Protein AF-A0A526YPQ3-F1 (afdb_monomer)

pLDDT: mean 83.48, std 12.14, range [33.62, 97.56]

Secondary structure (DSSP, 8-state):
-HHHHHHHHHHHHHHHHHHHHHHHHTHHHHT--HHHHHHHHHHHHHHHHHHHHHHHHHHTHHHHHHHHH----PPPHHHHHHHHHHHHHHHHHHHHHHHHHHTHHHHHHHHHHHHHHHHHHHHHS-B-SSPPP--SEEEEEEE--TT--HHHHHHHHHHHHHHTTT-TTEEEEEEEETTTS-TTEEEEEEEEPPGGG-SS-HHHHHHHHHHHHGGG----EE-TTS-EE-GGGS---------S---EETTEE------PPPTTS-HHHHHHHHHHHHHHHS-TT------HHHHHHHHHHHHHHHHHHHHHHHHHHHHHHHTT-SHHHHHHHTHHHHHHHHHHHHIIIII--B-HHHHHHHHHHHHHHHHHHHHHHHHHHHHHHHTT--

Structure (mmCIF, N/CA/C/O backbone):
data_AF-A0A526YPQ3-F1
#
_entry.id   AF-A0A526YPQ3-F1
#
loop_
_atom_site.group_PDB
_atom_site.id
_atom_site.type_symbol
_atom_site.label_atom_id
_atom_site.label_alt_id
_atom_site.label_comp_id
_atom_site.label_asym_id
_atom_site.label_entity_id
_atom_site.label_seq_id
_atom_site.pdbx_PDB_ins_code
_atom_site.Cartn_x
_atom_site.Cartn_y
_atom_site.Cartn_z
_atom_site.occupancy
_atom_site.B_iso_or_equiv
_atom_site.auth_seq_id
_atom_site.auth_comp_id
_atom_site.auth_asym_id
_atom_site.auth_atom_id
_atom_site.pdbx_PDB_model_num
ATOM 1 N N . MET A 1 1 ? -17.866 21.919 31.833 1.00 80.25 1 MET A N 1
ATOM 2 C CA . MET A 1 1 ? -16.715 21.286 32.524 1.00 80.25 1 MET A CA 1
ATOM 3 C C . MET A 1 1 ? -17.001 19.854 32.971 1.00 80.25 1 MET A C 1
ATOM 5 O O . MET A 1 1 ? -16.333 18.974 32.451 1.00 80.25 1 MET A O 1
ATOM 9 N N . GLN A 1 2 ? -17.991 19.584 33.837 1.00 87.06 2 GLN A N 1
ATOM 10 C CA . GLN A 1 2 ? -18.263 18.217 34.334 1.00 87.06 2 GLN A CA 1
ATOM 11 C C . GLN A 1 2 ? -18.475 17.176 33.218 1.00 87.06 2 GLN A C 1
ATOM 13 O O . GLN A 1 2 ? -17.890 16.101 33.260 1.00 87.06 2 GLN A O 1
ATOM 18 N N . ALA A 1 3 ? -19.239 17.524 32.176 1.00 87.62 3 ALA A N 1
ATOM 19 C CA . ALA A 1 3 ? -19.481 16.640 31.032 1.00 87.62 3 ALA A CA 1
ATOM 20 C C . ALA A 1 3 ? -18.196 16.255 30.273 1.00 87.62 3 ALA A C 1
ATOM 22 O O . ALA A 1 3 ? -18.057 15.115 29.850 1.00 87.62 3 ALA A O 1
ATOM 23 N N . ALA A 1 4 ? -17.233 17.177 30.149 1.00 88.19 4 ALA A N 1
ATOM 24 C CA . ALA A 1 4 ? -15.954 16.895 29.496 1.00 88.19 4 ALA A CA 1
ATOM 25 C C . ALA A 1 4 ? -15.077 15.958 30.345 1.00 88.19 4 ALA A C 1
ATOM 27 O O . ALA A 1 4 ? -14.431 15.071 29.800 1.00 88.19 4 ALA A O 1
ATOM 28 N N . PHE A 1 5 ? -15.091 16.112 31.675 1.00 86.62 5 PHE A N 1
ATOM 29 C CA . PHE A 1 5 ? -14.400 15.190 32.583 1.00 86.62 5 PHE A CA 1
ATOM 30 C C . PHE A 1 5 ? -15.004 13.785 32.554 1.00 86.62 5 PHE A C 1
ATOM 32 O O . PHE A 1 5 ? -14.259 12.811 32.491 1.00 86.62 5 PHE A O 1
ATOM 39 N N . ASN A 1 6 ? -16.334 13.681 32.582 1.00 88.62 6 ASN A N 1
ATOM 40 C CA . ASN A 1 6 ? -17.016 12.391 32.510 1.00 88.62 6 ASN A CA 1
ATOM 41 C C . ASN A 1 6 ? -16.744 11.703 31.167 1.00 88.62 6 ASN A C 1
ATOM 43 O O . ASN A 1 6 ? -16.317 10.555 31.164 1.00 88.62 6 ASN A O 1
ATOM 47 N N . GLY A 1 7 ? -16.867 12.432 30.052 1.00 88.44 7 GLY A N 1
ATOM 48 C CA . GLY A 1 7 ? -16.549 11.894 28.729 1.00 88.44 7 GLY A CA 1
ATOM 49 C C . GLY A 1 7 ? -15.104 11.400 28.629 1.00 88.44 7 GLY A C 1
ATOM 50 O O . GLY A 1 7 ? -14.868 10.307 28.131 1.00 88.44 7 GLY A O 1
ATOM 51 N N . MET A 1 8 ? -14.136 12.146 29.176 1.00 91.94 8 MET A N 1
ATOM 52 C CA . MET A 1 8 ? -12.736 11.707 29.197 1.00 91.94 8 MET A CA 1
ATOM 53 C C . MET A 1 8 ? -12.507 10.445 30.025 1.00 91.94 8 MET A C 1
ATOM 55 O O . MET A 1 8 ? -11.711 9.613 29.609 1.00 91.94 8 MET A O 1
ATOM 59 N N . ARG A 1 9 ? -13.194 10.280 31.162 1.00 87.94 9 ARG A N 1
ATOM 60 C CA . ARG A 1 9 ? -13.083 9.061 31.982 1.00 87.94 9 ARG A CA 1
ATOM 61 C C . ARG A 1 9 ? -13.581 7.812 31.260 1.00 87.94 9 ARG A C 1
ATOM 63 O O . ARG A 1 9 ? -13.084 6.734 31.550 1.00 87.94 9 ARG A O 1
ATOM 70 N N . GLU A 1 10 ? -14.545 7.958 30.357 1.00 87.56 10 GLU A N 1
ATOM 71 C CA . GLU A 1 10 ? -15.107 6.833 29.603 1.00 87.56 10 GLU A CA 1
ATOM 72 C C . GLU A 1 10 ? -14.249 6.440 28.396 1.00 87.56 10 GLU A C 1
ATOM 74 O O . GLU A 1 10 ? -14.196 5.265 28.056 1.00 87.56 10 GLU A O 1
ATOM 79 N N . ILE A 1 11 ? -13.566 7.394 27.752 1.00 90.25 11 ILE A N 1
ATOM 80 C CA . ILE A 1 11 ? -12.883 7.142 26.469 1.00 90.25 11 ILE A CA 1
ATOM 81 C C . ILE A 1 11 ? -11.352 7.185 26.542 1.00 90.25 11 ILE A C 1
ATOM 83 O O . ILE A 1 11 ? -10.693 6.870 25.551 1.00 90.25 11 ILE A O 1
ATOM 87 N N . SER A 1 12 ? -10.752 7.615 27.660 1.00 91.50 12 SER A N 1
ATOM 88 C CA . SER A 1 12 ? -9.299 7.837 27.728 1.00 91.50 12 SER A CA 1
ATOM 89 C C . SER A 1 12 ? -8.486 6.572 27.472 1.00 91.50 12 SER A C 1
ATOM 91 O O . SER A 1 12 ? -7.489 6.632 26.755 1.00 91.50 12 SER A O 1
ATOM 93 N N . SER A 1 13 ? -8.912 5.438 28.030 1.00 89.94 13 SER A N 1
ATOM 94 C CA . SER A 1 13 ? -8.253 4.142 27.845 1.00 89.94 13 SER A CA 1
ATOM 95 C C . SER A 1 13 ? -8.284 3.719 26.376 1.00 89.94 13 SER A C 1
ATOM 97 O O . SER A 1 13 ? -7.227 3.435 25.811 1.00 89.94 13 SER A O 1
ATOM 99 N N . ALA A 1 14 ? -9.438 3.850 25.719 1.00 91.44 14 ALA A N 1
ATOM 100 C CA . ALA A 1 14 ? -9.585 3.578 24.296 1.00 91.44 14 ALA A CA 1
ATOM 101 C C . ALA A 1 14 ? -8.713 4.478 23.429 1.00 91.44 14 ALA A C 1
ATOM 103 O O . ALA A 1 14 ? -8.062 4.018 22.493 1.00 91.44 14 ALA A O 1
ATOM 104 N N . VAL A 1 15 ? -8.658 5.778 23.722 1.00 93.50 15 VAL A N 1
ATOM 105 C CA . VAL A 1 15 ? -7.821 6.712 22.954 1.00 93.50 15 VAL A CA 1
ATOM 106 C C . VAL A 1 15 ? -6.343 6.353 23.077 1.00 93.50 15 VAL A C 1
ATOM 108 O O . VAL A 1 15 ? -5.636 6.341 22.066 1.00 93.50 15 VAL A O 1
ATOM 111 N N . ILE A 1 16 ? -5.884 5.999 24.278 1.00 93.94 16 ILE A N 1
ATOM 112 C CA . ILE A 1 16 ? -4.515 5.521 24.501 1.00 93.94 16 ILE A CA 1
ATOM 113 C C . ILE A 1 16 ? -4.281 4.222 23.721 1.00 93.94 16 ILE A C 1
ATOM 115 O O . ILE A 1 16 ? -3.282 4.118 23.010 1.00 93.94 16 ILE A O 1
ATOM 119 N N . ALA A 1 17 ? -5.229 3.282 23.768 1.00 92.25 17 ALA A N 1
ATOM 120 C CA . ALA A 1 17 ? -5.157 2.013 23.049 1.00 92.25 17 ALA A CA 1
ATOM 121 C C . ALA A 1 17 ? -4.982 2.173 21.550 1.00 92.25 17 ALA A C 1
ATOM 123 O O . ALA A 1 17 ? -4.045 1.649 20.944 1.00 92.25 17 ALA A O 1
ATOM 124 N N . MET A 1 18 ? -5.868 2.965 20.963 1.00 94.00 18 MET A N 1
ATOM 125 C CA . MET A 1 18 ? -5.858 3.270 19.546 1.00 94.00 18 MET A CA 1
ATOM 126 C C . MET A 1 18 ? -4.555 3.966 19.139 1.00 94.00 18 MET A C 1
ATOM 128 O O . MET A 1 18 ? -3.997 3.644 18.094 1.00 94.00 18 MET A O 1
ATOM 132 N N . THR A 1 19 ? -4.046 4.883 19.969 1.00 94.56 19 THR A N 1
ATOM 133 C CA . THR A 1 19 ? -2.807 5.626 19.693 1.00 94.56 19 THR A CA 1
ATOM 134 C C . THR A 1 19 ? -1.585 4.709 19.720 1.00 94.56 19 THR A C 1
ATOM 136 O O . THR A 1 19 ? -0.797 4.718 18.776 1.00 94.56 19 THR A O 1
ATOM 139 N N . ILE A 1 20 ? -1.435 3.894 20.770 1.00 93.88 20 ILE A N 1
ATOM 140 C CA . ILE A 1 20 ? -0.301 2.971 20.913 1.00 93.88 20 ILE A CA 1
ATOM 141 C C . ILE A 1 20 ? -0.338 1.919 19.805 1.00 93.88 20 ILE A C 1
ATOM 143 O O . ILE A 1 20 ? 0.676 1.682 19.159 1.00 93.88 20 ILE A O 1
ATOM 147 N N . THR A 1 21 ? -1.505 1.333 19.537 1.00 92.12 21 THR A N 1
ATOM 148 C CA . THR A 1 21 ? -1.654 0.294 18.509 1.00 92.12 21 THR A CA 1
ATOM 149 C C . THR A 1 21 ? -1.329 0.828 17.117 1.00 92.12 21 THR A C 1
ATOM 151 O O . THR A 1 21 ? -0.606 0.187 16.354 1.00 92.12 21 THR A O 1
ATOM 154 N N . LEU A 1 22 ? -1.815 2.029 16.787 1.00 90.75 22 LEU A N 1
ATOM 155 C CA . LEU A 1 22 ? -1.545 2.651 15.495 1.00 90.75 22 LEU A CA 1
ATOM 156 C C . LEU A 1 22 ? -0.083 3.104 15.368 1.00 90.75 22 LEU A C 1
ATOM 158 O O . LEU A 1 22 ? 0.468 3.027 14.281 1.00 90.75 22 LEU A O 1
ATOM 162 N N . ALA A 1 23 ? 0.582 3.518 16.447 1.00 93.19 23 ALA A N 1
ATOM 163 C CA . ALA A 1 23 ? 2.027 3.753 16.413 1.00 93.19 23 ALA A CA 1
ATOM 164 C C . ALA A 1 23 ? 2.814 2.437 16.246 1.00 93.19 23 ALA A C 1
ATOM 166 O O . ALA A 1 23 ? 3.774 2.373 15.478 1.00 93.19 23 ALA A O 1
ATOM 167 N N . ALA A 1 24 ? 2.382 1.372 16.924 1.00 91.94 24 ALA A N 1
ATOM 168 C CA . ALA A 1 24 ? 3.039 0.072 16.909 1.00 91.94 24 ALA A CA 1
ATOM 169 C C . ALA A 1 24 ? 2.963 -0.634 15.548 1.00 91.94 24 ALA A C 1
ATOM 171 O O . ALA A 1 24 ? 3.920 -1.311 15.176 1.00 91.94 24 ALA A O 1
ATOM 172 N N . VAL A 1 25 ? 1.889 -0.439 14.766 1.00 90.69 25 VAL A N 1
ATOM 173 C CA . VAL A 1 25 ? 1.780 -1.043 13.420 1.00 90.69 25 VAL A CA 1
ATOM 174 C C . VAL A 1 25 ? 2.910 -0.602 12.488 1.00 90.69 25 VAL A C 1
ATOM 176 O O . VAL A 1 25 ? 3.336 -1.363 11.623 1.00 90.69 25 VAL A O 1
ATOM 179 N N . PHE A 1 26 ? 3.427 0.613 12.683 1.00 90.00 26 PHE A N 1
ATOM 180 C CA . PHE A 1 26 ? 4.502 1.176 11.870 1.00 90.00 26 PHE A CA 1
ATOM 181 C C . PHE A 1 26 ? 5.898 0.781 12.358 1.00 90.00 26 PHE A C 1
ATOM 183 O O . PHE A 1 26 ? 6.869 0.974 11.626 1.00 90.00 26 PHE A O 1
ATOM 190 N N . ALA A 1 27 ? 6.025 0.207 13.560 1.00 89.06 27 ALA A N 1
ATOM 191 C CA . ALA A 1 27 ? 7.326 -0.119 14.133 1.00 89.06 27 ALA A CA 1
ATOM 192 C C . ALA A 1 27 ? 8.110 -1.133 13.277 1.00 89.06 27 ALA A C 1
ATOM 194 O O . ALA A 1 27 ? 9.244 -0.813 12.925 1.00 89.06 27 ALA A O 1
ATOM 195 N N . PRO A 1 28 ? 7.552 -2.285 12.843 1.00 88.12 28 PRO A N 1
ATOM 196 C CA . PRO A 1 28 ? 8.287 -3.217 11.984 1.00 88.12 28 PRO A CA 1
ATOM 197 C C . PRO A 1 28 ? 8.745 -2.581 10.676 1.00 88.12 28 PRO A C 1
ATOM 199 O O . PRO A 1 28 ? 9.862 -2.828 10.231 1.00 88.12 28 PRO A O 1
ATOM 202 N N . LEU A 1 29 ? 7.909 -1.714 10.099 1.00 84.69 29 LEU A N 1
ATOM 203 C CA . LEU A 1 29 ? 8.196 -1.034 8.843 1.00 84.69 29 LEU A CA 1
ATOM 204 C C . LEU A 1 29 ? 9.405 -0.094 8.973 1.00 84.69 29 LEU A C 1
ATOM 206 O O . LEU A 1 29 ? 10.258 -0.069 8.089 1.00 84.69 29 LEU A O 1
ATOM 210 N N . ALA A 1 30 ? 9.545 0.596 10.108 1.00 86.31 30 ALA A N 1
ATOM 211 C CA . ALA A 1 30 ? 10.688 1.467 10.387 1.00 86.31 30 ALA A CA 1
ATOM 212 C C . ALA A 1 30 ? 12.035 0.723 10.495 1.00 86.31 30 ALA A C 1
ATOM 214 O O . ALA A 1 30 ? 13.086 1.345 10.321 1.00 86.31 30 ALA A O 1
ATOM 215 N N . PHE A 1 31 ? 12.011 -0.588 10.768 1.00 85.44 31 PHE A N 1
ATOM 216 C CA . PHE A 1 31 ? 13.199 -1.446 10.863 1.00 85.44 31 PHE A CA 1
ATOM 217 C C . PHE A 1 31 ? 13.436 -2.309 9.616 1.00 85.44 31 PHE A C 1
ATOM 219 O O . PHE A 1 31 ? 14.369 -3.113 9.601 1.00 85.44 31 PHE A O 1
ATOM 226 N N . THR A 1 32 ? 12.628 -2.156 8.563 1.00 84.00 32 THR A N 1
ATOM 227 C CA . THR A 1 32 ? 12.885 -2.849 7.294 1.00 84.00 32 THR A CA 1
ATOM 228 C C . THR A 1 32 ? 14.130 -2.279 6.606 1.00 84.00 32 THR A C 1
ATOM 230 O O . THR A 1 32 ? 14.355 -1.069 6.590 1.00 84.00 32 THR A O 1
ATOM 233 N N . GLY A 1 33 ? 14.978 -3.164 6.073 1.00 79.62 33 GLY A N 1
ATOM 234 C CA . GLY A 1 33 ? 16.177 -2.797 5.314 1.00 79.62 33 GLY A CA 1
ATOM 235 C C . GLY A 1 33 ? 15.913 -2.637 3.812 1.00 79.62 33 GLY A C 1
ATOM 236 O O . GLY A 1 33 ? 14.798 -2.837 3.332 1.00 79.62 33 GLY A O 1
ATOM 237 N N . GLY A 1 34 ? 16.962 -2.310 3.055 1.00 79.25 34 GLY A N 1
ATOM 238 C CA . GLY A 1 34 ? 16.896 -2.161 1.596 1.00 79.25 34 GLY A CA 1
ATOM 239 C C . GLY A 1 34 ? 16.263 -0.845 1.126 1.00 79.25 34 GLY A C 1
ATOM 240 O O . GLY A 1 34 ? 15.927 0.027 1.926 1.00 79.25 34 GLY A O 1
ATOM 241 N N . LEU A 1 35 ? 16.112 -0.696 -0.196 1.00 74.56 35 LEU A N 1
ATOM 242 C CA . LEU A 1 35 ? 15.553 0.510 -0.826 1.00 74.56 35 LEU A CA 1
ATOM 243 C C . LEU A 1 35 ? 14.109 0.776 -0.368 1.00 74.56 35 LEU A C 1
ATOM 245 O O . LEU A 1 35 ? 13.765 1.896 -0.004 1.00 74.56 35 LEU A O 1
ATOM 249 N N . THR A 1 36 ? 13.291 -0.275 -0.314 1.00 72.12 36 THR A N 1
ATOM 250 C CA . THR A 1 36 ? 11.913 -0.234 0.190 1.00 72.12 36 THR A CA 1
ATOM 251 C C . THR A 1 36 ? 11.848 0.249 1.635 1.00 72.12 36 THR A C 1
ATOM 253 O O . THR A 1 36 ? 11.047 1.118 1.968 1.00 72.12 36 THR A O 1
ATOM 256 N N . GLY A 1 37 ? 12.724 -0.278 2.496 1.00 76.94 37 GLY A N 1
ATOM 257 C CA . GLY A 1 37 ? 12.760 0.104 3.901 1.00 76.94 37 GLY A CA 1
ATOM 258 C C . GLY A 1 37 ? 13.209 1.543 4.122 1.00 76.94 37 GLY A C 1
ATOM 259 O O . GLY A 1 37 ? 12.659 2.226 4.983 1.00 76.94 37 GLY A O 1
ATOM 260 N N . ALA A 1 38 ? 14.132 2.050 3.299 1.00 80.12 38 ALA A N 1
ATOM 261 C CA . ALA A 1 38 ? 14.530 3.456 3.340 1.00 80.12 38 ALA A CA 1
ATOM 262 C C . ALA A 1 38 ? 13.349 4.394 3.034 1.00 80.12 38 ALA A C 1
ATOM 264 O O . ALA A 1 38 ? 13.091 5.312 3.811 1.00 80.12 38 ALA A O 1
ATOM 265 N N . LEU A 1 39 ? 12.587 4.110 1.970 1.00 78.75 39 LEU A N 1
ATOM 266 C CA . LEU A 1 39 ? 11.399 4.890 1.598 1.00 78.75 39 LEU A CA 1
ATOM 267 C C . LEU A 1 39 ? 10.317 4.842 2.686 1.00 78.75 39 LEU A C 1
ATOM 269 O O . LEU A 1 39 ? 9.674 5.844 2.997 1.00 78.75 39 LEU A O 1
ATOM 273 N N . PHE A 1 40 ? 10.117 3.678 3.300 1.00 80.81 40 PHE A N 1
ATOM 274 C CA . PHE A 1 40 ? 9.036 3.494 4.264 1.00 80.81 40 PHE A CA 1
ATOM 275 C C . PHE A 1 40 ? 9.369 3.893 5.684 1.00 80.81 40 PHE A C 1
ATOM 277 O O . PHE A 1 40 ? 8.458 4.215 6.448 1.00 80.81 40 PHE A O 1
ATOM 284 N N . ARG A 1 41 ? 10.647 3.935 6.048 1.00 87.44 41 ARG A N 1
ATOM 285 C CA . ARG A 1 41 ? 11.068 4.434 7.351 1.00 87.44 41 ARG A CA 1
ATOM 286 C C . ARG A 1 41 ? 10.635 5.884 7.560 1.00 87.44 41 ARG A C 1
ATOM 288 O O . ARG A 1 41 ? 10.149 6.209 8.641 1.00 87.44 41 ARG A O 1
ATOM 295 N N . GLU A 1 42 ? 10.751 6.735 6.542 1.00 89.00 42 GLU A N 1
ATOM 296 C CA . GLU A 1 42 ? 10.318 8.137 6.624 1.00 89.00 42 GLU A CA 1
ATOM 297 C C . GLU A 1 42 ? 8.805 8.259 6.841 1.00 89.00 42 GLU A C 1
ATOM 299 O O . GLU A 1 42 ? 8.350 9.014 7.706 1.00 89.00 42 GLU A O 1
ATOM 304 N N . PHE A 1 43 ? 8.025 7.453 6.118 1.00 87.25 43 PHE A N 1
ATOM 305 C CA . PHE A 1 43 ? 6.573 7.389 6.267 1.00 87.25 43 PHE A CA 1
ATOM 306 C C . PHE A 1 43 ? 6.157 6.861 7.646 1.00 87.25 43 PHE A C 1
ATOM 308 O O . PHE A 1 43 ? 5.348 7.483 8.336 1.00 87.25 43 PHE A O 1
ATOM 315 N N . ALA A 1 44 ? 6.749 5.745 8.078 1.00 89.06 44 ALA A N 1
ATOM 316 C CA . ALA A 1 44 ? 6.473 5.093 9.353 1.00 89.06 44 ALA A CA 1
ATOM 317 C C . ALA A 1 44 ? 6.748 6.023 10.541 1.00 89.06 44 ALA A C 1
ATOM 319 O O . ALA A 1 44 ? 5.901 6.171 11.421 1.00 89.06 44 ALA A O 1
ATOM 320 N N . VAL A 1 45 ? 7.908 6.689 10.551 1.00 90.94 45 VAL A N 1
ATOM 321 C CA . VAL A 1 45 ? 8.293 7.614 11.627 1.00 90.94 45 VAL A CA 1
ATOM 322 C C . VAL A 1 45 ? 7.385 8.841 11.637 1.00 90.94 45 VAL A C 1
ATOM 324 O O . VAL A 1 45 ? 6.911 9.238 12.703 1.00 90.94 45 VAL A O 1
ATOM 327 N N . THR A 1 46 ? 7.091 9.410 10.464 1.00 92.50 46 THR A N 1
ATOM 328 C CA . THR A 1 46 ? 6.197 10.570 10.343 1.00 92.50 46 THR A CA 1
ATOM 329 C C . THR A 1 46 ? 4.792 10.247 10.845 1.00 92.50 46 THR A C 1
ATOM 331 O O . THR A 1 46 ? 4.246 10.999 11.655 1.00 92.50 46 THR A O 1
ATOM 334 N N . LEU A 1 47 ? 4.205 9.120 10.429 1.00 91.25 47 LEU A N 1
ATOM 335 C CA . LEU A 1 47 ? 2.866 8.732 10.870 1.00 91.25 47 LEU A CA 1
ATOM 336 C C . LEU A 1 47 ? 2.823 8.359 12.347 1.00 91.25 47 LEU A C 1
ATOM 338 O O . LEU A 1 47 ? 1.945 8.846 13.056 1.00 91.25 47 LEU A O 1
ATOM 342 N N . ALA A 1 48 ? 3.769 7.555 12.834 1.00 91.88 48 ALA A N 1
ATOM 343 C CA . ALA A 1 48 ? 3.824 7.183 14.244 1.00 91.88 48 ALA A CA 1
ATOM 344 C C . ALA A 1 48 ? 3.974 8.426 15.136 1.00 91.88 48 ALA A C 1
ATOM 346 O O . ALA A 1 48 ? 3.211 8.598 16.087 1.00 91.88 48 ALA A O 1
ATOM 347 N N . GLY A 1 49 ? 4.884 9.342 14.784 1.00 95.00 49 GLY A N 1
ATOM 348 C CA . GLY A 1 49 ? 5.049 10.615 15.487 1.00 95.00 49 GLY A CA 1
ATOM 349 C C . GLY A 1 49 ? 3.784 11.478 15.452 1.00 95.00 49 GLY A C 1
ATOM 350 O O . GLY A 1 49 ? 3.341 11.963 16.494 1.00 95.00 49 GLY A O 1
ATOM 351 N N . SER A 1 50 ? 3.151 11.613 14.2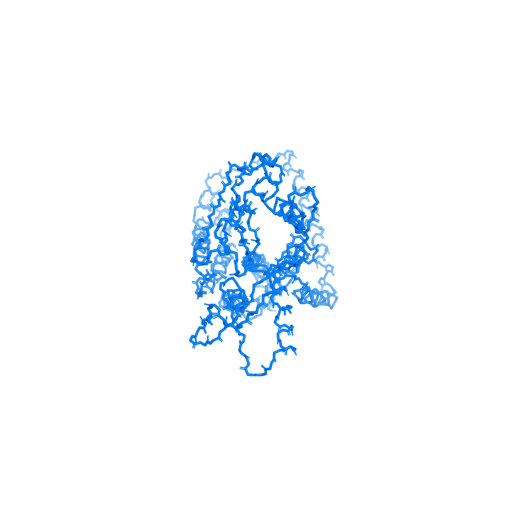83 1.00 95.12 50 SER A N 1
ATOM 352 C CA . SER A 1 50 ? 1.903 12.379 14.128 1.00 95.12 50 SER A CA 1
ATOM 353 C C . SER A 1 50 ? 0.757 11.798 14.958 1.00 95.12 50 SER A C 1
ATOM 355 O O . SER A 1 50 ? 0.005 12.541 15.587 1.00 95.12 50 SER A O 1
ATOM 357 N N . VAL A 1 51 ? 0.630 10.471 14.999 1.00 94.12 51 VAL A N 1
ATOM 358 C CA . VAL A 1 51 ? -0.407 9.764 15.760 1.00 94.12 51 VAL A CA 1
ATOM 359 C C . VAL A 1 51 ? -0.196 9.937 17.259 1.00 94.12 51 VAL A C 1
ATOM 361 O O . VAL A 1 51 ? -1.149 10.252 17.967 1.00 94.12 51 VAL A O 1
ATOM 364 N N . VAL A 1 52 ? 1.039 9.800 17.749 1.00 95.56 52 VAL A N 1
ATOM 365 C CA . VAL A 1 52 ? 1.357 10.011 19.170 1.00 95.56 52 VAL A CA 1
ATOM 366 C C . VAL A 1 52 ? 1.052 11.450 19.584 1.00 95.56 52 VAL A C 1
ATOM 368 O O . VAL A 1 52 ? 0.373 11.669 20.588 1.00 95.56 52 VAL A O 1
ATOM 371 N N . LEU A 1 53 ? 1.475 12.434 18.783 1.00 97.56 53 LEU A N 1
ATOM 372 C CA . LEU A 1 53 ? 1.143 13.843 19.013 1.00 97.56 53 LEU A CA 1
ATOM 373 C C . LEU A 1 53 ? -0.375 14.077 18.996 1.00 97.56 53 LEU A C 1
ATOM 375 O O . LEU A 1 53 ? -0.901 14.762 19.874 1.00 97.56 53 LEU A O 1
ATOM 379 N N . SER A 1 54 ? -1.093 13.467 18.050 1.00 97.06 54 SER A N 1
ATOM 380 C CA . SER A 1 54 ? -2.557 13.520 17.987 1.00 97.06 54 SER A CA 1
ATOM 381 C C . SER A 1 54 ? -3.204 12.934 19.245 1.00 97.06 54 SER A C 1
ATOM 383 O O . SER A 1 54 ? -4.119 13.548 19.790 1.00 97.06 54 SER A O 1
ATOM 385 N N . GLY A 1 55 ? -2.690 11.816 19.765 1.00 95.44 55 GLY A N 1
ATOM 386 C CA . GLY A 1 55 ? -3.134 11.223 21.027 1.00 95.44 55 GLY A CA 1
ATOM 387 C C . GLY A 1 55 ? -2.940 12.165 22.218 1.00 95.44 55 GLY A C 1
ATOM 388 O O . GLY A 1 55 ? -3.869 12.369 22.999 1.00 95.44 55 GLY A O 1
ATOM 389 N N . VAL A 1 56 ? -1.783 12.829 22.323 1.00 96.75 56 VAL A N 1
ATOM 390 C CA . VAL A 1 56 ? -1.532 13.839 23.370 1.00 96.75 56 VAL A CA 1
ATOM 391 C C . VAL A 1 56 ? -2.533 14.992 23.270 1.00 96.75 56 VAL A C 1
ATOM 393 O O . VAL A 1 56 ? -3.135 15.379 24.273 1.00 96.75 56 VAL A O 1
ATOM 396 N N . VAL A 1 57 ? -2.769 15.518 22.066 1.00 97.00 57 VAL A N 1
ATOM 397 C CA . VAL A 1 57 ? -3.743 16.597 21.819 1.00 97.00 57 VAL A CA 1
ATOM 398 C C . VAL A 1 57 ? -5.177 16.148 22.127 1.00 97.00 57 VAL A C 1
ATOM 400 O O . VAL A 1 57 ? -5.961 16.919 22.693 1.00 97.00 57 VAL A O 1
ATOM 403 N N . ALA A 1 58 ? -5.530 14.904 21.801 1.00 95.06 58 ALA A N 1
ATOM 404 C CA . ALA A 1 58 ? -6.838 14.319 22.082 1.00 95.06 58 ALA A CA 1
ATOM 405 C C . ALA A 1 58 ? -7.095 14.187 23.589 1.00 95.06 58 ALA A C 1
ATOM 407 O O . ALA A 1 58 ? -8.202 14.465 24.041 1.00 95.06 58 ALA A O 1
ATOM 408 N N . LEU A 1 59 ? -6.075 13.835 24.376 1.00 94.81 59 LEU A N 1
ATOM 409 C CA . LEU A 1 59 ? -6.205 13.653 25.824 1.00 94.81 59 LEU A CA 1
ATOM 410 C C . LEU A 1 59 ? -6.108 14.960 26.627 1.00 94.81 59 LEU A C 1
ATOM 412 O O . LEU A 1 59 ? -6.581 15.013 27.761 1.00 94.81 59 LEU A O 1
ATOM 416 N N . THR A 1 60 ? -5.512 16.017 26.066 1.00 94.44 60 THR A N 1
ATOM 417 C CA . THR A 1 60 ? -5.222 17.264 26.800 1.00 94.44 60 THR A CA 1
ATOM 418 C C . THR A 1 60 ? -6.010 18.461 26.269 1.00 94.44 60 THR A C 1
ATOM 420 O O . THR A 1 60 ? -6.900 18.991 26.938 1.00 94.44 60 THR A O 1
ATOM 423 N N . VAL A 1 61 ? -5.705 18.895 25.047 1.00 95.25 61 VAL A N 1
ATOM 424 C CA . VAL A 1 61 ? -6.235 20.127 24.457 1.00 95.25 61 VAL A CA 1
ATOM 425 C C . VAL A 1 61 ? -7.711 19.968 24.103 1.00 95.25 61 VAL A C 1
ATOM 427 O O . VAL A 1 61 ? -8.514 20.849 24.403 1.00 95.25 61 VAL A O 1
ATOM 430 N N . THR A 1 62 ? -8.089 18.836 23.511 1.00 94.50 62 THR A N 1
ATOM 431 C CA . THR A 1 62 ? -9.458 18.584 23.033 1.00 94.50 62 THR A CA 1
ATOM 432 C C . THR A 1 62 ? -10.512 18.659 24.146 1.00 94.50 62 THR A C 1
ATOM 434 O O . THR A 1 62 ? -11.480 19.413 23.982 1.00 94.50 62 THR A O 1
ATOM 437 N N . PRO A 1 63 ? -10.363 17.976 25.301 1.00 93.69 63 PRO A N 1
ATOM 438 C CA . PRO A 1 63 ? -11.329 18.097 26.392 1.00 93.69 63 PRO A CA 1
ATOM 439 C C . PRO A 1 63 ? -11.317 19.483 27.040 1.00 93.69 63 PRO A C 1
ATOM 441 O O . PRO A 1 63 ? -12.381 19.989 27.401 1.00 93.69 63 PRO A O 1
ATOM 444 N N . MET A 1 64 ? -10.153 20.136 27.137 1.00 93.94 64 MET A N 1
ATOM 445 C CA . MET A 1 64 ? -10.045 21.497 27.676 1.00 93.94 64 MET A CA 1
ATOM 446 C C . MET A 1 64 ? -10.806 22.505 26.807 1.00 93.94 64 MET A C 1
ATOM 448 O O . MET A 1 64 ? -11.626 23.274 27.317 1.00 93.94 64 MET A O 1
ATOM 452 N N . MET A 1 65 ? -10.595 22.454 25.490 1.00 93.62 65 MET A N 1
ATOM 453 C CA . MET A 1 65 ? -11.315 23.285 24.529 1.00 93.62 65 MET A CA 1
ATOM 454 C C . MET A 1 65 ? -12.810 22.970 24.535 1.00 93.62 65 MET A C 1
ATOM 456 O O . MET A 1 65 ? -13.623 23.887 24.636 1.00 93.62 65 MET A O 1
ATOM 460 N N . SER A 1 66 ? -13.190 21.691 24.524 1.00 91.69 66 SER A N 1
ATOM 461 C CA . SER A 1 66 ? -14.597 21.269 24.577 1.00 91.69 66 SER A CA 1
ATOM 462 C C . SER A 1 66 ? -15.303 21.788 25.831 1.00 91.69 66 SER A C 1
ATOM 464 O O . SER A 1 66 ? -16.440 22.246 25.763 1.00 91.69 66 SER A O 1
ATOM 466 N N . ALA A 1 67 ? -14.616 21.801 26.975 1.00 90.75 67 ALA A N 1
ATOM 467 C CA . ALA A 1 67 ? -15.168 22.289 28.233 1.00 90.75 67 ALA A CA 1
ATOM 468 C C . ALA A 1 67 ? -15.404 23.809 28.279 1.00 90.75 67 ALA A C 1
ATOM 470 O O . ALA A 1 67 ? -16.185 24.250 29.128 1.00 90.75 67 ALA A O 1
ATOM 471 N N . ARG A 1 68 ? -14.723 24.588 27.422 1.00 89.62 68 ARG A N 1
ATOM 472 C CA . ARG A 1 68 ? -14.778 26.061 27.389 1.00 89.62 68 ARG A CA 1
ATOM 473 C C . ARG A 1 68 ? -15.535 26.631 26.189 1.00 89.62 68 ARG A C 1
ATOM 475 O O . ARG A 1 68 ? -16.151 27.684 26.317 1.00 89.62 68 ARG A O 1
ATOM 482 N N . ILE A 1 69 ? -15.465 25.969 25.036 1.00 92.38 69 ILE A N 1
ATOM 483 C CA . ILE A 1 69 ? -15.988 26.477 23.761 1.00 92.38 69 ILE A CA 1
ATOM 484 C C . ILE A 1 69 ? -17.420 25.994 23.512 1.00 92.38 69 ILE A C 1
ATOM 486 O O . ILE A 1 69 ? -18.240 26.767 23.013 1.00 92.38 69 ILE A O 1
ATOM 490 N N . LEU A 1 70 ? -17.744 24.741 23.854 1.00 87.06 70 LEU A N 1
ATOM 491 C CA . LEU A 1 70 ? -19.066 24.182 23.569 1.00 87.06 70 LEU A CA 1
ATOM 492 C C . LEU A 1 70 ? -20.136 24.847 24.440 1.00 87.06 70 LEU A C 1
ATOM 494 O O . LEU A 1 70 ? -20.079 24.815 25.670 1.00 87.0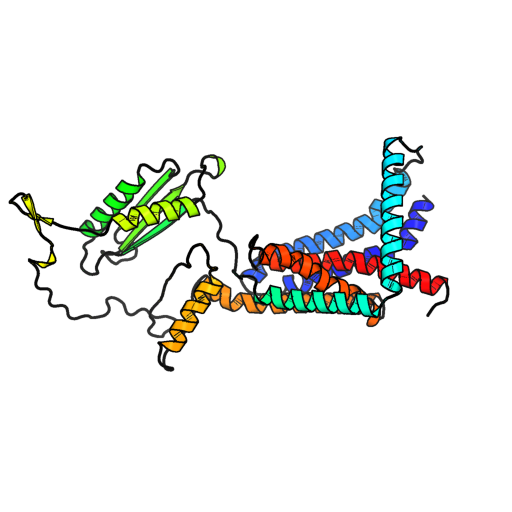6 70 LEU A O 1
ATOM 498 N N . ARG A 1 71 ? -21.139 25.432 23.780 1.00 83.56 71 ARG A N 1
ATOM 499 C CA . ARG A 1 71 ? -22.320 26.030 24.411 1.00 83.56 71 ARG A CA 1
ATOM 500 C C . ARG A 1 71 ? -23.517 25.106 24.222 1.00 83.56 71 ARG A C 1
ATOM 502 O O . ARG A 1 71 ? -23.683 24.525 23.153 1.00 83.56 71 ARG A O 1
ATOM 509 N N . ALA A 1 72 ? -24.375 25.011 25.233 1.00 78.94 72 ALA A N 1
ATOM 510 C CA . ALA A 1 72 ? -25.671 24.362 25.079 1.00 78.94 72 ALA A CA 1
ATOM 511 C C . ALA A 1 72 ? -26.539 25.210 24.130 1.00 78.94 72 ALA A C 1
ATOM 513 O O . ALA A 1 72 ? -26.822 26.370 24.424 1.00 78.94 72 ALA A O 1
ATOM 514 N N . GLY A 1 73 ? -26.906 24.657 22.974 1.00 76.12 73 GLY A N 1
ATOM 515 C CA . GLY A 1 73 ? -27.707 25.326 21.947 1.00 76.12 73 GLY A CA 1
ATOM 516 C C . GLY A 1 73 ? -28.913 24.484 21.534 1.00 76.12 73 GLY A C 1
ATOM 517 O O . GLY A 1 73 ? -28.921 23.269 21.720 1.00 76.12 73 GLY A O 1
ATOM 518 N N . SER A 1 74 ? -29.947 25.129 20.992 1.00 71.00 74 SER A N 1
ATOM 519 C CA . SER A 1 74 ? -31.161 24.459 20.519 1.00 71.00 74 SER A CA 1
ATOM 520 C C . SER A 1 74 ? -30.985 23.880 19.109 1.00 71.00 74 SER A C 1
ATOM 522 O O . SER A 1 74 ? -30.293 24.442 18.261 1.00 71.00 74 SER A O 1
ATOM 524 N N . HIS A 1 75 ? -31.623 22.734 18.854 1.00 77.31 75 HIS A N 1
ATOM 525 C CA . HIS A 1 75 ? -31.440 21.970 17.619 1.00 77.31 75 HIS A CA 1
ATOM 526 C C . HIS A 1 75 ? -31.946 22.722 16.374 1.00 77.31 75 HIS A C 1
ATOM 528 O O . HIS A 1 75 ? -33.144 23.010 16.236 1.00 77.31 75 HIS A O 1
ATOM 534 N N . SER A 1 76 ? -31.049 22.951 15.411 1.00 87.56 76 SER A N 1
ATOM 535 C CA . SER A 1 76 ? -31.398 23.459 14.075 1.00 87.56 76 SER A CA 1
ATOM 536 C C . SER A 1 76 ? -32.310 22.477 13.315 1.00 87.56 76 SER A C 1
ATOM 538 O O . SER A 1 76 ? -32.324 21.273 13.585 1.00 87.56 76 SER A O 1
ATOM 540 N N . ARG A 1 77 ? -33.082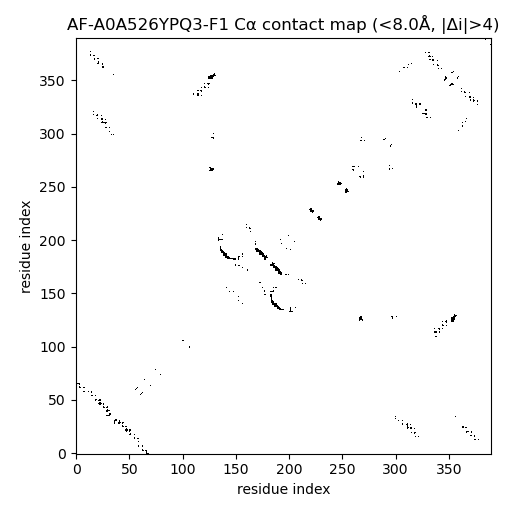 22.965 12.329 1.00 89.94 77 ARG A N 1
ATOM 541 C CA . ARG A 1 77 ? -33.912 22.105 11.454 1.00 89.94 77 ARG A CA 1
ATOM 542 C C . ARG A 1 77 ? -33.057 21.071 10.715 1.00 89.94 77 ARG A C 1
ATOM 544 O O . ARG A 1 77 ? -33.463 19.919 10.612 1.00 89.94 77 ARG A O 1
ATOM 551 N N . PHE A 1 78 ? -31.865 21.472 10.271 1.00 92.31 78 PHE A N 1
ATOM 552 C CA . PHE A 1 78 ? -30.899 20.570 9.646 1.00 92.31 78 PHE A CA 1
ATOM 553 C C . PHE A 1 78 ? -30.415 19.494 10.625 1.00 92.31 78 PHE A C 1
ATOM 555 O O . PHE A 1 78 ? -30.451 18.312 10.302 1.00 92.31 78 PHE A O 1
ATOM 562 N N . GLN A 1 79 ? -30.067 19.883 11.856 1.00 89.88 79 GLN A N 1
ATOM 563 C CA . GLN A 1 79 ? -29.629 18.946 12.893 1.00 89.88 79 GLN A CA 1
ATOM 564 C C . GLN A 1 79 ? -30.687 17.874 13.176 1.00 89.88 79 GLN A C 1
ATOM 566 O O . GLN A 1 79 ? -30.355 16.701 13.250 1.00 89.88 79 GLN A O 1
ATOM 571 N N . ARG A 1 80 ? -31.975 18.237 13.226 1.00 90.56 80 ARG A N 1
ATOM 572 C CA . ARG A 1 80 ? -33.058 17.251 13.385 1.00 90.56 80 ARG A CA 1
ATOM 573 C C . ARG A 1 80 ? -33.154 16.255 12.226 1.00 90.56 80 ARG A C 1
ATOM 575 O O . ARG A 1 80 ? -33.447 15.086 12.464 1.00 90.56 80 ARG A O 1
ATOM 582 N N . ILE A 1 81 ? -32.930 16.694 10.985 1.00 95.00 81 ILE A N 1
ATOM 583 C CA . ILE A 1 81 ? -32.900 15.796 9.817 1.00 95.00 81 ILE A CA 1
ATOM 584 C C . ILE A 1 81 ? -31.736 14.810 9.951 1.00 95.00 81 ILE A C 1
ATOM 586 O O . ILE A 1 81 ? -31.924 13.608 9.748 1.00 95.00 81 ILE A O 1
ATOM 590 N N . VAL A 1 82 ? -30.561 15.310 10.340 1.00 94.25 82 VAL A N 1
ATOM 591 C CA . VAL A 1 82 ? -29.366 14.494 10.577 1.00 94.25 82 VAL A CA 1
ATOM 592 C C . VAL A 1 82 ? -29.615 13.494 11.708 1.00 94.25 82 VAL A C 1
ATOM 594 O O . VAL A 1 82 ? -29.494 12.296 11.472 1.00 94.25 82 VAL A O 1
ATOM 597 N N . ASP A 1 83 ? -30.079 13.940 12.877 1.00 93.00 83 ASP A N 1
ATOM 598 C CA . ASP A 1 83 ? -30.352 13.085 14.043 1.00 93.00 83 ASP A CA 1
ATOM 599 C C . ASP A 1 83 ? -31.364 11.976 13.726 1.00 93.00 83 ASP A C 1
ATOM 601 O O . ASP A 1 83 ? -31.217 10.838 14.169 1.00 93.00 83 ASP A O 1
ATOM 605 N N . ASN A 1 84 ? -32.406 12.289 12.951 1.00 95.38 84 ASN A N 1
ATOM 606 C CA . ASN A 1 84 ? -33.401 11.299 12.543 1.00 95.38 84 ASN A CA 1
ATOM 607 C C . ASN A 1 84 ? -32.829 10.296 11.534 1.00 95.38 84 ASN A C 1
ATOM 609 O O . ASN A 1 84 ? -33.189 9.120 11.565 1.00 95.38 84 ASN A O 1
ATOM 613 N N . THR A 1 85 ? -31.944 10.743 10.642 1.00 96.12 85 THR A N 1
ATOM 614 C CA . THR A 1 85 ? -31.277 9.867 9.672 1.00 96.12 85 THR A CA 1
ATOM 615 C C . THR A 1 85 ? -30.292 8.937 10.376 1.00 96.12 85 THR A C 1
ATOM 617 O O . THR A 1 85 ? -30.355 7.729 10.163 1.00 96.12 85 THR A O 1
ATOM 620 N N . PHE A 1 86 ? -29.465 9.463 11.285 1.00 96.25 86 PHE A N 1
ATOM 621 C CA . PHE A 1 86 ? -28.553 8.666 12.109 1.00 96.25 86 PHE A CA 1
ATOM 622 C C . PHE A 1 86 ? -29.305 7.645 12.958 1.00 96.25 86 PHE A C 1
ATOM 624 O O . PHE A 1 86 ? -28.953 6.472 12.923 1.00 96.25 86 PHE A O 1
ATOM 631 N N . ARG A 1 87 ? -30.412 8.037 13.603 1.00 96.81 87 ARG A N 1
ATOM 632 C CA . ARG A 1 87 ? -31.268 7.088 14.332 1.00 96.81 87 ARG A CA 1
ATOM 633 C C . ARG A 1 87 ? -31.817 5.981 13.436 1.00 96.81 87 ARG A C 1
ATOM 635 O O . ARG A 1 87 ? -31.925 4.841 13.874 1.00 96.81 87 ARG A O 1
ATOM 642 N N . ARG A 1 88 ? -32.180 6.259 12.177 1.00 96.81 88 ARG A N 1
ATOM 643 C CA . ARG A 1 88 ? -32.599 5.191 11.245 1.00 96.81 88 ARG A CA 1
ATOM 644 C C . ARG A 1 88 ? -31.454 4.228 10.950 1.00 96.81 88 ARG A C 1
ATOM 646 O O . ARG A 1 88 ? -31.684 3.024 10.973 1.00 96.81 88 ARG A O 1
ATOM 653 N N . VAL A 1 89 ? -30.256 4.747 10.687 1.00 97.12 89 VAL A N 1
ATOM 654 C CA . VAL A 1 89 ? -29.063 3.932 10.412 1.00 97.12 89 VAL A CA 1
ATOM 655 C C . VAL A 1 89 ? -28.695 3.080 11.625 1.00 97.12 89 VAL A C 1
ATOM 657 O O . VAL A 1 89 ? -28.502 1.880 11.473 1.00 97.12 89 VAL A O 1
ATOM 660 N N . GLU A 1 90 ? -28.694 3.663 12.822 1.00 96.12 90 GLU A N 1
ATOM 661 C CA . GLU A 1 90 ? -28.457 2.973 14.095 1.00 96.12 90 GLU A CA 1
ATOM 662 C C . GLU A 1 90 ? -29.447 1.822 14.300 1.00 96.12 90 GLU A C 1
ATOM 664 O O . GLU A 1 90 ? -29.037 0.678 14.463 1.00 96.12 90 GLU A O 1
ATOM 669 N N . ASN A 1 91 ? -30.751 2.087 14.162 1.00 96.50 91 ASN A N 1
ATOM 670 C CA . ASN A 1 91 ? -31.786 1.060 14.305 1.00 96.50 91 ASN A CA 1
ATOM 671 C C . ASN A 1 91 ? -31.683 -0.056 13.251 1.00 96.50 91 ASN A C 1
ATOM 673 O O . ASN A 1 91 ? -32.156 -1.172 13.476 1.00 96.50 91 ASN A O 1
ATOM 677 N N . VAL A 1 92 ? -31.167 0.237 12.052 1.00 96.75 92 VAL A N 1
ATOM 678 C CA . VAL A 1 92 ? -30.916 -0.782 11.020 1.00 96.75 92 VAL A CA 1
ATOM 679 C C . VAL A 1 92 ? -29.681 -1.597 11.388 1.00 96.75 92 VAL A C 1
ATOM 681 O O . VAL A 1 92 ? -29.743 -2.824 11.364 1.00 96.75 92 VAL A O 1
ATOM 684 N N . TYR A 1 93 ? -28.593 -0.935 11.779 1.00 95.62 93 TYR A N 1
ATOM 685 C CA . TYR A 1 93 ? -27.361 -1.579 12.218 1.00 95.62 93 TYR A CA 1
ATOM 686 C C . TYR A 1 93 ? -27.604 -2.504 13.417 1.00 95.62 93 TYR A C 1
ATOM 688 O O . TYR A 1 93 ? -27.234 -3.674 13.364 1.00 95.62 93 TYR A O 1
ATOM 696 N N . GLU A 1 94 ? -28.320 -2.039 14.442 1.00 94.94 94 GLU A N 1
ATOM 697 C CA . GLU A 1 94 ? -28.687 -2.835 15.617 1.00 94.94 94 GLU A CA 1
ATOM 698 C C . GLU A 1 94 ? -29.489 -4.083 15.230 1.00 94.94 94 GLU A C 1
ATOM 700 O O . GLU A 1 94 ? -29.191 -5.186 15.695 1.00 94.94 94 GLU A O 1
ATOM 705 N N . ARG A 1 95 ? -30.477 -3.942 14.334 1.00 94.19 95 ARG A N 1
ATOM 706 C CA . ARG A 1 95 ? -31.271 -5.076 13.836 1.00 94.19 95 ARG A CA 1
ATOM 707 C C . ARG A 1 95 ? -30.416 -6.087 13.075 1.00 94.19 95 ARG A C 1
ATOM 709 O O . ARG A 1 95 ? -30.588 -7.289 13.279 1.00 94.19 95 ARG A O 1
ATOM 716 N N . LEU A 1 96 ? -29.494 -5.621 12.233 1.00 93.12 96 LEU A N 1
ATOM 717 C CA . LEU A 1 96 ? -28.585 -6.482 11.473 1.00 93.12 96 LEU A CA 1
ATOM 718 C C . LEU A 1 96 ? -27.596 -7.213 12.388 1.00 93.12 96 LEU A C 1
ATOM 720 O O . LEU A 1 96 ? -27.439 -8.427 12.266 1.00 93.12 96 LEU A O 1
ATOM 724 N N . VAL A 1 97 ? -26.982 -6.512 13.345 1.00 91.94 97 VAL A N 1
ATOM 725 C CA . VAL A 1 97 ? -26.051 -7.105 14.318 1.00 91.94 97 VAL A CA 1
ATOM 726 C C . VAL A 1 97 ? -26.776 -8.097 15.223 1.00 91.94 97 VAL A C 1
ATOM 728 O O . VAL A 1 97 ? -26.320 -9.226 15.389 1.00 91.94 97 VAL A O 1
ATOM 731 N N . SER A 1 98 ? -27.950 -7.737 15.743 1.00 92.38 98 SER A N 1
ATOM 732 C CA . SER A 1 98 ? -28.762 -8.630 16.578 1.00 92.38 98 SER A CA 1
ATOM 733 C C . SER A 1 98 ? -29.217 -9.877 15.818 1.00 92.38 98 SER A C 1
ATOM 735 O O . SER A 1 98 ? -29.245 -10.970 16.382 1.00 92.38 98 SER A O 1
ATOM 737 N N . GLY A 1 99 ? -29.561 -9.741 14.533 1.00 90.69 99 GLY A N 1
ATOM 738 C CA . GLY A 1 99 ? -29.869 -10.875 13.659 1.00 90.69 99 GLY A CA 1
ATOM 739 C C . GLY A 1 99 ? -28.654 -11.777 13.422 1.00 90.69 99 GLY A C 1
ATOM 740 O O . GLY A 1 99 ? -28.750 -12.994 13.569 1.00 90.69 99 GLY A O 1
ATOM 741 N N . SER A 1 100 ? -27.502 -11.171 13.134 1.00 91.31 100 SER A N 1
ATOM 742 C CA . SER A 1 100 ? -26.213 -11.843 12.935 1.00 91.31 100 SER A CA 1
ATOM 743 C C . SER A 1 100 ? -25.788 -12.649 14.175 1.00 91.31 100 SER A C 1
ATOM 745 O O . SER A 1 100 ? -25.446 -13.828 14.079 1.00 91.31 100 SER A O 1
ATOM 747 N N . LEU A 1 101 ? -25.926 -12.073 15.374 1.00 89.12 101 LEU A N 1
ATOM 748 C CA . LEU A 1 101 ? -25.560 -12.724 16.638 1.00 89.12 101 LEU A CA 1
ATOM 749 C C . LEU A 1 101 ? -26.442 -13.927 17.008 1.00 89.12 101 LEU A C 1
ATOM 751 O O . LEU A 1 101 ? -25.977 -14.801 17.744 1.00 89.12 101 LEU A O 1
ATOM 755 N N . LYS A 1 102 ? -27.684 -14.000 16.506 1.00 91.44 102 LYS A N 1
ATOM 756 C CA . LYS A 1 102 ? -28.579 -15.153 16.722 1.00 91.44 102 LYS A CA 1
ATOM 757 C C . LYS A 1 102 ? -28.115 -16.397 15.960 1.00 91.44 102 LYS A C 1
ATOM 759 O O . LYS A 1 102 ? -28.262 -17.502 16.470 1.00 91.44 102 LYS A O 1
ATOM 764 N N . TYR A 1 103 ? -27.514 -16.226 14.781 1.00 90.25 103 TYR A N 1
ATOM 765 C CA . TYR A 1 103 ? -27.077 -17.319 13.904 1.00 90.25 103 TYR A CA 1
ATOM 766 C C . TYR A 1 103 ? -25.548 -17.359 13.751 1.00 90.25 103 TYR A C 1
ATOM 768 O O . TYR A 1 103 ? -25.011 -17.291 12.646 1.00 90.25 103 TYR A O 1
ATOM 776 N N . ARG A 1 104 ? -24.835 -17.522 14.875 1.00 90.19 104 ARG A N 1
ATOM 777 C CA . ARG A 1 104 ? -23.355 -17.540 14.930 1.00 90.19 104 ARG A CA 1
ATOM 778 C C . ARG A 1 104 ? -22.666 -18.509 13.948 1.00 90.19 104 ARG A C 1
ATOM 780 O O . ARG A 1 104 ? -21.627 -18.139 13.412 1.00 90.19 104 ARG A O 1
ATOM 787 N N . PRO A 1 105 ? -23.186 -19.723 13.672 1.00 92.44 105 PRO A N 1
ATOM 788 C CA . PRO A 1 105 ? -22.540 -20.609 12.701 1.00 92.44 105 PRO A CA 1
ATOM 789 C C . PRO A 1 105 ? -22.529 -20.032 11.279 1.00 92.44 105 PRO A C 1
ATOM 791 O O . PRO A 1 105 ? -21.545 -20.184 10.562 1.00 92.44 105 PRO A O 1
ATOM 794 N N . VAL A 1 106 ? -23.595 -19.328 10.881 1.00 92.06 106 VAL A N 1
ATOM 795 C CA . VAL A 1 106 ? -23.710 -18.722 9.544 1.00 92.06 106 VAL A CA 1
ATOM 796 C C . VAL A 1 106 ? -22.722 -17.572 9.394 1.00 92.06 106 VAL A C 1
ATOM 798 O O . VAL A 1 106 ? -22.048 -17.460 8.375 1.00 92.06 106 VAL A O 1
ATOM 801 N N . THR A 1 107 ? -22.595 -16.731 10.419 1.00 89.56 107 THR A N 1
ATOM 802 C CA . THR A 1 107 ? -21.662 -15.600 10.389 1.00 89.56 107 THR A CA 1
ATOM 803 C C . THR A 1 107 ? -20.216 -16.075 10.337 1.00 89.56 107 THR A C 1
ATOM 805 O O . THR A 1 107 ? -19.429 -15.555 9.550 1.00 89.56 107 THR A O 1
ATOM 808 N N . LEU A 1 108 ? -19.881 -17.120 11.094 1.00 90.12 108 LEU A N 1
ATOM 809 C CA . LEU A 1 108 ? -18.557 -17.734 11.070 1.00 90.12 108 LEU A CA 1
ATOM 810 C C . LEU A 1 108 ? -18.254 -18.380 9.708 1.00 90.12 108 LEU A C 1
ATOM 812 O O . LEU A 1 108 ? -17.154 -18.214 9.189 1.00 90.12 108 LEU A O 1
ATOM 816 N N . MET A 1 109 ? -19.237 -19.033 9.081 1.00 93.44 109 MET A N 1
ATOM 817 C CA . MET A 1 109 ? -19.105 -19.561 7.718 1.00 93.44 109 MET A CA 1
ATOM 818 C C . MET A 1 109 ? -18.825 -18.449 6.696 1.00 93.44 109 MET A C 1
ATOM 820 O O . MET A 1 109 ? -17.936 -18.605 5.863 1.00 93.44 109 MET A O 1
ATOM 824 N N . ILE A 1 110 ? -19.535 -17.316 6.772 1.00 91.50 110 ILE A N 1
ATOM 825 C CA . ILE A 1 110 ? -19.297 -16.157 5.892 1.00 91.50 110 ILE A CA 1
ATOM 826 C C . ILE A 1 110 ? -17.880 -15.614 6.091 1.00 91.50 110 ILE A C 1
ATOM 828 O O . ILE A 1 110 ? -17.187 -15.341 5.116 1.00 91.50 110 ILE A O 1
ATOM 832 N N . VAL A 1 111 ? -17.426 -15.492 7.340 1.00 91.38 111 VAL A N 1
ATOM 833 C CA . VAL A 1 111 ? -16.061 -15.048 7.649 1.00 91.38 111 VAL A CA 1
ATOM 834 C C . VAL A 1 111 ? -15.026 -15.996 7.044 1.00 91.38 111 VAL A C 1
ATOM 836 O O . VAL A 1 111 ? -14.112 -15.530 6.370 1.00 91.38 111 VAL A O 1
ATOM 839 N N . ILE A 1 112 ? -15.185 -17.313 7.209 1.00 93.88 112 ILE A N 1
ATOM 840 C CA . ILE A 1 112 ? -14.285 -18.303 6.598 1.00 93.88 112 ILE A CA 1
ATOM 841 C C . ILE A 1 112 ? -14.295 -18.179 5.071 1.00 93.88 112 ILE A C 1
ATOM 843 O O . ILE A 1 112 ? -13.231 -18.172 4.456 1.00 93.88 112 ILE A O 1
ATOM 847 N N . ALA A 1 113 ? -15.472 -18.038 4.456 1.00 94.75 113 ALA A N 1
ATOM 848 C CA . ALA A 1 113 ? -15.596 -17.875 3.012 1.00 94.75 113 ALA A CA 1
ATOM 849 C C . ALA A 1 113 ? -14.891 -16.602 2.515 1.00 94.75 113 ALA A C 1
ATOM 851 O O . ALA A 1 113 ? -14.178 -16.651 1.513 1.00 94.75 113 ALA A O 1
ATOM 852 N N . LEU A 1 114 ? -15.023 -15.481 3.230 1.00 93.75 114 LEU A N 1
ATOM 853 C CA . LEU A 1 114 ? -14.330 -14.232 2.904 1.00 93.75 114 LEU A CA 1
ATOM 854 C C . LEU A 1 114 ? -12.815 -14.368 3.055 1.00 93.75 114 LEU A C 1
ATOM 856 O O . LEU A 1 114 ? -12.083 -13.949 2.163 1.00 93.75 114 LEU A O 1
ATOM 860 N N . VAL A 1 115 ? -12.331 -14.995 4.129 1.00 93.00 115 VAL A N 1
ATOM 861 C CA . VAL A 1 115 ? -10.895 -15.250 4.333 1.00 93.00 115 VAL A CA 1
ATOM 862 C C . VAL A 1 115 ? -10.338 -16.139 3.218 1.00 93.00 115 VAL A C 1
ATOM 864 O O . VAL A 1 115 ? -9.309 -15.811 2.631 1.00 93.00 115 VAL A O 1
ATOM 867 N N . ALA A 1 116 ? -11.041 -17.221 2.871 1.00 94.06 116 ALA A N 1
ATOM 868 C CA . ALA A 1 116 ? -10.647 -18.119 1.788 1.00 94.06 116 ALA A CA 1
ATOM 869 C C . ALA A 1 116 ? -10.626 -17.399 0.430 1.00 94.06 116 ALA A C 1
ATOM 871 O O . ALA A 1 116 ? -9.662 -17.525 -0.324 1.00 94.06 116 ALA A O 1
ATOM 872 N N . THR A 1 117 ? -11.651 -16.589 0.148 1.00 93.62 117 THR A N 1
ATOM 873 C CA . THR A 1 117 ? -11.727 -15.791 -1.084 1.00 93.62 117 THR A CA 1
ATOM 874 C C . THR A 1 117 ? -10.603 -14.763 -1.138 1.00 93.62 117 THR A C 1
ATOM 876 O O . THR A 1 117 ? -9.960 -14.617 -2.169 1.00 93.62 117 THR A O 1
ATOM 879 N N . THR A 1 118 ? -10.296 -14.106 -0.020 1.00 91.69 118 THR A N 1
ATOM 880 C CA . THR A 1 118 ? -9.176 -13.158 0.088 1.00 91.69 118 THR A CA 1
ATOM 881 C C . THR A 1 118 ? -7.849 -13.838 -0.229 1.00 91.69 118 THR A C 1
ATOM 883 O O . THR A 1 118 ? -7.076 -13.321 -1.032 1.00 91.69 118 THR A O 1
ATOM 886 N N . GLY A 1 119 ? -7.603 -15.020 0.350 1.00 89.25 119 GLY A N 1
ATOM 887 C CA . GLY A 1 119 ? -6.408 -15.815 0.066 1.00 89.25 119 GLY A CA 1
ATOM 888 C C . GLY A 1 119 ? -6.304 -16.193 -1.411 1.00 89.25 119 GLY A C 1
ATOM 889 O O . GLY A 1 119 ? -5.255 -16.009 -2.021 1.00 89.25 119 GLY A O 1
ATOM 890 N N . PHE A 1 120 ? -7.410 -16.637 -2.016 1.00 91.44 120 PHE A N 1
ATOM 891 C CA . PHE A 1 120 ? -7.466 -16.927 -3.449 1.00 91.44 120 PHE A CA 1
ATOM 892 C C . PHE A 1 120 ? -7.177 -15.684 -4.305 1.00 91.44 120 PHE A C 1
ATOM 894 O O . PHE A 1 120 ? -6.330 -15.737 -5.196 1.00 91.44 120 PHE A O 1
ATOM 901 N N . MET A 1 121 ? -7.815 -14.547 -4.013 1.00 90.81 121 MET A N 1
ATOM 902 C CA . MET A 1 121 ? -7.610 -13.302 -4.758 1.00 90.81 121 MET A CA 1
ATOM 903 C C . MET A 1 121 ? -6.170 -12.804 -4.642 1.00 90.81 121 MET A C 1
ATOM 905 O O . MET A 1 121 ? -5.603 -12.387 -5.644 1.00 90.81 121 MET A O 1
ATOM 909 N N . PHE A 1 122 ? -5.536 -12.925 -3.472 1.00 85.19 122 PHE A N 1
ATOM 910 C CA . PHE A 1 122 ? -4.135 -12.537 -3.290 1.00 85.19 122 PHE A CA 1
ATOM 911 C C . PHE A 1 122 ? -3.189 -13.309 -4.223 1.00 85.19 122 PHE A C 1
ATOM 913 O O . PHE A 1 122 ? -2.239 -12.735 -4.740 1.00 85.19 122 PHE A O 1
ATOM 920 N N . THR A 1 123 ? -3.476 -14.586 -4.506 1.00 84.56 123 THR A N 1
ATOM 921 C CA . THR A 1 123 ? -2.687 -15.384 -5.469 1.00 84.56 123 THR A CA 1
ATOM 922 C C . THR A 1 123 ? -2.960 -15.048 -6.936 1.00 84.56 123 THR A C 1
ATOM 924 O O . THR A 1 123 ? -2.181 -15.434 -7.804 1.00 84.56 123 THR A O 1
ATOM 927 N N . LYS A 1 124 ? -4.075 -14.371 -7.229 1.00 86.50 124 LYS A N 1
ATOM 928 C CA . LYS A 1 124 ? -4.514 -14.040 -8.593 1.00 86.50 124 LYS A CA 1
ATOM 929 C C . LYS A 1 124 ? -4.301 -12.582 -8.971 1.00 86.50 124 LYS A C 1
ATOM 931 O O . LYS A 1 124 ? -4.361 -12.262 -10.152 1.00 86.50 124 LYS A O 1
ATOM 936 N N . THR A 1 125 ? -4.084 -11.707 -8.001 1.00 86.94 125 THR A N 1
ATOM 937 C CA . THR A 1 125 ? -3.814 -10.298 -8.263 1.00 86.94 125 THR A CA 1
ATOM 938 C C . THR A 1 125 ? -2.382 -10.127 -8.757 1.00 86.94 125 THR A C 1
ATOM 940 O O . THR A 1 125 ? -1.440 -10.633 -8.146 1.00 86.94 125 THR A O 1
ATOM 943 N N . ALA A 1 126 ? -2.229 -9.403 -9.864 1.00 82.12 126 ALA A N 1
ATOM 944 C CA . ALA A 1 126 ? -0.932 -9.132 -10.462 1.00 82.12 126 ALA A CA 1
ATOM 945 C C . ALA A 1 126 ? -0.044 -8.338 -9.494 1.00 82.12 126 ALA A C 1
ATOM 947 O O . ALA A 1 126 ? -0.529 -7.452 -8.785 1.00 82.12 126 ALA A O 1
ATOM 948 N N . SER A 1 127 ? 1.247 -8.662 -9.459 1.00 80.06 127 SER A N 1
ATOM 949 C CA . SER A 1 127 ? 2.223 -7.991 -8.601 1.00 80.06 127 SER A CA 1
ATOM 950 C C . SER A 1 127 ? 3.282 -7.303 -9.448 1.00 80.06 127 SER A C 1
ATOM 952 O O . SER A 1 127 ? 3.721 -7.841 -10.464 1.00 80.06 127 SER A O 1
ATOM 954 N N . GLU A 1 128 ? 3.660 -6.109 -9.016 1.00 80.75 128 GLU A N 1
ATOM 955 C CA . GLU A 1 128 ? 4.743 -5.310 -9.581 1.00 80.75 128 GLU A CA 1
ATOM 956 C C . GLU A 1 128 ? 5.415 -4.545 -8.444 1.00 80.75 128 GLU A C 1
ATOM 958 O O . GLU A 1 128 ? 4.820 -4.361 -7.381 1.00 80.75 128 GLU A O 1
ATOM 963 N N . LEU A 1 129 ? 6.648 -4.086 -8.636 1.00 77.62 129 LEU A N 1
ATOM 964 C CA . LEU A 1 129 ? 7.341 -3.372 -7.568 1.00 77.62 129 LEU A CA 1
ATOM 965 C C . LEU A 1 129 ? 6.690 -2.010 -7.277 1.00 77.62 129 LEU A C 1
ATOM 967 O O . LEU A 1 129 ? 6.265 -1.729 -6.156 1.00 77.62 129 LEU A O 1
ATOM 971 N N . ALA A 1 130 ? 6.587 -1.181 -8.304 1.00 79.19 130 ALA A N 1
ATOM 972 C CA . ALA A 1 130 ? 5.922 0.109 -8.294 1.00 79.19 130 ALA A CA 1
ATOM 973 C C . ALA A 1 130 ? 5.326 0.336 -9.691 1.00 79.19 130 ALA A C 1
ATOM 975 O O . ALA A 1 130 ? 5.898 -0.165 -10.662 1.00 79.19 130 ALA A O 1
ATOM 976 N N . PRO A 1 131 ? 4.202 1.060 -9.804 1.00 78.50 131 PRO A N 1
ATOM 977 C CA . PRO A 1 131 ? 3.653 1.420 -11.102 1.00 78.50 131 PRO A CA 1
ATOM 978 C C . PRO A 1 131 ? 4.658 2.269 -11.883 1.00 78.50 131 PRO A C 1
ATOM 980 O O . PRO A 1 131 ? 5.370 3.093 -11.306 1.00 78.50 131 PRO A O 1
ATOM 983 N N . GLU A 1 132 ? 4.703 2.081 -13.199 1.00 74.81 132 GLU A N 1
ATOM 984 C CA . GLU A 1 132 ? 5.526 2.921 -14.065 1.00 74.81 132 GLU A CA 1
ATOM 985 C C . GLU A 1 132 ? 5.003 4.360 -14.050 1.00 74.81 132 GLU A C 1
ATOM 987 O O . GLU A 1 132 ? 3.843 4.632 -14.371 1.00 74.81 132 GLU A O 1
ATOM 992 N N . GLU A 1 133 ? 5.872 5.291 -13.663 1.00 78.75 133 GLU A N 1
ATOM 993 C CA . GLU A 1 133 ? 5.550 6.710 -13.654 1.00 78.75 133 GLU A CA 1
ATOM 994 C C . GLU A 1 133 ? 5.867 7.344 -15.003 1.00 78.75 133 GLU A C 1
ATOM 996 O O . GLU A 1 133 ? 6.903 7.107 -15.627 1.00 78.75 133 GLU A O 1
ATOM 1001 N N . ASP A 1 134 ? 4.977 8.227 -15.432 1.00 82.25 134 ASP A N 1
ATOM 1002 C CA . ASP A 1 134 ? 5.214 9.052 -16.596 1.00 82.25 134 ASP A CA 1
ATOM 1003 C C . ASP A 1 134 ? 6.202 10.169 -16.235 1.00 82.25 134 ASP A C 1
ATOM 1005 O O . ASP A 1 134 ? 5.789 11.211 -15.739 1.00 82.25 134 ASP A O 1
ATOM 1009 N N . GLN A 1 135 ? 7.494 9.961 -16.503 1.00 79.31 135 GLN A N 1
ATOM 1010 C CA . GLN A 1 135 ? 8.564 10.923 -16.195 1.00 79.31 135 GLN A CA 1
ATOM 1011 C C . GLN A 1 135 ? 8.708 12.054 -17.233 1.00 79.31 135 GLN A C 1
ATOM 1013 O O . GLN A 1 135 ? 9.614 12.882 -17.131 1.00 79.31 135 GLN A O 1
ATOM 1018 N N . GLY A 1 136 ? 7.855 12.096 -18.262 1.00 77.94 136 GLY A N 1
ATOM 1019 C CA . GLY A 1 136 ? 7.939 13.102 -19.325 1.00 77.94 136 GLY A CA 1
ATOM 1020 C C . GLY A 1 136 ? 9.194 12.992 -20.201 1.00 77.94 136 GLY A C 1
ATOM 1021 O O . GLY A 1 136 ? 9.538 13.943 -20.909 1.00 77.94 136 GLY A O 1
ATOM 1022 N N . PHE A 1 137 ? 9.887 11.853 -20.178 1.00 81.12 137 PHE A N 1
ATOM 1023 C CA . PHE A 1 137 ? 10.950 11.536 -21.124 1.00 81.12 137 PHE A CA 1
ATOM 1024 C C . PHE A 1 137 ? 10.938 10.051 -21.491 1.00 81.12 137 PHE A C 1
ATOM 1026 O O . PHE A 1 137 ? 10.537 9.202 -20.702 1.00 81.12 137 PHE A O 1
ATOM 1033 N N . LEU A 1 138 ? 11.404 9.751 -22.697 1.00 80.12 138 LEU A N 1
ATOM 1034 C CA . LEU A 1 138 ? 11.597 8.407 -23.218 1.00 80.12 138 LEU A CA 1
ATOM 1035 C C . LEU A 1 138 ? 13.026 8.292 -23.736 1.00 80.12 138 LEU A C 1
ATOM 1037 O O . LEU A 1 138 ? 13.471 9.132 -24.518 1.00 80.12 138 LEU A O 1
ATOM 1041 N N . LEU A 1 139 ? 13.732 7.240 -23.331 1.00 78.19 139 LEU A N 1
ATOM 1042 C CA . LEU A 1 139 ? 15.064 6.925 -23.832 1.00 78.19 139 LEU A CA 1
ATOM 1043 C C . LEU A 1 139 ? 15.014 5.609 -24.608 1.00 78.19 139 LEU A C 1
ATOM 1045 O O . LEU A 1 139 ? 14.539 4.598 -24.101 1.00 78.19 139 LEU A O 1
ATOM 1049 N N . SER A 1 140 ? 15.515 5.629 -25.837 1.00 74.50 140 SER A N 1
ATOM 1050 C CA . SER A 1 140 ? 15.587 4.474 -26.723 1.00 74.50 140 SER A CA 1
ATOM 1051 C C . SER A 1 140 ? 17.042 4.166 -27.063 1.00 74.50 140 SER A C 1
ATOM 1053 O O . SER A 1 140 ? 17.816 5.065 -27.406 1.00 74.50 140 SER A O 1
ATOM 1055 N N . LEU A 1 141 ? 17.409 2.887 -26.964 1.00 74.12 141 LEU A N 1
ATOM 1056 C CA . LEU A 1 141 ? 18.688 2.382 -27.448 1.00 74.12 141 LEU A CA 1
ATOM 1057 C C . LEU A 1 141 ? 18.509 1.834 -28.862 1.00 74.12 141 LEU A C 1
ATOM 1059 O O . LEU A 1 141 ? 17.697 0.940 -29.100 1.00 74.12 141 LEU A O 1
ATOM 1063 N N . VAL A 1 142 ? 19.309 2.351 -29.787 1.00 73.56 142 VAL A N 1
ATOM 1064 C CA . VAL A 1 142 ? 19.355 1.918 -31.181 1.00 73.56 142 VAL A CA 1
ATOM 1065 C C . VAL A 1 142 ? 20.622 1.100 -31.383 1.00 73.56 142 VAL A C 1
ATOM 1067 O O . VAL A 1 142 ? 21.731 1.604 -31.209 1.00 73.56 142 VAL A O 1
ATOM 1070 N N . ASN A 1 143 ? 20.453 -0.160 -31.778 1.00 72.00 143 ASN A N 1
ATOM 1071 C CA . ASN A 1 143 ? 21.554 -1.072 -32.068 1.00 72.00 143 ASN A CA 1
ATOM 1072 C C . ASN A 1 143 ? 21.578 -1.394 -33.564 1.00 72.00 143 ASN A C 1
ATOM 1074 O O . ASN A 1 143 ? 20.676 -2.048 -34.085 1.00 72.00 143 ASN A O 1
ATOM 1078 N N . ALA A 1 144 ? 22.625 -0.946 -34.248 1.00 72.38 144 ALA A N 1
ATOM 1079 C CA . ALA A 1 144 ? 22.919 -1.295 -35.628 1.00 72.38 144 ALA A CA 1
ATOM 1080 C C . ALA A 1 144 ? 23.745 -2.600 -35.701 1.00 72.38 144 ALA A C 1
ATOM 1082 O O . ALA A 1 144 ? 24.332 -3.036 -34.698 1.00 72.38 144 ALA A O 1
ATOM 1083 N N . PRO A 1 145 ? 23.832 -3.243 -36.884 1.00 71.25 145 PRO A N 1
ATOM 1084 C CA . PRO A 1 145 ? 24.687 -4.410 -37.085 1.00 71.25 145 PRO A CA 1
ATOM 1085 C C . PRO A 1 145 ? 26.129 -4.149 -36.638 1.00 71.25 145 PRO A C 1
ATOM 1087 O O . PRO A 1 145 ? 26.634 -3.040 -36.770 1.00 71.25 145 PRO A O 1
ATOM 1090 N N . ARG A 1 146 ? 26.828 -5.180 -36.150 1.00 67.19 146 ARG A N 1
ATOM 1091 C CA . ARG A 1 146 ? 28.168 -5.039 -35.536 1.00 67.19 146 ARG A CA 1
ATOM 1092 C C . ARG A 1 146 ? 29.239 -4.411 -36.441 1.00 67.19 146 ARG A C 1
ATOM 1094 O O . ARG A 1 146 ? 30.249 -3.942 -35.939 1.00 67.19 146 ARG A O 1
ATOM 1101 N N . TYR A 1 147 ? 29.037 -4.431 -37.756 1.00 70.44 147 TYR A N 1
ATOM 1102 C CA . TYR A 1 147 ? 29.936 -3.847 -38.757 1.00 70.44 147 TYR A CA 1
ATOM 1103 C C . TYR A 1 147 ? 29.549 -2.414 -39.169 1.00 70.44 147 TYR A C 1
ATOM 1105 O O . TYR A 1 147 ? 30.170 -1.851 -40.067 1.00 70.44 147 TYR A O 1
ATOM 1113 N N . ALA A 1 148 ? 28.508 -1.833 -38.566 1.00 72.12 148 ALA A N 1
ATOM 1114 C CA . ALA A 1 148 ? 28.067 -0.478 -38.866 1.00 72.12 148 ALA A CA 1
ATOM 1115 C C . ALA A 1 148 ? 29.062 0.569 -38.337 1.00 72.12 148 ALA A C 1
ATOM 1117 O O . ALA A 1 148 ? 29.509 0.519 -37.186 1.00 72.12 148 ALA A O 1
ATOM 1118 N N . THR A 1 149 ? 29.391 1.538 -39.189 1.00 81.94 149 THR A N 1
ATOM 1119 C CA . THR A 1 149 ? 30.167 2.724 -38.814 1.00 81.94 149 THR A CA 1
ATOM 1120 C C . THR A 1 149 ? 29.290 3.732 -38.065 1.00 81.94 149 THR A C 1
ATOM 1122 O O . THR A 1 149 ? 28.062 3.662 -38.128 1.00 81.94 149 THR A O 1
ATOM 1125 N N . SER A 1 150 ? 29.915 4.699 -37.384 1.00 82.75 150 SER A N 1
ATOM 1126 C CA . SER A 1 150 ? 29.189 5.799 -36.728 1.00 82.75 150 SER A CA 1
ATOM 1127 C C . SER A 1 150 ? 28.292 6.543 -37.723 1.00 82.75 150 SER A C 1
ATOM 1129 O O . SER A 1 150 ? 27.111 6.721 -37.454 1.00 82.75 150 SER A O 1
ATOM 1131 N N . ASP A 1 151 ? 28.812 6.870 -38.910 1.00 80.88 151 ASP A N 1
ATOM 1132 C CA . ASP A 1 151 ? 28.068 7.579 -39.965 1.00 80.88 151 ASP A CA 1
ATOM 1133 C C . ASP A 1 151 ? 26.838 6.797 -40.448 1.00 80.88 151 ASP A C 1
ATOM 1135 O O . ASP A 1 151 ? 25.775 7.369 -40.715 1.00 80.88 151 ASP A O 1
ATOM 1139 N N . TYR A 1 152 ? 26.964 5.466 -40.540 1.00 78.38 152 TYR A N 1
ATOM 1140 C CA . TYR A 1 152 ? 25.833 4.596 -40.844 1.00 78.38 152 TYR A CA 1
ATOM 1141 C C . TYR A 1 152 ? 24.781 4.743 -39.748 1.00 78.38 152 TYR A C 1
ATOM 1143 O O . TYR A 1 152 ? 23.656 5.129 -40.038 1.00 78.38 152 TYR A O 1
ATOM 1151 N N . THR A 1 153 ? 25.151 4.514 -38.488 1.00 78.25 153 THR A N 1
ATOM 1152 C CA . THR A 1 153 ? 24.227 4.595 -37.349 1.00 78.25 153 THR A CA 1
ATOM 1153 C C . THR A 1 153 ? 23.564 5.976 -37.243 1.00 78.25 153 THR A C 1
ATOM 1155 O O . THR A 1 153 ? 22.354 6.061 -37.038 1.00 78.25 153 THR A O 1
ATOM 1158 N N . GLU A 1 154 ? 24.315 7.057 -37.462 1.00 84.25 154 GLU A N 1
ATOM 1159 C CA . GLU A 1 154 ? 23.813 8.434 -37.452 1.00 84.25 154 GLU A CA 1
ATOM 1160 C C . GLU A 1 154 ? 22.757 8.689 -38.531 1.00 84.25 154 GLU A C 1
ATOM 1162 O O . GLU A 1 154 ? 21.730 9.316 -38.264 1.00 84.25 154 GLU A O 1
ATOM 1167 N N . THR A 1 155 ? 22.952 8.148 -39.734 1.00 81.56 155 THR A N 1
ATOM 1168 C CA . THR A 1 155 ? 21.976 8.277 -40.825 1.00 81.56 155 THR A CA 1
ATOM 1169 C C . THR A 1 155 ? 20.616 7.692 -40.432 1.00 81.56 155 THR A C 1
ATOM 1171 O O . THR A 1 155 ? 19.582 8.322 -40.660 1.00 81.56 155 THR A O 1
ATOM 1174 N N . TYR A 1 156 ? 20.602 6.522 -39.787 1.00 78.31 156 TYR A N 1
ATOM 1175 C CA . TYR A 1 156 ? 19.364 5.885 -39.321 1.00 78.31 156 TYR A CA 1
ATOM 1176 C C . TYR A 1 156 ? 18.745 6.632 -38.144 1.00 78.31 156 TYR A C 1
ATOM 1178 O O . TYR A 1 156 ? 17.533 6.825 -38.106 1.00 78.31 156 TYR A O 1
ATOM 1186 N N . VAL A 1 157 ? 19.562 7.107 -37.206 1.00 81.62 157 VAL A N 1
ATOM 1187 C CA . VAL A 1 157 ? 19.090 7.932 -36.088 1.00 81.62 157 VAL A CA 1
ATOM 1188 C C . VAL A 1 157 ? 18.406 9.205 -36.594 1.00 81.62 157 VAL A C 1
ATOM 1190 O O . VAL A 1 157 ? 17.328 9.553 -36.116 1.00 81.62 157 VAL A O 1
ATOM 1193 N N . ASN A 1 158 ? 18.960 9.858 -37.615 1.00 84.62 158 ASN A N 1
ATOM 1194 C CA . ASN A 1 158 ? 18.344 11.034 -38.228 1.00 84.62 158 ASN A CA 1
ATOM 1195 C C . ASN A 1 158 ? 17.014 10.708 -38.925 1.00 84.62 158 ASN A C 1
ATOM 1197 O O . ASN A 1 158 ? 16.075 11.500 -38.853 1.00 84.62 158 ASN A O 1
ATOM 1201 N N . GLN A 1 159 ? 16.885 9.532 -39.547 1.00 78.31 159 GLN A N 1
ATOM 1202 C CA . GLN A 1 159 ? 15.605 9.071 -40.099 1.00 78.31 159 GLN A CA 1
ATOM 1203 C C . GLN A 1 159 ? 14.570 8.793 -39.005 1.00 78.31 159 GLN A C 1
ATOM 1205 O O . GLN A 1 159 ? 13.414 9.193 -39.139 1.00 78.31 159 GLN A O 1
ATOM 1210 N N . ILE A 1 160 ? 14.992 8.171 -37.901 1.00 78.00 160 ILE A N 1
ATOM 1211 C CA . ILE A 1 160 ? 14.164 7.931 -36.713 1.00 78.00 160 ILE A CA 1
ATOM 1212 C C . ILE A 1 160 ? 13.641 9.259 -36.155 1.00 78.00 160 ILE A C 1
ATOM 1214 O O . ILE A 1 160 ? 12.434 9.425 -35.984 1.00 78.00 160 ILE A O 1
ATOM 1218 N N . LEU A 1 161 ? 14.521 10.240 -35.941 1.00 82.00 161 LEU A N 1
ATOM 1219 C CA . LEU A 1 161 ? 14.128 11.587 -35.516 1.00 82.00 161 LEU A CA 1
ATOM 1220 C C . LEU A 1 161 ? 13.209 12.270 -36.542 1.00 82.00 161 LEU A C 1
ATOM 1222 O O . LEU A 1 161 ? 12.303 13.014 -36.159 1.00 82.00 161 LEU A O 1
ATOM 1226 N N . GLY A 1 162 ? 13.416 11.970 -37.827 1.00 81.94 162 GLY A N 1
ATOM 1227 C CA . GLY A 1 162 ? 12.584 12.359 -38.960 1.00 81.94 162 GLY A CA 1
ATOM 1228 C C . GLY A 1 162 ? 11.113 11.963 -38.816 1.00 81.94 162 GLY A C 1
ATOM 1229 O O . GLY A 1 162 ? 10.231 12.798 -39.004 1.00 81.94 162 GLY A O 1
ATOM 1230 N N . LEU A 1 163 ? 10.861 10.707 -38.445 1.00 77.38 163 LEU A N 1
ATOM 1231 C CA . LEU A 1 163 ? 9.527 10.090 -38.349 1.00 77.38 163 LEU A CA 1
ATOM 1232 C C . LEU A 1 163 ? 8.720 10.499 -37.114 1.00 77.38 163 LEU A C 1
ATOM 1234 O O . LEU A 1 163 ? 7.527 10.206 -37.023 1.00 77.38 163 LEU A O 1
ATOM 1238 N N . VAL A 1 164 ? 9.395 11.132 -36.158 1.00 80.81 164 VAL A N 1
ATOM 1239 C CA . VAL A 1 164 ? 8.830 11.586 -34.883 1.00 80.81 164 VAL A CA 1
ATOM 1240 C C . VAL A 1 164 ? 8.785 13.128 -34.830 1.00 80.81 164 VAL A C 1
ATOM 1242 O O . VAL A 1 164 ? 8.383 13.715 -33.829 1.00 80.81 164 VAL A O 1
ATOM 1245 N N . ASN A 1 165 ? 9.184 13.820 -35.911 1.00 83.56 165 ASN A N 1
ATOM 1246 C CA . ASN A 1 165 ? 9.158 15.289 -36.018 1.00 83.56 165 ASN A CA 1
ATOM 1247 C C . ASN A 1 165 ? 7.763 15.894 -35.844 1.00 83.56 165 ASN A C 1
ATOM 1249 O O . ASN A 1 165 ? 7.639 17.022 -35.378 1.00 83.56 165 ASN A O 1
ATOM 1253 N N . ASP A 1 166 ? 6.737 15.175 -36.278 1.00 86.81 166 ASP A N 1
ATOM 1254 C CA . ASP A 1 166 ? 5.352 15.624 -36.331 1.00 86.81 166 ASP A CA 1
ATOM 1255 C C . ASP A 1 166 ? 4.619 15.485 -34.994 1.00 86.81 166 ASP A C 1
ATOM 1257 O O . ASP A 1 166 ? 3.480 15.928 -34.908 1.00 86.81 166 ASP A O 1
ATOM 1261 N N . ILE A 1 167 ? 5.238 14.904 -33.957 1.00 86.44 167 ILE A N 1
ATOM 1262 C CA . ILE A 1 167 ? 4.621 14.740 -32.634 1.00 86.44 167 ILE A CA 1
ATOM 1263 C C . ILE A 1 167 ? 4.673 16.075 -31.863 1.00 86.44 167 ILE A C 1
ATOM 1265 O O . ILE A 1 167 ? 5.737 16.427 -31.335 1.00 86.44 167 ILE A O 1
ATOM 1269 N N . PRO A 1 168 ? 3.550 16.817 -31.734 1.00 85.38 168 PRO A N 1
ATOM 1270 C CA . PRO A 1 168 ? 3.539 18.139 -31.106 1.00 85.38 168 PRO A CA 1
ATOM 1271 C C . PRO A 1 168 ? 3.799 18.099 -29.595 1.00 85.38 168 PRO A C 1
ATOM 1273 O O . PRO A 1 168 ? 4.128 19.131 -29.009 1.00 85.38 168 PRO A O 1
ATOM 1276 N N . GLU A 1 169 ? 3.653 16.943 -28.950 1.00 87.94 169 GLU A N 1
ATOM 1277 C CA . GLU A 1 169 ? 3.904 16.731 -27.522 1.00 87.94 169 GLU A CA 1
ATOM 1278 C C . GLU A 1 169 ? 5.397 16.590 -27.190 1.00 87.94 169 GLU A C 1
ATOM 1280 O O . GLU A 1 169 ? 5.761 16.563 -26.014 1.00 87.94 169 GLU A O 1
ATOM 1285 N N . THR A 1 170 ? 6.281 16.548 -28.193 1.00 86.38 170 THR A N 1
ATOM 1286 C CA . THR A 1 170 ? 7.730 16.479 -27.967 1.00 86.38 170 THR A CA 1
ATOM 1287 C C . THR A 1 170 ? 8.313 17.881 -27.805 1.00 86.38 170 THR A C 1
ATOM 1289 O O . THR A 1 170 ? 8.204 18.725 -28.692 1.00 86.38 170 THR A O 1
ATOM 1292 N N . ARG A 1 171 ? 8.960 18.139 -26.667 1.00 88.12 171 ARG A N 1
ATOM 1293 C CA . ARG A 1 171 ? 9.616 19.414 -26.342 1.00 88.12 171 ARG A CA 1
ATOM 1294 C C . ARG A 1 171 ? 11.053 19.461 -26.848 1.00 88.12 171 ARG A C 1
ATOM 1296 O O . ARG A 1 171 ? 11.474 20.475 -27.393 1.00 88.12 171 ARG A O 1
ATOM 1303 N N . ALA A 1 172 ? 11.810 18.387 -26.648 1.00 86.50 172 ALA A N 1
ATOM 1304 C CA . ALA A 1 172 ? 13.188 18.287 -27.112 1.00 86.50 172 ALA A CA 1
ATOM 1305 C C . ALA A 1 172 ? 13.504 16.861 -27.551 1.00 86.50 172 ALA A C 1
ATOM 1307 O O . ALA A 1 172 ? 12.940 15.896 -27.040 1.00 86.50 172 ALA A O 1
ATOM 1308 N N . ARG A 1 173 ? 14.415 16.738 -28.511 1.00 86.31 173 ARG A N 1
ATOM 1309 C CA . ARG A 1 173 ? 14.898 15.460 -29.025 1.00 86.31 173 ARG A CA 1
ATOM 1310 C C . ARG A 1 173 ? 16.401 15.531 -29.079 1.00 86.31 173 ARG A C 1
ATOM 1312 O O . ARG A 1 173 ? 16.948 16.528 -29.545 1.00 86.31 173 ARG A O 1
ATOM 1319 N N . PHE A 1 174 ? 17.048 14.502 -28.575 1.00 86.62 174 PHE A N 1
ATOM 1320 C CA . PHE A 1 174 ? 18.493 14.421 -28.558 1.00 86.62 174 PHE A CA 1
ATOM 1321 C C . PHE A 1 174 ? 18.914 13.031 -28.988 1.00 86.62 174 PHE A C 1
ATOM 1323 O O . PHE A 1 174 ? 18.214 12.049 -28.753 1.00 86.62 174 PHE A O 1
ATOM 1330 N N . SER A 1 175 ? 20.070 12.950 -29.623 1.00 84.88 175 SER A N 1
ATOM 1331 C CA . SER A 1 175 ? 20.66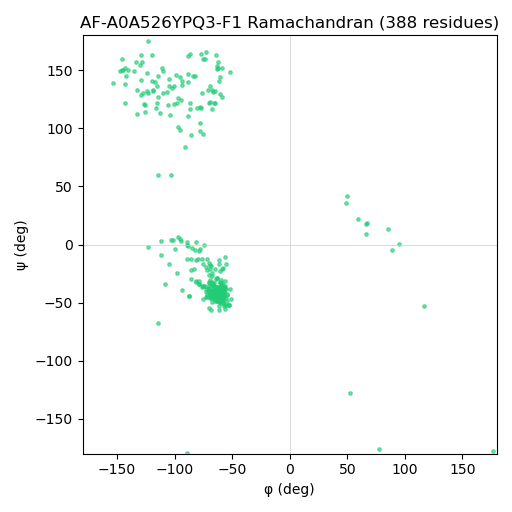2 11.678 -29.983 1.00 84.88 175 SER A CA 1
ATOM 1332 C C . SER A 1 175 ? 22.166 11.728 -29.816 1.00 84.88 175 SER A C 1
ATOM 1334 O O . SER A 1 175 ? 22.787 12.756 -30.078 1.00 84.88 175 SER A O 1
ATOM 1336 N N . ALA A 1 176 ? 22.744 10.611 -29.397 1.00 85.00 176 ALA A N 1
ATOM 1337 C CA . ALA A 1 176 ? 24.179 10.442 -29.257 1.00 85.00 176 ALA A CA 1
ATOM 1338 C C . ALA A 1 176 ? 24.585 9.122 -29.912 1.00 85.00 176 ALA A C 1
ATOM 1340 O O . ALA A 1 176 ? 24.213 8.044 -29.446 1.00 85.00 176 ALA A O 1
ATOM 1341 N N . VAL A 1 177 ? 25.327 9.213 -31.011 1.00 84.31 177 VAL A N 1
ATOM 1342 C CA . VAL A 1 177 ? 25.868 8.056 -31.733 1.00 84.31 177 VAL A CA 1
ATOM 1343 C C . VAL A 1 177 ? 27.228 7.692 -31.144 1.00 84.31 177 VAL A C 1
ATOM 1345 O O . VAL A 1 177 ? 27.948 8.565 -30.664 1.00 84.31 177 VAL A O 1
ATOM 1348 N N . ALA A 1 178 ? 27.559 6.401 -31.137 1.00 81.75 178 ALA A N 1
ATOM 1349 C CA . ALA A 1 178 ? 28.768 5.853 -30.522 1.00 81.75 178 ALA A CA 1
ATOM 1350 C C . ALA A 1 178 ? 28.892 6.126 -29.008 1.00 81.75 178 ALA A C 1
ATOM 1352 O O . ALA A 1 178 ? 29.978 6.069 -28.423 1.00 81.75 178 ALA A O 1
ATOM 1353 N N . PHE A 1 179 ? 27.766 6.404 -28.345 1.00 69.75 179 PHE A N 1
ATOM 1354 C CA . PHE A 1 179 ? 27.725 6.608 -26.903 1.00 69.75 179 PHE A CA 1
ATOM 1355 C C . PHE A 1 179 ? 27.965 5.275 -26.180 1.00 69.75 179 PHE A C 1
ATOM 1357 O O . PHE A 1 179 ? 27.235 4.309 -26.394 1.00 69.75 179 PHE A O 1
ATOM 1364 N N . GLY A 1 180 ? 28.998 5.225 -25.335 1.00 65.56 180 GLY A N 1
ATOM 1365 C CA . GLY A 1 180 ? 29.411 4.012 -24.617 1.00 65.56 180 GLY A CA 1
ATOM 1366 C C . GLY A 1 180 ? 30.522 3.197 -25.292 1.00 65.56 180 GLY A C 1
ATOM 1367 O O . GLY A 1 180 ? 30.939 2.193 -24.724 1.00 65.56 180 GLY A O 1
ATOM 1368 N N . GLY A 1 181 ? 31.035 3.628 -26.454 1.00 72.38 181 GLY A N 1
ATOM 1369 C CA . GLY A 1 181 ? 32.219 3.045 -27.106 1.00 72.38 181 GLY A CA 1
ATOM 1370 C C . GLY A 1 181 ? 31.955 2.398 -28.474 1.00 72.38 181 GLY A C 1
ATOM 1371 O O . GLY A 1 181 ? 32.640 2.762 -29.432 1.00 72.38 181 GLY A O 1
ATOM 1372 N N . PRO A 1 182 ? 30.993 1.465 -28.617 1.00 74.44 182 PRO A N 1
ATOM 1373 C CA . PRO A 1 182 ? 30.713 0.821 -29.899 1.00 74.44 182 PRO A CA 1
ATOM 1374 C C . PRO A 1 182 ? 30.146 1.797 -30.939 1.00 74.44 182 PRO A C 1
ATOM 1376 O O . PRO A 1 182 ? 29.173 2.500 -30.686 1.00 74.44 182 PRO A O 1
ATOM 1379 N N . THR A 1 183 ? 30.703 1.807 -32.153 1.00 77.31 183 THR A N 1
ATOM 1380 C CA . THR A 1 183 ? 30.249 2.691 -33.250 1.00 77.31 183 THR A CA 1
ATOM 1381 C C . THR A 1 183 ? 28.896 2.297 -33.843 1.00 77.31 183 THR A C 1
ATOM 1383 O O . THR A 1 183 ? 28.298 3.059 -34.603 1.00 77.31 183 THR A O 1
ATOM 1386 N N . ASN A 1 184 ? 28.413 1.101 -33.511 1.00 72.75 184 ASN A N 1
ATOM 1387 C CA . ASN A 1 184 ? 27.145 0.554 -33.973 1.00 72.75 184 ASN A CA 1
ATOM 1388 C C . ASN A 1 184 ? 25.989 0.783 -32.982 1.00 72.75 184 ASN A C 1
ATOM 1390 O O . ASN A 1 184 ? 24.901 0.262 -33.211 1.00 72.75 184 ASN A O 1
ATOM 1394 N N . SER A 1 185 ? 26.201 1.510 -31.883 1.00 74.56 185 SER A N 1
ATOM 1395 C CA . SER A 1 185 ? 25.144 1.850 -30.926 1.00 74.56 185 SER A CA 1
ATOM 1396 C C . SER A 1 185 ? 24.870 3.348 -30.904 1.00 74.56 185 SER A C 1
ATOM 1398 O O . SER A 1 185 ? 25.780 4.170 -31.034 1.00 74.56 185 SER A O 1
ATOM 1400 N N . ALA A 1 186 ? 23.608 3.714 -30.705 1.00 75.56 186 ALA A N 1
ATOM 1401 C CA . ALA A 1 186 ? 23.199 5.091 -30.483 1.00 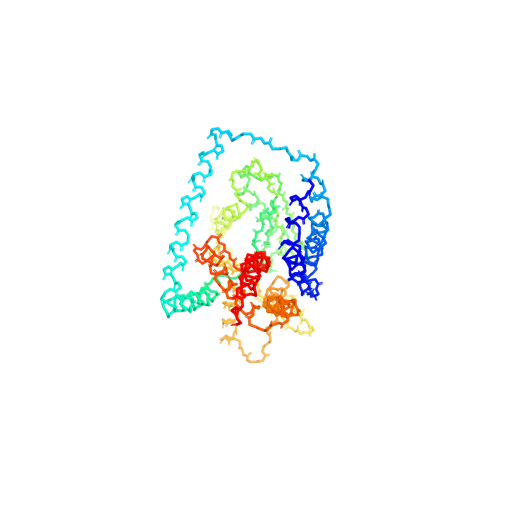75.56 186 ALA A CA 1
ATOM 1402 C C . ALA A 1 186 ? 22.106 5.185 -29.419 1.00 75.56 186 ALA A C 1
ATOM 1404 O O . ALA A 1 186 ? 21.275 4.292 -29.268 1.00 75.56 186 ALA A O 1
ATOM 1405 N N . PHE A 1 187 ? 22.095 6.303 -28.706 1.00 79.44 187 PHE A N 1
ATOM 1406 C CA . PHE A 1 187 ? 21.011 6.695 -27.819 1.00 79.44 187 PHE A CA 1
ATOM 1407 C C . PHE A 1 187 ? 20.140 7.729 -28.513 1.00 79.44 187 PHE A C 1
ATOM 1409 O O . PHE A 1 187 ? 20.659 8.675 -29.105 1.00 79.44 187 PHE A O 1
ATOM 1416 N N . VAL A 1 188 ? 18.825 7.572 -28.403 1.00 80.12 188 VAL A N 1
ATOM 1417 C CA . VAL A 1 188 ? 17.840 8.556 -28.851 1.00 80.12 188 VAL A CA 1
ATOM 1418 C C . VAL A 1 188 ? 16.908 8.853 -27.689 1.00 80.12 188 VAL A C 1
ATOM 1420 O O . VAL A 1 188 ? 16.269 7.955 -27.151 1.00 80.12 188 VAL A O 1
ATOM 1423 N N . GLY A 1 189 ? 16.850 10.113 -27.279 1.00 82.88 189 GLY A N 1
ATOM 1424 C CA . GLY A 1 189 ? 15.999 10.580 -26.200 1.00 82.88 189 GLY A CA 1
ATOM 1425 C C . GLY A 1 189 ? 14.942 11.557 -26.690 1.00 82.88 189 GLY A C 1
ATOM 1426 O O . GLY A 1 189 ? 15.222 12.480 -27.459 1.00 82.88 189 GLY A O 1
ATOM 1427 N N . PHE A 1 190 ? 13.725 11.369 -26.199 1.00 83.69 190 PHE A N 1
ATOM 1428 C CA . PHE A 1 190 ? 12.578 12.231 -26.430 1.00 83.69 190 PHE A CA 1
ATOM 1429 C C . PHE A 1 190 ? 12.171 12.827 -25.089 1.00 83.69 190 PHE A C 1
ATOM 1431 O O . PHE A 1 190 ? 11.813 12.104 -24.167 1.00 83.69 190 PHE A O 1
ATOM 1438 N N . ALA A 1 191 ? 12.242 14.145 -24.957 1.00 87.19 191 ALA A N 1
ATOM 1439 C CA . ALA A 1 191 ? 11.729 14.856 -23.799 1.00 87.19 191 ALA A CA 1
ATOM 1440 C C . ALA A 1 191 ? 10.372 15.460 -24.172 1.00 87.19 191 ALA A C 1
ATOM 1442 O O . ALA A 1 191 ? 10.280 16.248 -25.117 1.00 87.19 191 ALA A O 1
ATOM 1443 N N . PHE A 1 192 ? 9.323 15.095 -23.445 1.00 88.25 192 PHE A N 1
ATOM 1444 C CA . PHE A 1 192 ? 7.949 15.511 -23.711 1.00 88.25 192 PHE A CA 1
ATOM 1445 C C . PHE A 1 192 ? 7.605 16.833 -23.017 1.00 88.25 192 PHE A C 1
ATOM 1447 O O . PHE A 1 192 ? 8.307 17.300 -22.115 1.00 88.25 192 PHE A O 1
ATOM 1454 N N . LYS A 1 193 ? 6.536 17.482 -23.470 1.00 90.88 193 LYS A N 1
ATOM 1455 C CA . LYS A 1 193 ? 5.956 18.648 -22.795 1.00 90.88 193 LYS A CA 1
ATOM 1456 C C . LYS A 1 193 ? 5.419 18.277 -21.411 1.00 90.88 193 LYS A C 1
ATOM 1458 O O . LYS A 1 193 ? 5.237 17.100 -21.092 1.00 90.88 193 LYS A O 1
ATOM 1463 N N . ASP A 1 194 ? 5.192 19.300 -20.596 1.00 90.25 194 ASP A N 1
ATOM 1464 C CA . ASP A 1 194 ? 4.635 19.141 -19.255 1.00 90.25 194 ASP A CA 1
ATOM 1465 C C . ASP A 1 194 ? 3.251 18.460 -19.311 1.00 90.25 194 ASP A C 1
ATOM 1467 O O . ASP A 1 194 ? 2.544 18.581 -20.316 1.00 90.25 194 ASP A O 1
ATOM 1471 N N . TRP A 1 195 ? 2.853 17.736 -18.257 1.00 89.81 195 TRP A N 1
ATOM 1472 C CA . TRP A 1 195 ? 1.604 16.951 -18.228 1.00 89.81 195 TRP A CA 1
ATOM 1473 C C . TRP A 1 195 ? 0.366 17.805 -18.530 1.00 89.81 195 TRP A C 1
ATOM 1475 O O . TRP A 1 195 ? -0.581 17.317 -19.137 1.00 89.81 195 TRP A O 1
ATOM 1485 N N . ALA A 1 196 ? 0.383 19.088 -18.156 1.00 91.00 196 ALA A N 1
ATOM 1486 C CA . ALA A 1 196 ? -0.718 20.019 -18.405 1.00 91.00 196 ALA A CA 1
ATOM 1487 C C . ALA A 1 196 ? -0.872 20.429 -19.883 1.00 91.00 196 ALA A C 1
ATOM 1489 O O . ALA A 1 196 ? -1.945 20.872 -20.289 1.00 91.00 196 ALA A O 1
ATOM 1490 N N . GLU A 1 197 ? 0.182 20.299 -20.691 1.00 89.75 197 GLU A N 1
ATOM 1491 C CA . GLU A 1 197 ? 0.222 20.771 -22.083 1.00 89.75 197 GLU A CA 1
ATOM 1492 C C . GLU A 1 197 ? 0.068 19.644 -23.113 1.00 89.75 197 GLU A C 1
ATOM 1494 O O . GLU A 1 197 ? 0.160 19.882 -24.321 1.00 89.75 197 GLU A O 1
ATOM 1499 N N . ARG A 1 198 ? -0.152 18.408 -22.657 1.00 87.69 198 ARG A N 1
ATOM 1500 C CA . ARG A 1 198 ? -0.271 17.231 -23.521 1.00 87.69 198 ARG A CA 1
ATOM 1501 C C . ARG A 1 198 ? -1.527 16.434 -23.214 1.00 87.69 198 ARG A C 1
ATOM 1503 O O . ARG A 1 198 ? -1.912 16.269 -22.064 1.00 87.69 198 ARG A O 1
ATOM 1510 N N . ALA A 1 199 ? -2.148 15.919 -24.271 1.00 87.12 199 ALA A N 1
ATOM 1511 C CA . ALA A 1 199 ? -3.328 15.066 -24.158 1.00 87.12 199 ALA A CA 1
ATOM 1512 C C . ALA A 1 199 ? -2.967 13.590 -23.936 1.00 87.12 199 ALA A C 1
ATOM 1514 O O . ALA A 1 199 ? -3.735 12.862 -23.319 1.00 87.12 199 ALA A O 1
ATOM 1515 N N . ARG A 1 200 ? -1.808 13.161 -24.453 1.00 86.62 200 ARG A N 1
ATOM 1516 C CA . ARG A 1 200 ? -1.352 11.769 -24.426 1.00 86.62 200 ARG A CA 1
ATOM 1517 C C . ARG A 1 200 ? -0.368 11.510 -23.292 1.00 86.62 200 ARG A C 1
ATOM 1519 O O . ARG A 1 200 ? 0.455 12.375 -22.965 1.00 86.62 200 ARG A O 1
ATOM 1526 N N . SER A 1 201 ? -0.426 10.309 -22.724 1.00 85.06 201 SER A N 1
ATOM 1527 C CA . SER A 1 201 ? 0.563 9.838 -21.742 1.00 85.06 201 SER A CA 1
ATOM 1528 C C . SER A 1 201 ? 1.899 9.485 -22.414 1.00 85.06 201 SER A C 1
ATOM 1530 O O . SER A 1 201 ? 1.947 9.220 -23.616 1.00 85.06 201 SER A O 1
ATOM 1532 N N . SER A 1 202 ? 2.999 9.436 -21.658 1.00 81.81 202 SER A N 1
ATOM 1533 C CA . SER A 1 202 ? 4.292 8.988 -22.199 1.00 81.81 202 SER A CA 1
ATOM 1534 C C . SER A 1 202 ? 4.244 7.534 -22.654 1.00 81.81 202 SER A C 1
ATOM 1536 O O . SER A 1 202 ? 4.931 7.192 -23.610 1.00 81.81 202 SER A O 1
ATOM 1538 N N . LYS A 1 203 ? 3.393 6.701 -22.038 1.00 79.75 203 LYS A N 1
ATOM 1539 C CA . LYS A 1 203 ? 3.150 5.320 -22.472 1.00 79.75 203 LYS A CA 1
ATOM 1540 C C . LYS A 1 203 ? 2.516 5.276 -23.864 1.00 79.75 203 LYS A C 1
ATOM 1542 O O . LYS A 1 203 ? 3.018 4.590 -24.744 1.00 79.75 203 LYS A O 1
ATOM 1547 N N . GLU A 1 204 ? 1.477 6.074 -24.102 1.00 84.56 204 GLU A N 1
ATOM 1548 C CA . GLU A 1 204 ? 0.840 6.176 -25.426 1.00 84.56 204 GLU A CA 1
ATOM 1549 C C . GLU A 1 204 ? 1.799 6.740 -26.483 1.00 84.56 204 GLU A C 1
ATOM 1551 O O . GLU A 1 204 ? 1.813 6.284 -27.625 1.00 84.56 204 GLU A O 1
ATOM 1556 N N . LEU A 1 205 ? 2.628 7.721 -26.109 1.00 83.25 205 LEU A N 1
ATOM 1557 C CA . LEU A 1 205 ? 3.659 8.265 -26.993 1.00 83.25 205 LEU A CA 1
ATOM 1558 C C . LEU A 1 205 ? 4.753 7.234 -27.287 1.00 83.25 205 LEU A C 1
ATOM 1560 O O . LEU A 1 205 ? 5.208 7.143 -28.422 1.00 83.25 205 LEU A O 1
ATOM 1564 N N . GLN A 1 206 ? 5.154 6.432 -26.301 1.00 80.44 206 GLN A N 1
ATOM 1565 C CA . GLN A 1 206 ? 6.093 5.330 -26.489 1.00 80.44 206 GLN A CA 1
ATOM 1566 C C . GLN A 1 206 ? 5.522 4.262 -27.425 1.00 80.44 206 GLN A C 1
ATOM 1568 O O . GLN A 1 206 ? 6.247 3.787 -28.298 1.00 80.44 206 GLN A O 1
ATOM 1573 N N . GLU A 1 207 ? 4.246 3.903 -27.286 1.00 81.44 207 GLU A N 1
ATOM 1574 C CA . GLU A 1 207 ? 3.563 2.964 -28.181 1.00 81.44 207 GLU A CA 1
ATOM 1575 C C . GLU A 1 207 ? 3.475 3.513 -29.616 1.00 81.44 207 GLU A C 1
ATOM 1577 O O . GLU A 1 207 ? 3.829 2.803 -30.558 1.00 81.44 207 GLU A O 1
ATOM 1582 N N . ASP A 1 208 ? 3.104 4.789 -29.794 1.00 83.06 208 ASP A N 1
ATOM 1583 C CA . ASP A 1 208 ? 3.067 5.470 -31.102 1.00 83.06 208 ASP A CA 1
ATOM 1584 C C . ASP A 1 208 ? 4.463 5.526 -31.746 1.00 83.06 208 ASP A C 1
ATOM 1586 O O . ASP A 1 208 ? 4.648 5.120 -32.896 1.00 83.06 208 ASP A O 1
ATOM 1590 N N . ILE A 1 209 ? 5.482 5.946 -30.987 1.00 78.81 209 ILE A N 1
ATOM 1591 C CA . ILE A 1 209 ? 6.876 5.975 -31.447 1.00 78.81 209 ILE A CA 1
ATOM 1592 C C . ILE A 1 209 ? 7.324 4.561 -31.831 1.00 78.81 209 ILE A C 1
ATOM 1594 O O . ILE A 1 209 ? 7.818 4.364 -32.937 1.00 78.81 209 ILE A O 1
ATOM 1598 N N . THR A 1 210 ? 7.094 3.555 -30.987 1.00 73.25 210 THR A N 1
ATOM 1599 C CA . THR A 1 210 ? 7.487 2.165 -31.273 1.00 73.25 210 THR A CA 1
ATOM 1600 C C . THR A 1 210 ? 6.796 1.632 -32.532 1.00 73.25 210 THR A C 1
ATOM 1602 O O . THR A 1 210 ? 7.450 1.030 -33.385 1.00 73.25 210 THR A O 1
ATOM 1605 N N . ALA A 1 211 ? 5.502 1.911 -32.714 1.00 75.69 211 ALA A N 1
ATOM 1606 C CA . ALA A 1 211 ? 4.745 1.506 -33.898 1.00 75.69 211 ALA A CA 1
ATOM 1607 C C . ALA A 1 211 ? 5.228 2.199 -35.187 1.00 75.69 211 ALA A C 1
ATOM 1609 O O . ALA A 1 211 ? 5.246 1.584 -36.257 1.00 75.69 211 ALA A O 1
ATOM 1610 N N . ARG A 1 212 ? 5.649 3.467 -35.106 1.00 73.94 212 ARG A N 1
ATOM 1611 C CA . ARG A 1 212 ? 6.263 4.201 -36.227 1.00 73.94 212 ARG A CA 1
ATOM 1612 C C . ARG A 1 212 ? 7.643 3.648 -36.571 1.00 73.94 212 ARG A C 1
ATOM 1614 O O . ARG A 1 212 ? 7.951 3.481 -37.749 1.00 73.94 212 ARG A O 1
ATOM 1621 N N . LEU A 1 213 ? 8.444 3.320 -35.559 1.00 67.81 213 LEU A N 1
ATOM 1622 C CA . LEU A 1 213 ? 9.790 2.767 -35.722 1.00 67.81 213 LEU A CA 1
ATOM 1623 C C . LEU A 1 213 ? 9.784 1.343 -36.281 1.00 67.81 213 LEU A C 1
ATOM 1625 O O . LEU A 1 213 ? 10.674 0.993 -37.052 1.00 67.81 213 LEU A O 1
ATOM 1629 N N . ALA A 1 214 ? 8.750 0.550 -35.988 1.00 64.88 214 ALA A N 1
ATOM 1630 C CA . ALA A 1 214 ? 8.572 -0.777 -36.578 1.00 64.88 214 ALA A CA 1
ATOM 1631 C C . ALA A 1 214 ? 8.493 -0.750 -38.121 1.00 64.88 214 ALA A C 1
ATOM 1633 O O . ALA A 1 214 ? 8.772 -1.757 -38.766 1.00 64.88 214 ALA A O 1
ATOM 1634 N N . LYS A 1 215 ? 8.165 0.401 -38.728 1.00 58.81 215 LYS A N 1
ATOM 1635 C CA . LYS A 1 215 ? 8.104 0.587 -40.190 1.00 58.81 215 LYS A CA 1
ATOM 1636 C C . LYS A 1 215 ? 9.457 0.920 -40.838 1.00 58.81 215 LYS A C 1
ATOM 1638 O O . LYS A 1 215 ? 9.516 1.054 -42.054 1.00 58.81 215 LYS A O 1
ATOM 1643 N N . VAL A 1 216 ? 10.533 1.066 -40.058 1.00 56.72 216 VAL A N 1
ATOM 1644 C CA . VAL A 1 216 ? 11.858 1.531 -40.532 1.00 56.72 216 VAL A CA 1
ATOM 1645 C C . VAL A 1 216 ? 12.765 0.385 -41.005 1.00 56.72 216 VAL A C 1
ATOM 1647 O O . VAL A 1 216 ? 13.893 0.606 -41.433 1.00 56.72 216 VAL A O 1
ATOM 1650 N N . ALA A 1 217 ? 12.284 -0.856 -40.997 1.00 51.72 217 ALA A N 1
ATOM 1651 C CA . ALA A 1 217 ? 13.096 -2.022 -41.326 1.00 51.72 217 ALA A CA 1
ATOM 1652 C C . ALA A 1 217 ? 12.831 -2.584 -42.733 1.00 51.72 217 ALA A C 1
ATOM 1654 O O . ALA A 1 217 ? 12.501 -3.755 -42.859 1.00 51.72 217 ALA A O 1
ATOM 1655 N N . GLU A 1 218 ? 13.040 -1.796 -43.792 1.00 50.09 218 GLU A N 1
ATOM 1656 C CA . GLU A 1 218 ? 13.320 -2.336 -45.135 1.00 50.09 218 GLU A CA 1
ATOM 1657 C C . GLU A 1 218 ? 14.340 -1.442 -45.857 1.00 50.09 218 GLU A C 1
ATOM 1659 O O . GLU A 1 218 ? 14.107 -0.247 -46.029 1.00 50.09 218 GLU A O 1
ATOM 1664 N N . TYR A 1 219 ? 15.484 -2.002 -46.276 1.00 52.19 219 TYR A N 1
ATOM 1665 C CA . TYR A 1 219 ? 16.509 -1.257 -47.017 1.00 52.19 219 TYR A CA 1
ATOM 1666 C C . TYR A 1 219 ? 16.843 -1.891 -48.366 1.00 52.19 219 TYR A C 1
ATOM 1668 O O . TYR A 1 219 ? 17.213 -3.061 -48.466 1.00 52.19 219 TYR A O 1
ATOM 1676 N N . PHE A 1 220 ? 16.821 -1.035 -49.384 1.00 54.03 220 PHE A N 1
ATOM 1677 C CA . PHE A 1 220 ? 17.415 -1.239 -50.697 1.00 54.03 220 PHE A CA 1
ATOM 1678 C C . PHE A 1 220 ? 18.386 -0.087 -50.973 1.00 54.03 220 PHE A C 1
ATOM 1680 O O . PHE A 1 220 ? 18.145 1.043 -50.544 1.00 54.03 220 PHE A O 1
ATOM 1687 N N . VAL A 1 221 ? 19.468 -0.346 -51.709 1.00 51.91 221 VAL A N 1
ATOM 1688 C CA . VAL A 1 221 ? 20.422 0.695 -52.114 1.00 51.91 221 VAL A CA 1
ATOM 1689 C C . VAL A 1 221 ? 20.249 0.991 -53.595 1.00 51.91 221 VAL A C 1
ATOM 1691 O O . VAL A 1 221 ? 20.173 0.084 -54.422 1.00 51.91 221 VAL A O 1
ATOM 1694 N N . ARG A 1 222 ? 20.150 2.277 -53.936 1.00 50.38 222 ARG A N 1
ATOM 1695 C CA . ARG A 1 222 ? 19.918 2.734 -55.307 1.00 50.38 222 ARG A CA 1
ATOM 1696 C C . ARG A 1 222 ? 21.220 2.644 -56.106 1.00 50.38 222 ARG A C 1
ATOM 1698 O O . ARG A 1 222 ? 22.207 3.294 -55.769 1.00 50.38 222 ARG A O 1
ATOM 1705 N N . SER A 1 223 ? 21.220 1.823 -57.148 1.00 56.28 223 SER A N 1
ATOM 1706 C CA . SER A 1 223 ? 22.332 1.696 -58.090 1.00 56.28 223 SER A CA 1
ATOM 1707 C C . SER A 1 223 ? 22.428 2.919 -59.014 1.00 56.28 223 SER A C 1
ATOM 1709 O O . SER A 1 223 ? 21.485 3.706 -59.135 1.00 56.28 223 SER A O 1
ATOM 1711 N N . ALA A 1 224 ? 23.558 3.070 -59.708 1.00 56.62 224 ALA A N 1
ATOM 1712 C CA . ALA A 1 224 ? 23.791 4.165 -60.654 1.00 56.62 224 ALA A CA 1
ATOM 1713 C C . ALA A 1 224 ? 22.813 4.185 -61.852 1.00 56.62 224 ALA A C 1
ATOM 1715 O O . ALA A 1 224 ? 22.684 5.216 -62.507 1.00 56.62 224 AL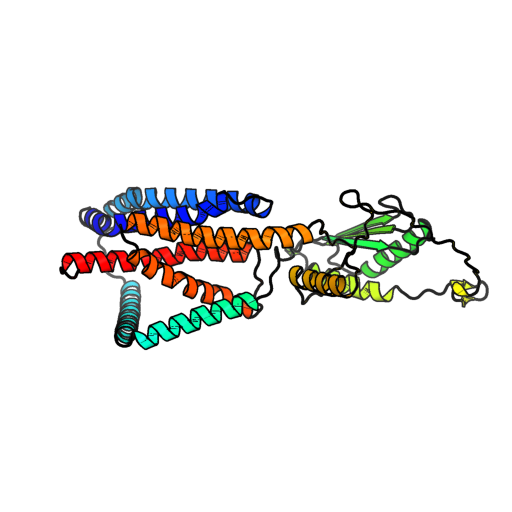A A O 1
ATOM 1716 N N . SER A 1 225 ? 22.098 3.084 -62.123 1.00 60.09 225 SER A N 1
ATOM 1717 C CA . SER A 1 225 ? 21.030 2.997 -63.134 1.00 60.09 225 SER A CA 1
ATOM 1718 C C . SER A 1 225 ? 19.641 3.380 -62.600 1.00 60.09 225 SER A C 1
ATOM 1720 O O . SER A 1 225 ? 18.675 3.392 -63.357 1.00 60.09 225 SER A O 1
ATOM 1722 N N . GLY A 1 226 ? 19.519 3.713 -61.309 1.00 60.72 226 GLY A N 1
ATOM 1723 C CA . GLY A 1 226 ? 18.259 4.098 -60.670 1.00 60.72 226 GLY A CA 1
ATOM 1724 C C . GLY A 1 226 ? 17.445 2.939 -60.085 1.00 60.72 226 GLY A C 1
ATOM 1725 O O . GLY A 1 226 ? 16.450 3.204 -59.410 1.00 60.72 226 GLY A O 1
ATOM 1726 N N . GLU A 1 227 ? 17.873 1.687 -60.275 1.00 58.66 227 GLU A N 1
ATOM 1727 C CA . GLU A 1 227 ? 17.229 0.503 -59.693 1.00 58.66 227 GLU A CA 1
ATOM 1728 C C . GLU A 1 227 ? 17.702 0.223 -58.262 1.00 58.66 227 GLU A C 1
ATOM 1730 O O . GLU A 1 227 ? 18.865 0.445 -57.912 1.00 58.66 227 GLU A O 1
ATOM 1735 N N . MET A 1 228 ? 16.782 -0.278 -57.439 1.00 54.97 228 MET A N 1
ATOM 1736 C CA . MET A 1 228 ? 16.968 -0.580 -56.020 1.00 54.97 228 MET A CA 1
ATOM 1737 C C . MET A 1 228 ? 17.501 -2.010 -55.856 1.00 54.97 228 MET A C 1
ATOM 1739 O O . MET A 1 228 ? 16.779 -2.970 -56.112 1.00 54.97 228 MET A O 1
ATOM 1743 N N . VAL A 1 229 ? 18.760 -2.162 -55.436 1.00 56.59 229 VAL A N 1
ATOM 1744 C CA . VAL A 1 229 ? 19.438 -3.462 -55.299 1.00 56.59 229 VAL A CA 1
ATOM 1745 C C . VAL A 1 229 ? 19.659 -3.786 -53.814 1.00 56.59 229 VAL A C 1
ATOM 1747 O O . VAL A 1 229 ? 20.167 -2.935 -53.073 1.00 56.59 229 VAL A O 1
ATOM 1750 N N . PRO A 1 230 ? 19.290 -4.993 -53.341 1.00 55.59 230 PRO A N 1
ATOM 1751 C CA . PRO A 1 230 ? 19.566 -5.410 -51.971 1.00 55.59 230 PRO A CA 1
ATOM 1752 C C . PRO A 1 230 ? 21.076 -5.594 -51.761 1.00 55.59 230 PRO A C 1
ATOM 1754 O O . PRO A 1 230 ? 21.765 -6.241 -52.553 1.00 55.59 230 PRO A O 1
ATOM 1757 N N . LEU A 1 231 ? 21.595 -5.039 -50.661 1.00 49.22 231 LEU A N 1
ATOM 1758 C CA . LEU A 1 231 ? 23.032 -4.983 -50.343 1.00 49.22 231 LEU A CA 1
ATOM 1759 C C . LEU A 1 231 ? 23.694 -6.376 -50.200 1.00 49.22 231 LEU A C 1
ATOM 1761 O O . LEU A 1 231 ? 24.916 -6.498 -50.223 1.00 49.22 231 LEU A O 1
ATOM 1765 N N . SER A 1 232 ? 22.892 -7.437 -50.095 1.00 46.62 232 SER A N 1
ATOM 1766 C CA . SER A 1 232 ? 23.331 -8.835 -50.060 1.00 46.62 232 SER A CA 1
ATOM 1767 C C . SER A 1 232 ? 23.892 -9.357 -51.391 1.00 46.62 232 SER A C 1
ATOM 1769 O O . SER A 1 232 ? 24.574 -10.378 -51.392 1.00 46.62 232 SER A O 1
ATOM 1771 N N . ALA A 1 233 ? 23.655 -8.674 -52.518 1.00 51.97 233 ALA A N 1
ATOM 1772 C CA . ALA A 1 233 ? 24.082 -9.131 -53.845 1.00 51.97 233 ALA A CA 1
ATOM 1773 C C . ALA A 1 233 ? 25.560 -8.831 -54.185 1.00 51.97 233 ALA A C 1
ATOM 1775 O O . ALA A 1 233 ? 26.077 -9.370 -55.161 1.00 51.97 233 ALA A O 1
ATOM 1776 N N . VAL A 1 234 ? 26.246 -7.978 -53.407 1.00 47.91 234 VAL A N 1
ATOM 1777 C CA . VAL A 1 234 ? 27.575 -7.427 -53.770 1.00 47.91 234 VAL A CA 1
ATOM 1778 C C . VAL A 1 234 ? 28.661 -7.712 -52.717 1.00 47.91 234 VAL A C 1
ATOM 1780 O O . VAL A 1 234 ? 29.829 -7.401 -52.931 1.00 47.91 234 VAL A O 1
ATOM 1783 N N . VAL A 1 235 ? 28.327 -8.355 -51.592 1.00 39.06 235 VAL A N 1
ATOM 1784 C CA . VAL A 1 235 ? 29.283 -8.589 -50.495 1.00 39.06 235 VAL A CA 1
ATOM 1785 C C . VAL A 1 235 ? 29.352 -10.072 -50.133 1.00 39.06 235 VAL A C 1
ATOM 1787 O O . VAL A 1 235 ? 28.371 -10.663 -49.692 1.00 39.06 235 VAL A O 1
ATOM 1790 N N . LYS A 1 236 ? 30.540 -10.676 -50.262 1.00 33.62 236 LYS A N 1
ATOM 1791 C CA . LYS A 1 236 ? 30.856 -11.984 -49.668 1.00 33.62 236 LYS A CA 1
ATOM 1792 C C . LYS A 1 236 ? 31.555 -11.744 -48.329 1.00 33.62 236 LYS A C 1
ATOM 1794 O O . LYS A 1 236 ? 32.743 -11.439 -48.290 1.00 33.62 236 LYS A O 1
ATOM 1799 N N . ILE A 1 237 ? 30.796 -11.834 -47.240 1.00 40.88 237 ILE A N 1
ATOM 1800 C CA . ILE A 1 237 ? 31.302 -11.666 -45.873 1.00 40.88 237 ILE A CA 1
ATOM 1801 C C . ILE A 1 237 ? 31.826 -13.021 -45.388 1.00 40.88 237 ILE A C 1
ATOM 1803 O O . ILE A 1 237 ? 31.056 -13.968 -45.254 1.00 40.88 237 ILE A O 1
ATOM 1807 N N . SER A 1 238 ? 33.126 -13.121 -45.112 1.00 36.50 238 SER A N 1
ATOM 1808 C CA . SER A 1 238 ? 33.690 -14.202 -44.297 1.00 36.50 238 SER A CA 1
ATOM 1809 C C . SER A 1 238 ? 34.020 -13.644 -42.914 1.00 36.50 238 SER A C 1
ATOM 1811 O O . SER A 1 238 ? 34.924 -12.820 -42.782 1.00 36.50 238 SER A O 1
ATOM 1813 N N . THR A 1 239 ? 33.288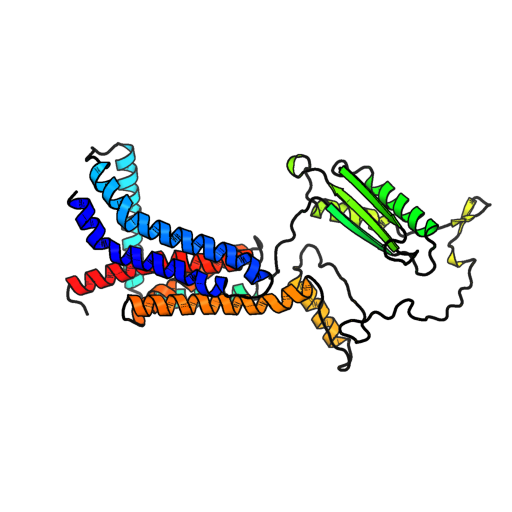 -14.070 -41.890 1.00 39.47 239 THR A N 1
ATOM 1814 C CA . THR A 1 239 ? 33.451 -13.621 -40.502 1.00 39.47 239 THR A CA 1
ATOM 1815 C C . THR A 1 239 ? 33.903 -14.780 -39.620 1.00 39.47 239 THR A C 1
ATOM 1817 O O . THR A 1 239 ? 33.200 -15.777 -39.492 1.00 39.47 239 THR A O 1
ATOM 1820 N N . ASN A 1 240 ? 35.052 -14.627 -38.955 1.00 40.53 240 ASN A N 1
ATOM 1821 C CA . ASN A 1 240 ? 35.322 -15.353 -37.715 1.00 40.53 240 ASN A CA 1
ATOM 1822 C C . ASN A 1 240 ? 34.598 -14.608 -36.587 1.00 40.53 240 ASN A C 1
ATOM 1824 O O . ASN A 1 240 ? 34.860 -13.429 -36.347 1.00 40.53 240 ASN A O 1
ATOM 1828 N N . ALA A 1 241 ? 33.645 -15.274 -35.939 1.00 39.12 241 ALA A N 1
ATOM 1829 C CA . ALA A 1 241 ? 32.849 -14.700 -34.864 1.00 39.12 241 ALA A CA 1
ATOM 1830 C C . ALA A 1 241 ? 33.588 -14.845 -33.526 1.00 39.12 241 ALA A C 1
ATOM 1832 O O . ALA A 1 241 ? 33.477 -15.867 -32.856 1.00 39.12 241 ALA A O 1
ATOM 1833 N N . SER A 1 242 ? 34.328 -13.811 -33.132 1.00 42.72 242 SER A N 1
ATOM 1834 C CA . SER A 1 242 ? 34.763 -13.640 -31.741 1.00 42.72 242 SER A CA 1
ATOM 1835 C C . SER A 1 242 ? 33.783 -12.709 -31.012 1.00 42.72 242 SER A C 1
ATOM 1837 O O . SER A 1 242 ? 33.263 -11.773 -31.633 1.00 42.72 242 SER A O 1
ATOM 1839 N N . PRO A 1 243 ? 33.493 -12.923 -29.715 1.00 50.66 243 PRO A N 1
ATOM 1840 C CA . PRO A 1 243 ? 32.722 -11.964 -28.927 1.00 50.66 243 PRO A CA 1
ATOM 1841 C C . PRO A 1 243 ? 33.445 -10.611 -28.919 1.00 50.66 243 PRO A C 1
ATOM 1843 O O . PRO A 1 243 ? 34.628 -10.553 -28.597 1.00 50.66 243 PRO A O 1
ATOM 1846 N N . ALA A 1 244 ? 32.754 -9.529 -29.293 1.00 56.81 244 ALA A N 1
ATOM 1847 C CA . ALA A 1 244 ? 33.326 -8.177 -29.263 1.00 56.81 244 ALA A CA 1
ATOM 1848 C C . ALA A 1 244 ? 33.585 -7.696 -27.822 1.00 56.81 244 ALA A C 1
ATOM 1850 O O . ALA A 1 244 ? 34.490 -6.903 -27.588 1.00 56.81 244 ALA A O 1
ATOM 1851 N N . VAL A 1 245 ? 32.806 -8.218 -26.871 1.00 58.38 245 VAL A N 1
ATOM 1852 C CA . VAL A 1 245 ? 32.954 -8.051 -25.425 1.00 58.38 245 VAL A CA 1
ATOM 1853 C C . VAL A 1 245 ? 32.561 -9.380 -24.777 1.00 58.38 245 VAL A C 1
ATOM 1855 O O . VAL A 1 245 ? 31.606 -10.024 -25.220 1.00 58.38 245 VAL A O 1
ATOM 1858 N N . ILE A 1 246 ? 33.315 -9.814 -23.766 1.00 72.62 246 ILE A N 1
ATOM 1859 C CA . ILE A 1 246 ? 32.887 -10.873 -22.848 1.00 72.62 246 ILE A CA 1
ATOM 1860 C C . ILE A 1 246 ? 32.328 -10.152 -21.630 1.00 72.62 246 ILE A C 1
ATOM 1862 O O . ILE A 1 246 ? 33.089 -9.637 -20.813 1.00 72.62 246 ILE A O 1
ATOM 1866 N N . GLU A 1 247 ? 31.004 -10.065 -21.554 1.00 75.75 247 GLU A N 1
ATOM 1867 C CA . GLU A 1 247 ? 30.332 -9.456 -20.411 1.00 75.75 247 GLU A CA 1
ATOM 1868 C C . GLU A 1 247 ? 30.595 -10.304 -19.167 1.00 75.75 247 GLU A C 1
ATOM 1870 O O . GLU A 1 247 ? 30.450 -11.531 -19.190 1.00 75.75 247 GLU A O 1
ATOM 1875 N N . GLN A 1 248 ? 30.979 -9.661 -18.071 1.00 82.44 248 GLN A N 1
ATOM 1876 C CA . GLN A 1 248 ? 31.196 -10.332 -16.796 1.00 82.44 248 GLN A CA 1
ATOM 1877 C C . GLN A 1 248 ? 30.240 -9.783 -15.746 1.00 82.44 248 GLN A C 1
ATOM 1879 O O . GLN A 1 248 ? 30.135 -8.573 -15.555 1.00 82.44 248 GLN A O 1
ATOM 1884 N N . PHE A 1 249 ? 29.587 -10.686 -15.021 1.00 85.38 249 PHE A N 1
ATOM 1885 C CA . PHE A 1 249 ? 28.718 -10.357 -13.901 1.00 85.38 249 PHE A CA 1
ATOM 1886 C C . PHE A 1 249 ? 29.114 -11.209 -12.703 1.00 85.38 249 PHE A C 1
ATOM 1888 O O . PHE A 1 249 ? 29.276 -12.421 -12.830 1.00 85.38 249 PHE A O 1
ATOM 1895 N N . ASN A 1 250 ? 29.331 -10.576 -11.546 1.00 84.88 250 ASN A N 1
ATOM 1896 C CA . ASN A 1 250 ? 29.822 -11.252 -10.340 1.00 84.88 250 ASN A CA 1
ATOM 1897 C C . ASN A 1 250 ? 31.068 -12.132 -10.597 1.00 84.88 250 ASN A C 1
ATOM 1899 O O . ASN A 1 250 ? 31.181 -13.233 -10.070 1.00 84.88 250 ASN A O 1
ATOM 1903 N N . GLN A 1 251 ? 32.016 -11.622 -11.400 1.00 87.50 251 GLN A N 1
ATOM 1904 C CA . GLN A 1 251 ? 33.275 -12.292 -11.784 1.00 87.50 251 GLN A CA 1
ATOM 1905 C C . GLN A 1 251 ? 33.112 -13.545 -12.666 1.00 87.50 251 GLN A C 1
ATOM 1907 O O . GLN A 1 251 ? 34.090 -14.244 -12.925 1.00 87.50 251 GLN A O 1
ATOM 1912 N N . LEU A 1 252 ? 31.906 -13.822 -13.165 1.00 87.12 252 LEU A N 1
ATOM 1913 C CA . LEU A 1 252 ? 31.628 -14.914 -14.094 1.00 87.12 252 LEU A CA 1
ATOM 1914 C C . LEU A 1 252 ? 31.300 -14.363 -15.479 1.00 87.12 252 LEU A C 1
ATOM 1916 O O . LEU A 1 252 ? 30.721 -13.285 -15.606 1.00 87.12 252 LEU A O 1
ATOM 1920 N N . ASN A 1 253 ? 31.638 -15.121 -16.524 1.00 88.00 253 ASN A N 1
ATOM 1921 C CA . ASN A 1 253 ? 31.173 -14.812 -17.873 1.00 88.00 253 ASN A CA 1
ATOM 1922 C C . ASN A 1 253 ? 29.645 -14.867 -17.888 1.00 88.00 253 ASN A C 1
ATOM 1924 O O . ASN A 1 253 ? 29.042 -15.838 -17.434 1.00 88.00 253 ASN A O 1
ATOM 1928 N N . SER A 1 254 ? 29.034 -13.819 -18.416 1.00 87.12 254 SER A N 1
ATOM 1929 C CA . SER A 1 254 ? 27.598 -13.604 -18.362 1.00 87.12 254 SER A CA 1
ATOM 1930 C C . SER A 1 254 ? 27.071 -13.192 -19.727 1.00 87.12 254 SER A C 1
ATOM 1932 O O . SER A 1 254 ? 27.802 -12.678 -20.573 1.00 87.12 254 SER A O 1
ATOM 1934 N N . ALA A 1 255 ? 25.785 -13.428 -19.940 1.00 85.50 255 ALA A N 1
ATOM 1935 C CA . ALA A 1 255 ? 25.046 -12.852 -21.044 1.00 85.50 255 ALA A CA 1
ATOM 1936 C C . ALA A 1 255 ? 23.836 -12.140 -20.446 1.00 85.50 255 ALA A C 1
ATOM 1938 O O . ALA A 1 255 ? 22.965 -12.778 -19.856 1.00 85.50 255 ALA A O 1
ATOM 1939 N N . THR A 1 256 ? 23.800 -10.815 -20.563 1.00 83.62 256 THR A N 1
ATOM 1940 C CA . THR A 1 256 ? 22.679 -10.022 -20.056 1.00 83.62 256 THR A CA 1
ATOM 1941 C C . THR A 1 256 ? 21.508 -10.130 -21.021 1.00 83.62 256 THR A C 1
ATOM 1943 O O . THR A 1 256 ? 21.608 -9.725 -22.179 1.00 83.62 256 THR A O 1
ATOM 1946 N N . ILE A 1 257 ? 20.388 -10.662 -20.537 1.00 84.38 257 ILE A N 1
ATOM 1947 C CA . ILE A 1 257 ? 19.124 -10.696 -21.272 1.00 84.38 257 ILE A CA 1
ATOM 1948 C C . ILE A 1 257 ? 18.282 -9.515 -20.796 1.00 84.38 257 ILE A C 1
ATOM 1950 O O . ILE A 1 257 ? 18.064 -9.337 -19.599 1.00 84.38 257 ILE A O 1
ATOM 1954 N N . SER A 1 258 ? 17.819 -8.693 -21.734 1.00 81.19 258 SER A N 1
ATOM 1955 C CA . SER A 1 258 ? 16.952 -7.549 -21.453 1.00 81.19 258 SER A CA 1
ATOM 1956 C C . SER A 1 258 ? 15.680 -7.661 -22.277 1.00 81.19 258 SER A C 1
ATOM 1958 O O . SER A 1 258 ? 15.733 -7.914 -23.479 1.00 81.19 258 SER A O 1
ATOM 1960 N N . ALA A 1 259 ? 14.541 -7.468 -21.624 1.00 80.38 259 ALA A N 1
ATOM 1961 C CA . ALA A 1 259 ? 13.230 -7.472 -22.249 1.00 80.38 259 ALA A CA 1
ATOM 1962 C C . ALA A 1 259 ? 12.327 -6.467 -21.533 1.00 80.38 259 ALA A C 1
ATOM 1964 O O . ALA A 1 259 ? 12.488 -6.225 -20.337 1.00 80.38 259 ALA A O 1
ATOM 1965 N N . LEU A 1 260 ? 11.379 -5.901 -22.275 1.00 74.81 260 LEU A N 1
ATOM 1966 C CA . LEU A 1 260 ? 10.291 -5.105 -21.720 1.00 74.81 260 LEU A CA 1
ATOM 1967 C C . LEU A 1 260 ? 9.029 -5.977 -21.704 1.00 74.81 260 LEU A C 1
ATOM 1969 O O . LEU A 1 260 ? 8.772 -6.659 -22.704 1.00 74.81 260 LEU A O 1
ATOM 1973 N N . PRO A 1 261 ? 8.257 -6.000 -20.604 1.00 80.50 261 PRO A N 1
ATOM 1974 C CA . PRO A 1 261 ? 6.985 -6.707 -20.586 1.00 80.50 261 PRO A CA 1
ATOM 1975 C C . PRO A 1 261 ? 6.016 -6.077 -21.594 1.00 80.50 261 PRO A C 1
ATOM 1977 O O . PRO A 1 261 ? 6.104 -4.894 -21.928 1.00 80.50 261 PRO A O 1
ATOM 1980 N N . LEU A 1 262 ? 5.072 -6.878 -22.091 1.00 80.25 262 LEU A N 1
ATOM 1981 C CA . LEU A 1 262 ? 3.973 -6.347 -22.895 1.00 80.25 262 LEU A CA 1
ATOM 1982 C C . LEU A 1 262 ? 3.127 -5.383 -22.044 1.00 80.25 262 LEU A C 1
ATOM 1984 O O . LEU A 1 262 ? 2.991 -5.623 -20.845 1.00 80.25 262 LEU A O 1
ATOM 1988 N N . PRO A 1 263 ? 2.475 -4.361 -22.637 1.00 68.69 263 PRO A N 1
ATOM 1989 C CA . PRO A 1 263 ? 1.720 -3.344 -21.892 1.00 68.69 263 PRO A CA 1
ATOM 1990 C C . PRO A 1 263 ? 0.617 -3.865 -20.955 1.00 68.69 263 PRO A C 1
ATOM 1992 O O . PRO A 1 263 ? 0.130 -3.096 -20.123 1.00 68.69 263 PRO A O 1
ATOM 1995 N N . THR A 1 264 ? 0.196 -5.124 -21.126 1.00 74.56 264 THR A N 1
ATOM 1996 C CA . THR A 1 264 ? -0.849 -5.822 -20.363 1.00 74.56 264 THR A CA 1
ATOM 1997 C C . THR A 1 264 ? -0.311 -6.744 -19.263 1.00 74.56 264 THR A C 1
ATOM 1999 O O . THR A 1 264 ? -1.109 -7.351 -18.552 1.00 74.56 264 THR A O 1
ATOM 2002 N N . ILE A 1 265 ? 1.010 -6.893 -19.140 1.00 82.44 265 ILE A N 1
ATOM 2003 C CA . ILE A 1 265 ? 1.671 -7.828 -18.222 1.00 82.44 265 ILE A CA 1
ATOM 2004 C C . ILE A 1 265 ? 2.546 -7.024 -17.257 1.00 82.44 265 ILE A C 1
ATOM 2006 O O . ILE A 1 265 ? 3.191 -6.060 -17.663 1.00 82.44 265 ILE A O 1
ATOM 2010 N N . THR A 1 266 ? 2.584 -7.412 -15.982 1.00 84.19 266 THR A N 1
ATOM 2011 C CA . THR A 1 266 ? 3.451 -6.747 -15.001 1.00 84.19 266 THR A CA 1
ATOM 2012 C C . THR A 1 266 ? 4.915 -7.139 -15.178 1.00 84.19 266 THR A C 1
ATOM 2014 O O . THR A 1 266 ? 5.241 -8.191 -15.738 1.00 84.19 266 THR A O 1
ATOM 2017 N N . THR A 1 267 ? 5.823 -6.315 -14.652 1.00 84.31 267 THR A N 1
ATOM 2018 C CA . THR A 1 267 ? 7.266 -6.604 -14.647 1.00 84.31 267 THR A CA 1
ATOM 2019 C C . THR A 1 267 ? 7.578 -7.931 -13.953 1.00 84.31 267 THR A C 1
ATOM 2021 O O . THR A 1 267 ? 8.368 -8.721 -14.470 1.00 84.31 267 THR A O 1
ATOM 2024 N N . GLY A 1 268 ? 6.892 -8.233 -12.847 1.00 83.44 268 GLY A N 1
ATOM 2025 C CA . GLY A 1 268 ? 7.077 -9.465 -12.085 1.00 83.44 268 GLY A CA 1
ATOM 2026 C C . GLY A 1 268 ? 6.640 -10.721 -12.836 1.00 83.44 268 GLY A C 1
ATOM 2027 O O . GLY A 1 268 ? 7.345 -11.732 -12.799 1.00 83.44 268 GLY A O 1
ATOM 2028 N N . ASP A 1 269 ? 5.519 -10.665 -13.558 1.00 84.81 269 ASP A N 1
ATOM 2029 C CA . ASP A 1 269 ? 5.049 -11.790 -14.374 1.00 84.81 269 ASP A CA 1
ATOM 2030 C C . ASP A 1 269 ? 5.894 -11.963 -15.645 1.00 84.81 269 ASP A C 1
ATOM 2032 O O . ASP A 1 269 ? 6.214 -13.092 -16.032 1.00 84.81 269 ASP A O 1
ATOM 2036 N N . GLY A 1 270 ? 6.352 -10.859 -16.247 1.00 86.75 270 GLY A N 1
ATOM 2037 C CA . GLY A 1 270 ? 7.348 -10.893 -17.318 1.00 86.75 270 GLY A CA 1
ATOM 2038 C C . GLY A 1 270 ? 8.649 -11.561 -16.863 1.00 86.75 270 GLY A C 1
ATOM 2039 O O . GLY A 1 270 ? 9.164 -12.447 -17.544 1.00 86.75 270 GLY A O 1
ATOM 2040 N N . LEU A 1 271 ? 9.138 -11.213 -15.668 1.00 87.62 271 LEU A N 1
ATOM 2041 C CA . LEU A 1 271 ? 10.343 -11.804 -15.089 1.00 87.62 271 LEU A CA 1
ATOM 2042 C C . LEU A 1 271 ? 10.179 -13.302 -14.801 1.00 87.62 271 LEU A C 1
ATOM 2044 O O . LEU A 1 271 ? 11.092 -14.075 -15.084 1.00 87.62 271 LEU A O 1
ATOM 2048 N N . ARG A 1 272 ? 9.019 -13.721 -14.278 1.00 87.56 272 ARG A N 1
ATOM 2049 C CA . ARG A 1 272 ? 8.693 -15.146 -14.088 1.00 87.56 272 ARG A CA 1
ATOM 2050 C C . ARG A 1 272 ? 8.699 -15.908 -15.406 1.00 87.56 272 ARG A C 1
ATOM 2052 O O . ARG A 1 272 ? 9.300 -16.967 -15.478 1.00 87.56 272 ARG A O 1
ATOM 2059 N N . THR A 1 273 ? 8.111 -15.336 -16.452 1.00 88.94 273 THR A N 1
ATOM 2060 C CA . THR A 1 273 ? 8.073 -15.967 -17.779 1.00 88.94 273 THR A CA 1
ATOM 2061 C C . THR A 1 273 ? 9.485 -16.209 -18.321 1.00 88.94 273 THR A C 1
ATOM 2063 O O . THR A 1 273 ? 9.776 -17.282 -18.844 1.00 88.94 273 THR A O 1
ATOM 2066 N N . ILE A 1 274 ? 10.388 -15.235 -18.163 1.00 88.62 274 ILE A N 1
ATOM 2067 C CA . ILE A 1 274 ? 11.795 -15.389 -18.564 1.00 88.62 274 ILE A CA 1
ATOM 2068 C C . ILE A 1 274 ? 12.488 -16.464 -17.720 1.00 88.62 274 ILE A C 1
ATOM 2070 O O . ILE A 1 274 ? 13.244 -17.265 -18.262 1.00 88.62 274 ILE A O 1
ATOM 2074 N N . GLU A 1 275 ? 12.230 -16.499 -16.412 1.00 88.62 275 GLU A N 1
ATOM 2075 C CA . GLU A 1 275 ? 12.785 -17.511 -15.511 1.00 88.62 275 GLU A CA 1
ATOM 2076 C C . GLU A 1 275 ? 12.317 -18.927 -15.874 1.00 88.62 275 GLU A C 1
ATOM 2078 O O . GLU A 1 275 ? 13.134 -19.845 -15.905 1.00 88.62 275 GLU A O 1
ATOM 2083 N N . ASP A 1 276 ? 11.035 -19.098 -16.195 1.00 90.12 276 ASP A N 1
ATOM 2084 C CA . ASP A 1 276 ? 10.457 -20.386 -16.582 1.00 90.12 276 ASP A CA 1
ATOM 2085 C C . ASP A 1 276 ? 11.083 -20.900 -17.888 1.00 90.12 276 ASP A C 1
ATOM 2087 O O . ASP A 1 276 ? 11.541 -22.042 -17.952 1.00 90.12 276 ASP A O 1
ATOM 2091 N N . ILE A 1 277 ? 11.218 -20.029 -18.896 1.00 89.75 277 ILE A N 1
ATOM 2092 C CA . ILE A 1 277 ? 11.891 -20.358 -20.165 1.00 89.75 277 ILE A CA 1
ATOM 2093 C C . ILE A 1 277 ? 13.367 -20.696 -19.928 1.00 89.75 277 ILE A C 1
ATOM 2095 O O . ILE A 1 277 ? 13.895 -21.650 -20.507 1.00 89.75 277 ILE A O 1
ATOM 2099 N N . ALA A 1 278 ? 14.045 -19.914 -19.085 1.00 87.62 278 ALA A N 1
ATOM 2100 C CA . ALA A 1 278 ? 15.451 -20.114 -18.766 1.00 87.62 278 ALA A CA 1
ATOM 2101 C C . ALA A 1 278 ? 15.676 -21.461 -18.066 1.00 87.62 278 ALA A C 1
ATOM 2103 O O . ALA A 1 278 ? 16.612 -22.167 -18.422 1.00 87.62 278 ALA A O 1
ATOM 2104 N N . ARG A 1 279 ? 14.803 -21.858 -17.135 1.00 87.38 279 ARG A N 1
ATOM 2105 C CA . ARG A 1 279 ? 14.878 -23.164 -16.457 1.00 87.38 279 ARG A CA 1
ATOM 2106 C C . ARG A 1 279 ? 14.646 -24.345 -17.395 1.00 87.38 279 ARG A C 1
ATOM 2108 O O . ARG A 1 279 ? 15.224 -25.400 -17.173 1.00 87.38 279 ARG A O 1
ATOM 2115 N N . GLU A 1 280 ? 13.806 -24.187 -18.414 1.00 89.19 280 GLU A N 1
ATOM 2116 C CA . GLU A 1 280 ? 13.549 -25.247 -19.397 1.00 89.19 280 GLU A CA 1
ATOM 2117 C C . GLU A 1 280 ? 14.668 -25.355 -20.445 1.00 89.19 280 GLU A C 1
ATOM 2119 O O . GLU A 1 280 ? 14.995 -26.447 -20.907 1.00 89.19 280 GLU A O 1
ATOM 2124 N N . SER A 1 281 ? 15.269 -24.222 -20.816 1.00 88.06 281 SER A N 1
ATOM 2125 C CA . SER A 1 281 ? 16.208 -24.143 -21.942 1.00 88.06 281 SER A CA 1
ATOM 2126 C C . SER A 1 281 ? 17.684 -24.191 -21.539 1.00 88.06 281 SER A C 1
ATOM 2128 O O . SER A 1 281 ? 18.528 -24.526 -22.374 1.00 88.06 281 SER A O 1
ATOM 2130 N N . LEU A 1 282 ? 18.033 -23.813 -20.304 1.00 86.81 282 LEU A N 1
ATOM 2131 C CA . LEU A 1 282 ? 19.425 -23.740 -19.854 1.00 86.81 282 LEU A CA 1
ATOM 2132 C C . LEU A 1 282 ? 19.869 -25.040 -19.166 1.00 86.81 282 LEU A C 1
ATOM 2134 O O . LEU A 1 282 ? 19.143 -25.570 -18.330 1.00 86.81 282 LEU A O 1
ATOM 2138 N N . PRO A 1 283 ? 21.090 -25.532 -19.449 1.00 87.88 283 PRO A N 1
ATOM 2139 C CA . PRO A 1 283 ? 21.701 -26.611 -18.678 1.00 87.88 283 PRO A CA 1
ATOM 2140 C C . PRO A 1 283 ? 21.932 -26.213 -17.212 1.00 87.88 283 PRO A C 1
ATOM 2142 O O . PRO A 1 283 ? 22.264 -25.059 -16.937 1.00 87.88 283 PRO A O 1
ATOM 2145 N N . ASP A 1 284 ? 21.920 -27.193 -16.301 1.00 83.81 284 ASP A N 1
ATOM 2146 C CA . ASP A 1 284 ? 22.135 -27.016 -14.847 1.00 83.81 284 ASP A CA 1
ATOM 2147 C C . ASP A 1 284 ? 23.466 -26.331 -14.461 1.00 83.81 284 ASP A C 1
ATOM 2149 O O . ASP A 1 284 ? 23.683 -25.964 -13.309 1.00 83.81 284 ASP A O 1
ATOM 2153 N N . THR A 1 285 ? 24.392 -26.164 -15.410 1.00 86.56 285 THR A N 1
ATOM 2154 C CA . THR A 1 285 ? 25.673 -25.474 -15.211 1.00 86.56 285 THR A CA 1
ATOM 2155 C C . THR A 1 285 ? 25.569 -23.947 -15.245 1.00 86.56 285 THR A C 1
ATOM 2157 O O . THR A 1 285 ? 26.550 -23.275 -14.930 1.00 86.56 285 THR A O 1
ATOM 2160 N N . PHE A 1 286 ? 24.439 -23.385 -15.684 1.00 85.00 286 PHE A N 1
ATOM 2161 C CA . PHE A 1 286 ? 24.230 -21.938 -15.763 1.00 85.00 286 PHE A CA 1
ATOM 2162 C C . PHE A 1 286 ? 23.548 -21.403 -14.501 1.00 85.00 286 PHE A C 1
ATOM 2164 O O . PHE A 1 286 ? 22.622 -22.008 -13.969 1.00 85.00 286 PHE A O 1
ATOM 2171 N N . PHE A 1 287 ? 23.981 -20.223 -14.053 1.00 85.44 287 PHE A N 1
ATOM 2172 C CA . PHE A 1 287 ? 23.363 -19.504 -12.941 1.00 85.44 287 PHE A CA 1
ATOM 2173 C C . PHE A 1 287 ? 22.554 -18.327 -13.472 1.00 85.44 287 PHE A C 1
ATOM 2175 O O . PHE A 1 287 ? 23.019 -17.585 -14.338 1.00 85.44 287 PHE A O 1
ATOM 2182 N N . ILE A 1 288 ? 21.355 -18.146 -12.926 1.00 88.06 288 ILE A N 1
ATOM 2183 C CA . ILE A 1 288 ? 20.512 -16.985 -13.202 1.00 88.06 288 ILE A CA 1
ATOM 2184 C C . ILE A 1 288 ? 20.713 -15.998 -12.056 1.00 88.06 288 ILE A C 1
ATOM 2186 O O . ILE A 1 288 ? 20.470 -16.329 -10.896 1.00 88.06 288 ILE A O 1
ATOM 2190 N N . ASP A 1 289 ? 21.145 -14.787 -12.387 1.00 88.50 289 ASP A N 1
ATOM 2191 C CA . ASP A 1 289 ? 21.235 -13.667 -11.455 1.00 88.50 289 ASP A CA 1
ATOM 2192 C C . ASP A 1 289 ? 20.548 -12.450 -12.084 1.00 88.50 289 ASP A C 1
ATOM 2194 O O . ASP A 1 289 ? 20.416 -12.339 -13.305 1.00 88.50 289 ASP A O 1
ATOM 2198 N N . TYR A 1 290 ? 20.069 -11.551 -11.237 1.00 89.06 290 TYR A N 1
ATOM 2199 C CA . TYR A 1 290 ? 19.256 -10.407 -11.620 1.00 89.06 290 TYR A CA 1
ATOM 2200 C C . TYR A 1 290 ? 20.045 -9.118 -11.418 1.00 89.06 290 TYR A C 1
ATOM 2202 O O . TYR A 1 290 ? 20.876 -9.016 -10.520 1.00 89.06 290 TYR A O 1
ATOM 2210 N N . THR A 1 291 ? 19.743 -8.087 -12.200 1.00 85.44 291 THR A N 1
ATOM 2211 C CA . THR A 1 291 ? 20.330 -6.752 -12.031 1.00 85.44 291 THR A CA 1
ATOM 2212 C C . THR A 1 291 ? 19.243 -5.680 -11.986 1.00 85.44 291 THR A C 1
ATOM 2214 O O . THR A 1 291 ? 18.093 -5.933 -12.352 1.00 85.44 291 THR A O 1
ATOM 2217 N N . GLY A 1 292 ? 19.594 -4.489 -11.495 1.00 85.62 292 GLY A N 1
ATOM 2218 C CA . GLY A 1 292 ? 18.710 -3.322 -11.458 1.00 85.62 292 GLY A CA 1
ATOM 2219 C C . GLY A 1 292 ? 17.349 -3.593 -10.806 1.00 85.62 292 GLY A C 1
ATOM 2220 O O . GLY A 1 292 ? 17.271 -4.109 -9.689 1.00 85.62 292 GLY A O 1
ATOM 2221 N N . GLN A 1 293 ? 16.279 -3.236 -11.522 1.00 81.50 293 GLN A N 1
ATOM 2222 C CA . GLN A 1 293 ? 14.891 -3.345 -11.061 1.00 81.50 293 GLN A CA 1
ATOM 2223 C C . GLN A 1 293 ? 14.453 -4.799 -10.832 1.00 81.50 293 GLN A C 1
ATOM 2225 O O . GLN A 1 293 ? 13.777 -5.076 -9.846 1.00 81.50 293 GLN A O 1
ATOM 2230 N N . SER A 1 294 ? 14.895 -5.749 -11.661 1.00 85.81 294 SER A N 1
ATOM 2231 C CA . SER A 1 294 ? 14.528 -7.165 -11.509 1.00 85.81 294 SER A CA 1
ATOM 2232 C C . SER A 1 294 ? 15.068 -7.778 -10.213 1.00 85.81 294 SER A C 1
ATOM 2234 O O . SER A 1 294 ? 14.378 -8.570 -9.572 1.00 85.81 294 SER A O 1
ATOM 2236 N N . ARG A 1 295 ? 16.280 -7.386 -9.783 1.00 85.25 295 ARG A N 1
ATOM 2237 C CA . ARG A 1 295 ? 16.831 -7.812 -8.483 1.00 85.25 295 ARG A CA 1
ATOM 2238 C C . ARG A 1 295 ? 16.002 -7.252 -7.335 1.00 85.25 295 ARG A C 1
ATOM 2240 O O . ARG A 1 295 ? 15.646 -7.991 -6.422 1.00 85.25 295 ARG A O 1
ATOM 2247 N N . GLN A 1 296 ? 15.668 -5.966 -7.410 1.00 79.69 296 GLN A N 1
ATOM 2248 C CA . GLN A 1 296 ? 14.826 -5.316 -6.410 1.00 79.69 296 GLN A CA 1
ATOM 2249 C C . GLN A 1 296 ? 13.461 -6.001 -6.313 1.00 79.69 296 GLN A C 1
ATOM 2251 O O . GLN A 1 296 ? 13.020 -6.307 -5.214 1.00 79.69 296 GLN A O 1
ATOM 2256 N N . GLU A 1 297 ? 12.837 -6.337 -7.439 1.00 79.56 297 GLU A N 1
ATOM 2257 C CA . GLU A 1 297 ? 11.550 -7.033 -7.471 1.00 79.56 297 GLU A CA 1
ATOM 2258 C C . GLU A 1 297 ? 11.607 -8.424 -6.808 1.00 79.56 297 GLU A C 1
ATOM 2260 O O . GLU A 1 297 ? 10.716 -8.775 -6.030 1.00 79.56 297 GLU A O 1
ATOM 2265 N N . LYS A 1 298 ? 12.688 -9.193 -7.020 1.00 79.19 298 LYS A N 1
ATOM 2266 C CA . LYS A 1 298 ? 12.886 -10.510 -6.384 1.00 79.19 298 LYS A CA 1
ATOM 2267 C C . LYS A 1 298 ? 13.219 -10.430 -4.891 1.00 79.19 298 LYS A C 1
ATOM 2269 O O . LYS A 1 298 ? 12.651 -11.186 -4.105 1.00 79.19 298 LYS A O 1
ATOM 2274 N N . GLU A 1 299 ? 14.122 -9.538 -4.488 1.00 76.69 299 GLU A N 1
ATOM 2275 C CA . GLU A 1 299 ? 14.565 -9.416 -3.089 1.00 76.69 299 GLU A CA 1
ATOM 2276 C C . GLU A 1 299 ? 13.514 -8.728 -2.197 1.00 76.69 299 GLU A C 1
ATOM 2278 O O . GLU A 1 299 ? 13.329 -9.091 -1.029 1.00 76.69 299 GLU A O 1
ATOM 2283 N N . GLN A 1 300 ? 12.791 -7.739 -2.732 1.00 69.12 300 GLN A N 1
ATOM 2284 C CA . GLN A 1 300 ? 11.850 -6.932 -1.950 1.00 69.12 300 GLN A CA 1
ATOM 2285 C C . GLN A 1 300 ? 10.503 -7.629 -1.756 1.00 69.12 300 GLN A C 1
ATOM 2287 O O . GLN A 1 300 ? 9.905 -7.482 -0.687 1.00 69.12 300 GLN A O 1
ATOM 2292 N N . GLY A 1 301 ? 10.059 -8.456 -2.712 1.00 65.06 301 GLY A N 1
ATOM 2293 C CA . GLY A 1 301 ? 8.786 -9.178 -2.608 1.00 65.06 301 GLY A CA 1
ATOM 2294 C C . GLY A 1 301 ? 8.665 -10.023 -1.330 1.00 65.06 301 GLY A C 1
ATOM 2295 O O . GLY A 1 301 ? 7.614 -10.038 -0.690 1.00 65.06 301 GLY A O 1
ATOM 2296 N N . TYR A 1 302 ? 9.754 -10.669 -0.897 1.00 68.88 302 TYR A N 1
ATOM 2297 C CA . TYR A 1 302 ? 9.766 -11.477 0.329 1.00 68.88 302 TYR A CA 1
ATOM 2298 C C . TYR A 1 302 ? 9.823 -10.628 1.612 1.00 68.88 302 TYR A C 1
ATOM 2300 O O . TYR A 1 302 ? 9.170 -10.943 2.610 1.00 68.88 302 TYR A O 1
ATOM 2308 N N . THR A 1 303 ? 10.560 -9.514 1.579 1.00 74.25 303 THR A N 1
ATOM 2309 C CA . THR A 1 303 ? 10.749 -8.628 2.740 1.00 74.25 303 THR A CA 1
ATOM 2310 C C . THR A 1 303 ? 9.430 -8.004 3.203 1.00 74.25 303 THR A C 1
ATOM 2312 O O . THR A 1 303 ? 9.189 -7.874 4.405 1.00 74.25 303 THR A O 1
ATOM 2315 N N . ILE A 1 304 ? 8.535 -7.663 2.271 1.00 73.31 304 ILE A N 1
ATOM 2316 C CA . ILE A 1 304 ? 7.290 -6.964 2.614 1.00 73.31 304 ILE A CA 1
ATOM 2317 C C . ILE A 1 304 ? 6.264 -7.905 3.258 1.00 73.31 304 ILE A C 1
ATOM 2319 O O . ILE A 1 304 ? 5.587 -7.511 4.208 1.00 73.31 304 ILE A O 1
ATOM 2323 N N . ILE A 1 305 ? 6.195 -9.170 2.828 1.00 78.31 305 ILE A N 1
ATOM 2324 C CA . ILE A 1 305 ? 5.341 -10.181 3.476 1.00 78.31 305 ILE A CA 1
ATOM 2325 C C . ILE A 1 305 ? 5.772 -10.387 4.934 1.00 78.31 305 ILE A C 1
ATOM 2327 O O . ILE A 1 305 ? 4.923 -10.458 5.826 1.00 78.31 305 ILE A O 1
ATOM 2331 N N . ILE A 1 306 ? 7.084 -10.419 5.198 1.00 84.00 306 ILE A N 1
ATOM 2332 C CA . ILE A 1 306 ? 7.614 -10.500 6.565 1.00 84.00 306 ILE A CA 1
ATOM 2333 C C . ILE A 1 306 ? 7.229 -9.257 7.371 1.00 84.00 306 ILE A C 1
ATOM 2335 O O . ILE A 1 306 ? 6.756 -9.393 8.498 1.00 84.00 306 ILE A O 1
ATOM 2339 N N . ALA A 1 307 ? 7.392 -8.056 6.810 1.00 83.56 307 ALA A N 1
ATOM 2340 C CA . ALA A 1 307 ? 7.031 -6.811 7.487 1.00 83.56 307 ALA A CA 1
ATOM 2341 C C . ALA A 1 307 ? 5.534 -6.755 7.832 1.00 83.56 307 ALA A C 1
ATOM 2343 O O . ALA A 1 307 ? 5.160 -6.358 8.936 1.00 83.56 307 ALA A O 1
ATOM 2344 N N . PHE A 1 308 ? 4.681 -7.215 6.917 1.00 85.00 308 PHE A N 1
ATOM 2345 C CA . PHE A 1 308 ? 3.242 -7.326 7.120 1.00 85.00 308 PHE A CA 1
ATOM 2346 C C . PHE A 1 308 ? 2.892 -8.314 8.245 1.00 85.00 308 PHE A C 1
ATOM 2348 O O . PHE A 1 308 ? 2.140 -7.973 9.160 1.00 85.00 308 PHE A O 1
ATOM 2355 N N . ALA A 1 309 ? 3.472 -9.519 8.226 1.00 89.50 309 ALA A N 1
ATOM 2356 C CA . ALA A 1 309 ? 3.271 -10.516 9.279 1.00 89.50 309 ALA A CA 1
ATOM 2357 C C . ALA A 1 309 ? 3.777 -10.015 10.643 1.00 89.50 309 ALA A C 1
ATOM 2359 O O . ALA A 1 309 ? 3.112 -10.200 11.664 1.00 89.50 309 ALA A O 1
ATOM 2360 N N . ALA A 1 310 ? 4.916 -9.320 10.657 1.00 91.44 310 ALA A N 1
ATOM 2361 C CA . ALA A 1 310 ? 5.454 -8.681 11.848 1.00 91.44 310 ALA A CA 1
ATOM 2362 C C . ALA A 1 310 ? 4.526 -7.574 12.373 1.00 91.44 310 ALA A C 1
ATOM 2364 O O . ALA A 1 310 ? 4.333 -7.490 13.580 1.00 91.44 310 ALA A O 1
ATOM 2365 N N . ALA A 1 311 ? 3.903 -6.766 11.507 1.00 90.25 311 ALA A N 1
ATOM 2366 C CA . ALA A 1 311 ? 2.944 -5.732 11.912 1.00 90.25 311 ALA A CA 1
ATOM 2367 C C . ALA A 1 311 ? 1.693 -6.328 12.575 1.00 90.25 311 ALA A C 1
ATOM 2369 O O . ALA A 1 311 ? 1.285 -5.875 13.645 1.00 90.25 311 ALA A O 1
ATOM 2370 N N . VAL A 1 312 ? 1.132 -7.388 11.987 1.00 92.38 312 VAL A N 1
ATOM 2371 C CA . VAL A 1 312 ? 0.012 -8.156 12.563 1.00 92.38 312 VAL A CA 1
ATOM 2372 C C . VAL A 1 312 ? 0.387 -8.719 13.936 1.00 92.38 312 VAL A C 1
ATOM 2374 O O . VAL A 1 312 ? -0.378 -8.583 14.892 1.00 92.38 312 VAL A O 1
ATOM 2377 N N . LEU A 1 313 ? 1.576 -9.316 14.051 1.00 94.50 313 LEU A N 1
ATOM 2378 C CA . LEU A 1 313 ? 2.072 -9.889 15.301 1.00 94.50 313 LEU A CA 1
ATOM 2379 C C . LEU A 1 313 ? 2.317 -8.814 16.368 1.00 94.50 313 LEU A C 1
ATOM 2381 O O . LEU A 1 313 ? 1.893 -8.981 17.508 1.00 94.50 313 LEU A O 1
ATOM 2385 N N . VAL A 1 314 ? 2.948 -7.697 16.009 1.00 94.31 314 VAL A N 1
ATOM 2386 C CA . VAL A 1 314 ? 3.202 -6.583 16.931 1.00 94.31 314 VAL A CA 1
ATOM 2387 C C . VAL A 1 314 ? 1.896 -5.979 17.434 1.00 94.31 314 VAL A C 1
ATOM 2389 O O . VAL A 1 314 ? 1.766 -5.780 18.639 1.00 94.31 314 VAL A O 1
ATOM 2392 N N . ILE A 1 315 ? 0.904 -5.754 16.565 1.00 93.38 315 ILE A N 1
ATOM 2393 C CA . ILE A 1 315 ? -0.425 -5.303 17.002 1.00 93.38 315 ILE A CA 1
ATOM 2394 C C . ILE A 1 315 ? -1.026 -6.295 17.989 1.00 93.38 315 ILE A C 1
ATOM 2396 O O . ILE A 1 315 ? -1.479 -5.890 19.056 1.00 93.38 315 ILE A O 1
ATOM 2400 N N . TYR A 1 316 ? -1.023 -7.584 17.650 1.00 95.00 316 TYR A N 1
ATOM 2401 C CA . TYR A 1 316 ? -1.592 -8.605 18.520 1.00 95.00 316 TYR A CA 1
ATOM 2402 C C . TYR A 1 316 ? -0.939 -8.589 19.907 1.00 95.00 316 TYR A C 1
ATOM 2404 O O . TYR A 1 316 ? -1.646 -8.604 20.910 1.00 95.00 316 TYR A O 1
ATOM 2412 N N . LEU A 1 317 ? 0.394 -8.501 19.975 1.00 95.31 317 LEU A N 1
ATOM 2413 C CA . LEU A 1 317 ? 1.134 -8.452 21.238 1.00 95.31 317 LEU A CA 1
ATOM 2414 C C . LEU A 1 317 ? 0.853 -7.176 22.037 1.00 95.31 317 LEU A C 1
ATOM 2416 O O . LEU A 1 317 ? 0.667 -7.247 23.250 1.00 95.31 317 LEU A O 1
ATOM 2420 N N . VAL A 1 318 ? 0.790 -6.022 21.372 1.00 94.94 318 VAL A N 1
ATOM 2421 C CA . VAL A 1 318 ? 0.479 -4.737 22.015 1.00 94.94 318 VAL A CA 1
ATOM 2422 C C . VAL A 1 318 ? -0.932 -4.747 22.592 1.00 94.94 318 VAL A C 1
ATOM 2424 O O . VAL A 1 318 ? -1.121 -4.385 23.751 1.00 94.94 318 VAL A O 1
ATOM 2427 N N . LEU A 1 319 ? -1.912 -5.225 21.825 1.00 93.25 319 LEU A N 1
ATOM 2428 C CA . LEU A 1 319 ? -3.284 -5.370 22.299 1.00 93.25 319 LEU A CA 1
ATOM 2429 C C . LEU A 1 319 ? -3.385 -6.397 23.427 1.00 93.25 319 LEU A C 1
ATOM 2431 O O . LEU A 1 319 ? -4.113 -6.168 24.386 1.00 93.25 319 LEU A O 1
ATOM 2435 N N . ALA A 1 320 ? -2.655 -7.511 23.340 1.00 94.75 320 ALA A N 1
ATOM 2436 C CA . ALA A 1 320 ? -2.668 -8.535 24.382 1.00 94.75 320 ALA A CA 1
ATOM 2437 C C . ALA A 1 320 ? -2.124 -8.005 25.706 1.00 94.75 320 ALA A C 1
ATOM 2439 O O . ALA A 1 320 ? -2.700 -8.273 26.759 1.00 94.75 320 ALA A O 1
ATOM 2440 N N . ALA A 1 321 ? -1.051 -7.213 25.645 1.00 94.12 321 ALA A N 1
ATOM 2441 C CA . ALA A 1 321 ? -0.511 -6.523 26.807 1.00 94.12 321 ALA A CA 1
ATOM 2442 C C . ALA A 1 321 ? -1.494 -5.477 27.350 1.00 94.12 321 ALA A C 1
ATOM 2444 O O . ALA A 1 321 ? -1.638 -5.344 28.559 1.00 94.12 321 ALA A O 1
ATOM 2445 N N . GLN A 1 322 ? -2.189 -4.759 26.469 1.00 91.56 322 GLN A N 1
ATOM 2446 C CA . GLN A 1 322 ? -3.107 -3.700 26.867 1.00 91.56 322 GLN A CA 1
ATOM 2447 C C . GLN A 1 322 ? -4.410 -4.202 27.499 1.00 91.56 322 GLN A C 1
ATOM 2449 O O . GLN A 1 322 ? -4.893 -3.600 28.454 1.00 91.56 322 GLN A O 1
ATOM 2454 N N . PHE A 1 323 ? -4.990 -5.267 26.952 1.00 89.94 323 PHE A N 1
ATOM 2455 C CA . PHE A 1 32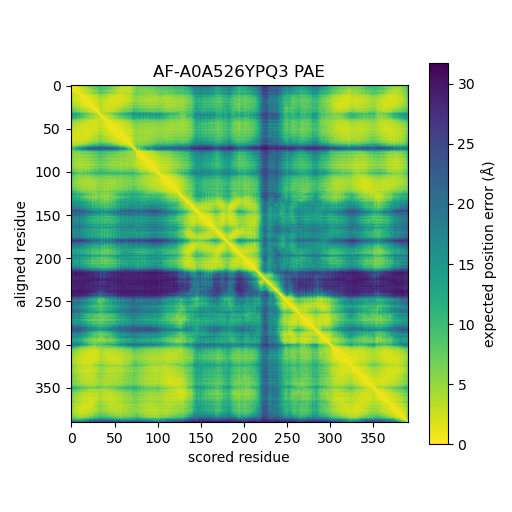3 ? -6.224 -5.865 27.462 1.00 89.94 323 PHE A CA 1
ATOM 2456 C C . PHE A 1 323 ? -5.971 -6.938 28.528 1.00 89.94 323 PHE A C 1
ATOM 2458 O O . PHE A 1 323 ? -6.924 -7.555 28.993 1.00 89.94 323 PHE A O 1
ATOM 2465 N N . GLU A 1 324 ? -4.704 -7.208 28.870 1.00 92.06 324 GLU A N 1
ATOM 2466 C CA . GLU A 1 324 ? -4.293 -8.308 29.757 1.00 92.06 324 GLU A CA 1
ATOM 2467 C C . GLU A 1 324 ? -4.944 -9.656 29.369 1.00 92.06 324 GLU A C 1
ATOM 2469 O O . GLU A 1 324 ? -5.309 -10.483 30.206 1.00 92.06 324 GLU A O 1
ATOM 2474 N N . SER A 1 325 ? -5.124 -9.881 28.063 1.00 93.38 325 SER A N 1
ATOM 2475 C CA . SER A 1 325 ? -5.953 -10.959 27.520 1.00 93.38 325 SER A CA 1
ATOM 2476 C C . SER A 1 325 ? -5.476 -11.368 26.134 1.00 93.38 325 SER A C 1
ATOM 2478 O O . SER A 1 325 ? -5.174 -10.534 25.290 1.00 93.38 325 SER A O 1
ATOM 2480 N N . PHE A 1 326 ? -5.463 -12.673 25.861 1.00 93.44 326 PHE A N 1
ATOM 2481 C CA . PHE A 1 326 ? -5.168 -13.210 24.525 1.00 93.44 326 PHE A CA 1
ATOM 2482 C C . PHE A 1 326 ? -6.420 -13.365 23.649 1.00 93.44 326 PHE A C 1
ATOM 2484 O O . PHE A 1 326 ? -6.313 -13.598 22.447 1.00 93.44 326 PHE A O 1
ATOM 2491 N N . ARG A 1 327 ? -7.622 -13.254 24.230 1.00 93.56 327 ARG A N 1
ATOM 2492 C CA . ARG A 1 327 ? -8.885 -13.450 23.497 1.00 93.56 327 ARG A CA 1
ATOM 2493 C C . ARG A 1 327 ? -9.362 -12.163 22.841 1.00 93.56 327 ARG A C 1
ATOM 2495 O O . ARG A 1 327 ? -9.749 -12.192 21.677 1.00 93.56 327 ARG A O 1
ATOM 2502 N N . ASP A 1 328 ? -9.300 -11.051 23.566 1.00 92.88 328 ASP A N 1
ATOM 2503 C CA . ASP A 1 328 ? -9.757 -9.747 23.075 1.00 92.88 328 ASP A CA 1
ATOM 2504 C C . ASP A 1 328 ? -8.987 -9.289 21.824 1.00 92.88 328 ASP A C 1
ATOM 2506 O O . ASP A 1 328 ? -9.632 -8.960 20.825 1.00 92.88 328 ASP A O 1
ATOM 2510 N N . PRO A 1 329 ? -7.642 -9.387 21.771 1.00 93.62 329 PRO A N 1
ATOM 2511 C CA . PRO A 1 329 ? -6.888 -9.101 20.554 1.00 93.62 329 PRO A CA 1
ATOM 2512 C C . PRO A 1 329 ? -7.291 -9.993 19.386 1.00 93.62 329 PRO A C 1
ATOM 2514 O O . PRO A 1 329 ? -7.405 -9.510 18.266 1.00 93.62 329 PRO A O 1
ATOM 2517 N N . LEU A 1 330 ? -7.546 -11.284 19.622 1.00 94.06 330 LEU A N 1
ATOM 2518 C CA . LEU A 1 330 ? -7.957 -12.198 18.559 1.00 94.06 330 LEU A CA 1
ATOM 2519 C C . LEU A 1 330 ? -9.301 -11.768 17.951 1.00 94.06 330 LEU A C 1
ATOM 2521 O O . LEU A 1 330 ? -9.436 -11.752 16.730 1.00 94.06 330 LEU A O 1
ATOM 2525 N N . ILE A 1 331 ? -10.267 -11.364 18.784 1.00 92.06 331 ILE A N 1
ATOM 2526 C CA . ILE A 1 331 ? -11.575 -10.856 18.338 1.00 92.06 331 ILE A CA 1
ATOM 2527 C C . ILE A 1 331 ? -11.400 -9.596 17.485 1.00 92.06 331 ILE A C 1
ATOM 2529 O O . ILE A 1 331 ? -12.008 -9.485 16.421 1.00 92.06 331 ILE A O 1
ATOM 2533 N N . ILE A 1 332 ? -10.542 -8.670 17.917 1.00 93.31 332 ILE A N 1
ATOM 2534 C CA . ILE A 1 332 ? -10.244 -7.441 17.171 1.00 93.31 332 ILE A CA 1
ATOM 2535 C C . ILE A 1 332 ? -9.583 -7.784 15.828 1.00 93.31 332 ILE A C 1
ATOM 2537 O O . ILE A 1 332 ? -9.999 -7.280 14.782 1.00 93.31 332 ILE A O 1
ATOM 2541 N N . MET A 1 333 ? -8.599 -8.686 15.832 1.00 91.62 333 MET A N 1
ATOM 2542 C CA . MET A 1 333 ? -7.837 -9.076 14.643 1.00 91.62 333 MET A CA 1
ATOM 2543 C C . MET A 1 333 ? -8.665 -9.853 13.616 1.00 91.62 333 MET A C 1
ATOM 2545 O O . MET A 1 333 ? -8.309 -9.855 12.440 1.00 91.62 333 MET A O 1
ATOM 2549 N N . MET A 1 334 ? -9.815 -10.425 13.986 1.00 90.44 334 MET A N 1
ATOM 2550 C CA . MET A 1 334 ? -10.750 -10.990 13.003 1.00 90.44 334 MET A CA 1
ATOM 2551 C C . MET A 1 334 ? -11.271 -9.946 12.003 1.00 90.44 334 MET A C 1
ATOM 2553 O O . MET A 1 334 ? -11.662 -10.313 10.899 1.00 90.44 334 MET A O 1
ATOM 2557 N N . SER A 1 335 ? -11.244 -8.651 12.337 1.00 90.81 335 SER A N 1
ATOM 2558 C CA . SER A 1 335 ? -11.616 -7.574 11.405 1.00 90.81 335 SER A CA 1
ATOM 2559 C C . SER A 1 335 ? -10.580 -7.328 10.296 1.00 90.81 335 SER A C 1
ATOM 2561 O O . SER A 1 335 ? -10.909 -6.764 9.247 1.00 90.81 335 SER A O 1
ATOM 2563 N N . VAL A 1 336 ? -9.337 -7.780 10.495 1.00 92.00 336 VAL A N 1
ATOM 2564 C CA . VAL A 1 336 ? -8.217 -7.518 9.585 1.00 92.00 336 VAL A CA 1
ATOM 2565 C C . VAL A 1 336 ? -8.371 -8.266 8.258 1.00 92.00 336 VAL A C 1
ATOM 2567 O O . VAL A 1 336 ? -8.401 -7.592 7.226 1.00 92.00 336 VAL A O 1
ATOM 2570 N N . PRO A 1 337 ? -8.562 -9.602 8.221 1.00 90.38 337 PRO A N 1
ATOM 2571 C CA . PRO A 1 337 ? -8.790 -10.310 6.961 1.00 90.38 337 PRO A CA 1
ATOM 2572 C C . PRO A 1 337 ? -9.983 -9.774 6.161 1.00 90.38 337 PRO A C 1
ATOM 2574 O O . PRO A 1 337 ? -9.915 -9.673 4.940 1.00 90.38 337 PRO A O 1
ATOM 2577 N N . LEU A 1 338 ? -11.059 -9.370 6.846 1.00 91.00 338 LEU A N 1
ATOM 2578 C CA . LEU A 1 338 ? -12.242 -8.794 6.201 1.00 91.00 338 LEU A CA 1
ATOM 2579 C C . LEU A 1 338 ? -11.950 -7.429 5.564 1.00 91.00 338 LEU A C 1
ATOM 2581 O O . LEU A 1 338 ? -12.503 -7.103 4.517 1.00 91.00 338 LEU A O 1
ATOM 2585 N N . SER A 1 339 ? -11.068 -6.636 6.167 1.00 92.25 339 SER A N 1
ATOM 2586 C CA . SER A 1 339 ? -10.652 -5.348 5.599 1.00 92.25 339 SER A CA 1
ATOM 2587 C C . SER A 1 339 ? -9.745 -5.535 4.390 1.00 92.25 339 SER A C 1
ATOM 2589 O O . SER A 1 339 ? -9.889 -4.833 3.391 1.00 92.25 339 SER A O 1
ATOM 2591 N N . ILE A 1 340 ? -8.855 -6.529 4.452 1.00 92.25 340 ILE A N 1
ATOM 2592 C CA . ILE A 1 340 ? -7.985 -6.902 3.333 1.00 92.25 340 ILE A CA 1
ATOM 2593 C C . ILE A 1 340 ? -8.823 -7.358 2.135 1.00 92.25 340 ILE A C 1
ATOM 2595 O O . ILE A 1 340 ? -8.521 -6.955 1.017 1.00 92.25 340 ILE A O 1
ATOM 2599 N N . PHE A 1 341 ? -9.909 -8.111 2.350 1.00 93.44 341 PHE A N 1
ATOM 2600 C CA . PHE A 1 341 ? -10.857 -8.447 1.281 1.00 93.44 341 PHE A CA 1
ATOM 2601 C C . PHE A 1 341 ? -11.341 -7.192 0.541 1.00 93.44 341 PHE A C 1
ATOM 2603 O O . PHE A 1 341 ? -11.221 -7.104 -0.680 1.00 93.44 341 PHE A O 1
ATOM 2610 N N . GLY A 1 342 ? -11.825 -6.189 1.282 1.00 91.62 342 GLY A N 1
ATOM 2611 C CA . GLY A 1 342 ? -12.307 -4.933 0.704 1.00 91.62 342 GLY A CA 1
ATOM 2612 C C . GLY A 1 342 ? -11.235 -4.163 -0.074 1.00 91.62 342 GLY A C 1
ATOM 2613 O O . GLY A 1 342 ? -11.553 -3.528 -1.076 1.00 91.62 342 GLY A O 1
ATOM 2614 N N . ALA A 1 343 ? -9.971 -4.255 0.345 1.00 91.81 343 ALA A N 1
ATOM 2615 C CA . ALA A 1 343 ? -8.845 -3.627 -0.343 1.00 91.81 343 ALA A CA 1
ATOM 2616 C C . ALA A 1 343 ? -8.375 -4.405 -1.586 1.00 91.81 343 ALA A C 1
ATOM 2618 O O . ALA A 1 343 ? -7.966 -3.794 -2.569 1.00 91.81 343 ALA A O 1
ATOM 2619 N N . ILE A 1 344 ? -8.446 -5.740 -1.572 1.00 92.00 344 ILE A N 1
ATOM 2620 C CA . ILE A 1 344 ? -7.999 -6.590 -2.686 1.00 92.00 344 ILE A CA 1
ATOM 2621 C C . ILE A 1 344 ? -9.022 -6.636 -3.821 1.00 92.00 344 ILE A C 1
ATOM 2623 O O . ILE A 1 344 ? -8.624 -6.763 -4.977 1.00 92.00 344 ILE A O 1
ATOM 2627 N N . VAL A 1 345 ? -10.323 -6.521 -3.532 1.00 93.31 345 VAL A N 1
ATOM 2628 C CA . VAL A 1 345 ? -11.377 -6.602 -4.559 1.00 93.31 345 VAL A CA 1
ATOM 2629 C C . VAL A 1 345 ? -11.146 -5.633 -5.732 1.00 93.31 345 VAL A C 1
ATOM 2631 O O . VAL A 1 345 ? -11.105 -6.109 -6.865 1.00 93.31 345 VAL A O 1
ATOM 2634 N N . PRO A 1 346 ? -10.912 -4.322 -5.520 1.00 92.25 346 PRO A N 1
ATOM 2635 C CA . PRO A 1 346 ? -10.583 -3.394 -6.605 1.00 92.25 346 PRO A CA 1
ATOM 2636 C C . PRO A 1 346 ? -9.327 -3.786 -7.398 1.00 92.25 346 PRO A C 1
ATOM 2638 O O . PRO A 1 346 ? -9.320 -3.686 -8.623 1.00 92.25 346 PRO A O 1
ATOM 2641 N N . LEU A 1 347 ? -8.282 -4.263 -6.714 1.00 90.88 347 LEU A N 1
ATOM 2642 C CA . LEU A 1 347 ? -7.021 -4.665 -7.350 1.00 90.88 347 LEU A CA 1
ATOM 2643 C C . LEU A 1 347 ? -7.219 -5.895 -8.241 1.00 90.88 347 LEU A C 1
ATOM 2645 O O . LEU A 1 347 ? -6.735 -5.950 -9.365 1.00 90.88 347 LEU A O 1
ATOM 2649 N N . ASN A 1 348 ? -8.002 -6.867 -7.779 1.00 89.81 348 ASN A N 1
ATOM 2650 C CA . ASN A 1 348 ? -8.298 -8.067 -8.555 1.00 89.81 348 ASN A CA 1
ATOM 2651 C C . ASN A 1 348 ? -9.214 -7.787 -9.761 1.00 89.81 348 ASN A C 1
ATOM 2653 O O . ASN A 1 348 ? -9.140 -8.497 -10.758 1.00 89.81 348 ASN A O 1
ATOM 2657 N N . LEU A 1 349 ? -10.036 -6.731 -9.699 1.00 90.12 349 LEU A N 1
ATOM 2658 C CA . LEU A 1 349 ? -10.827 -6.234 -10.834 1.00 90.12 349 LEU A CA 1
ATOM 2659 C C . LEU A 1 349 ? -9.985 -5.482 -11.883 1.00 90.12 349 LEU A C 1
ATOM 2661 O O . LEU A 1 349 ? -10.538 -5.027 -12.882 1.00 90.12 349 LEU A O 1
ATOM 2665 N N . GLY A 1 350 ? -8.673 -5.339 -11.672 1.00 85.44 350 GLY A N 1
ATOM 2666 C CA . GLY A 1 350 ? -7.766 -4.663 -12.600 1.00 85.44 350 GLY A CA 1
ATOM 2667 C C . GLY A 1 350 ? -7.693 -3.145 -12.423 1.00 85.44 350 GLY A C 1
ATOM 2668 O O . GLY A 1 350 ? -7.149 -2.467 -13.287 1.00 85.44 350 GLY A O 1
ATOM 2669 N N . LEU A 1 351 ? -8.211 -2.592 -11.316 1.00 87.12 351 LEU A N 1
ATOM 2670 C CA . LEU A 1 351 ? -8.066 -1.160 -10.999 1.00 87.12 351 LEU A CA 1
ATOM 2671 C C . LEU A 1 351 ? -6.675 -0.807 -10.444 1.00 87.12 351 LEU A C 1
ATOM 2673 O O . LEU A 1 351 ? -6.394 0.358 -10.176 1.00 87.12 351 LEU A O 1
ATOM 2677 N N . GLY A 1 352 ? -5.822 -1.806 -10.237 1.00 86.25 352 GLY A N 1
ATOM 2678 C CA . GLY A 1 352 ? -4.460 -1.646 -9.757 1.00 86.25 352 GLY A CA 1
ATOM 2679 C C . GLY A 1 352 ? -3.788 -2.996 -9.543 1.00 86.25 352 GLY A C 1
ATOM 2680 O O . GLY A 1 352 ? -4.373 -4.051 -9.780 1.00 86.25 352 GLY A O 1
ATOM 2681 N N . THR A 1 353 ? -2.556 -2.951 -9.064 1.00 88.00 353 THR A N 1
ATOM 2682 C CA . THR A 1 353 ? -1.681 -4.106 -8.839 1.00 88.00 353 THR A CA 1
ATOM 2683 C C . THR A 1 353 ? -1.303 -4.201 -7.363 1.00 88.00 353 THR A C 1
ATOM 2685 O O . THR A 1 353 ? -1.436 -3.242 -6.600 1.00 88.00 353 THR A O 1
ATOM 2688 N N . LEU A 1 354 ? -0.808 -5.362 -6.939 1.00 86.75 354 LEU A N 1
ATOM 2689 C CA . LEU A 1 354 ? -0.110 -5.496 -5.665 1.00 86.75 354 LEU A CA 1
ATOM 2690 C C . LEU A 1 354 ? 1.313 -4.957 -5.814 1.00 86.75 354 LEU A C 1
ATOM 2692 O O . LEU A 1 354 ? 2.215 -5.668 -6.259 1.00 86.75 354 LEU A O 1
ATOM 2696 N N . ASN A 1 355 ? 1.479 -3.707 -5.400 1.00 85.00 355 ASN A N 1
ATOM 2697 C CA . ASN A 1 355 ? 2.744 -2.984 -5.378 1.00 85.00 355 ASN A CA 1
ATOM 2698 C C . ASN A 1 355 ? 3.101 -2.461 -3.983 1.00 85.00 355 ASN A C 1
ATOM 2700 O O . ASN A 1 355 ? 2.305 -2.549 -3.040 1.00 85.00 355 ASN A O 1
ATOM 2704 N N . ILE A 1 356 ? 4.292 -1.876 -3.862 1.00 81.31 356 ILE A N 1
ATOM 2705 C CA . ILE A 1 356 ? 4.827 -1.383 -2.590 1.00 81.31 356 ILE A CA 1
ATOM 2706 C C . ILE A 1 356 ? 3.877 -0.370 -1.910 1.00 81.31 356 ILE A C 1
ATOM 2708 O O . ILE A 1 356 ? 3.704 -0.409 -0.692 1.00 81.31 356 ILE A O 1
ATOM 2712 N N . TYR A 1 357 ? 3.181 0.482 -2.675 1.00 85.94 357 TYR A N 1
ATOM 2713 C CA . TYR A 1 357 ? 2.245 1.477 -2.138 1.00 85.94 357 TYR A CA 1
ATOM 2714 C C . TYR A 1 357 ? 0.963 0.831 -1.615 1.00 85.94 357 TYR A C 1
ATOM 2716 O O . TYR A 1 357 ? 0.516 1.142 -0.509 1.00 85.94 357 TYR A O 1
ATOM 2724 N N . THR A 1 358 ? 0.384 -0.104 -2.375 1.00 89.12 358 THR A N 1
ATOM 2725 C CA . THR A 1 358 ? -0.811 -0.840 -1.933 1.00 89.12 358 THR A CA 1
ATOM 2726 C C . THR A 1 358 ? -0.536 -1.661 -0.679 1.00 89.12 358 THR A C 1
ATOM 2728 O O . THR A 1 358 ? -1.376 -1.704 0.215 1.00 89.12 358 THR A O 1
ATOM 2731 N N . GLN A 1 359 ? 0.656 -2.247 -0.552 1.00 85.94 359 GLN A N 1
ATOM 2732 C CA . GLN A 1 359 ? 1.049 -3.023 0.622 1.00 85.94 359 GLN A CA 1
ATOM 2733 C C . GLN A 1 359 ? 1.203 -2.145 1.868 1.00 85.94 359 GLN A C 1
ATOM 2735 O O . GLN A 1 359 ? 0.725 -2.521 2.938 1.00 85.94 359 GLN A O 1
ATOM 2740 N N . VAL A 1 360 ? 1.775 -0.944 1.740 1.00 85.12 360 VAL A N 1
ATOM 2741 C CA . VAL A 1 360 ? 1.764 0.036 2.840 1.00 85.12 360 VAL A CA 1
ATOM 2742 C C . VAL A 1 360 ? 0.342 0.457 3.186 1.00 85.12 360 VAL A C 1
ATOM 2744 O O . VAL A 1 360 ? -0.009 0.488 4.364 1.00 85.12 360 VAL A O 1
ATOM 2747 N N . GLY A 1 361 ? -0.501 0.696 2.180 1.00 88.75 361 GLY A N 1
ATOM 2748 C CA . GLY A 1 361 ? -1.925 0.954 2.379 1.00 88.75 361 GLY A CA 1
ATOM 2749 C C . GLY A 1 361 ? -2.615 -0.157 3.176 1.00 88.75 361 GLY A C 1
ATOM 2750 O O . GLY A 1 361 ? -3.363 0.142 4.104 1.00 88.75 361 GLY A O 1
ATOM 2751 N N . LEU A 1 362 ? -2.310 -1.428 2.890 1.00 90.00 362 LEU A N 1
ATOM 2752 C CA . LEU A 1 362 ? -2.804 -2.578 3.653 1.00 90.00 362 LEU A CA 1
ATOM 2753 C C . LEU A 1 362 ? -2.297 -2.566 5.103 1.00 90.00 362 LEU A C 1
ATOM 2755 O O . LEU A 1 362 ? -3.090 -2.788 6.013 1.00 90.00 362 LEU A O 1
ATOM 2759 N N . ILE A 1 363 ? -1.018 -2.262 5.347 1.00 88.25 363 ILE A N 1
ATOM 2760 C CA . ILE A 1 363 ? -0.462 -2.147 6.710 1.00 88.25 363 ILE A CA 1
ATOM 2761 C C . ILE A 1 363 ? -1.151 -1.015 7.489 1.00 88.25 363 ILE A C 1
ATOM 2763 O O . ILE A 1 363 ? -1.565 -1.204 8.634 1.00 88.25 363 ILE A O 1
ATOM 2767 N N . THR A 1 364 ? -1.341 0.153 6.872 1.00 89.25 364 THR A N 1
ATOM 2768 C CA . THR A 1 364 ? -2.077 1.269 7.481 1.00 89.25 364 THR A CA 1
ATOM 2769 C C . THR A 1 364 ? -3.539 0.904 7.736 1.00 89.25 364 THR A C 1
ATOM 2771 O O . THR A 1 364 ? -4.074 1.220 8.801 1.00 89.25 364 THR A O 1
ATOM 2774 N N . LEU A 1 365 ? -4.181 0.201 6.799 1.00 91.88 365 LEU A N 1
ATOM 2775 C CA . LEU A 1 365 ? -5.560 -0.263 6.928 1.00 91.88 365 LEU A CA 1
ATOM 2776 C C . LEU A 1 365 ? -5.733 -1.176 8.140 1.00 91.88 365 LEU A C 1
ATOM 2778 O O . LEU A 1 365 ? -6.733 -1.037 8.839 1.00 91.88 365 LEU A O 1
ATOM 2782 N N . ILE A 1 366 ? -4.758 -2.046 8.431 1.00 90.62 366 ILE A N 1
ATOM 2783 C CA . ILE A 1 366 ? -4.763 -2.862 9.650 1.00 90.62 366 ILE A CA 1
ATOM 2784 C C . ILE A 1 366 ? -4.870 -1.950 10.871 1.00 90.62 366 ILE A C 1
ATOM 2786 O O . ILE A 1 366 ? -5.807 -2.094 11.649 1.00 90.62 366 ILE A O 1
ATOM 2790 N N . GLY A 1 367 ? -3.977 -0.972 11.035 1.00 88.12 367 GLY A N 1
ATOM 2791 C CA . GLY A 1 367 ? -4.034 -0.057 12.182 1.00 88.12 367 GLY A CA 1
ATOM 2792 C C . GLY A 1 367 ? -5.372 0.690 12.288 1.00 88.12 367 GLY A C 1
ATOM 2793 O O . GLY A 1 367 ? -5.942 0.806 13.376 1.00 88.12 367 GLY A O 1
ATOM 2794 N N . LEU A 1 368 ? -5.915 1.142 11.153 1.00 90.88 368 LEU A N 1
ATOM 2795 C CA . LEU A 1 368 ? -7.184 1.870 11.094 1.00 90.88 368 LEU A CA 1
ATOM 2796 C C . LEU A 1 368 ? -8.406 0.999 11.412 1.00 90.88 368 LEU A C 1
ATOM 2798 O O . LEU A 1 368 ? -9.271 1.448 12.160 1.00 90.88 368 LEU A O 1
ATOM 2802 N N . ILE A 1 369 ? -8.501 -0.232 10.901 1.00 93.00 369 ILE A N 1
ATOM 2803 C CA . ILE A 1 369 ? -9.639 -1.105 11.229 1.00 93.00 369 ILE A CA 1
ATOM 2804 C C . ILE A 1 369 ? -9.571 -1.576 12.680 1.00 93.00 369 ILE A C 1
ATOM 2806 O O . ILE A 1 369 ? -10.585 -1.585 13.383 1.00 93.00 369 ILE A O 1
ATOM 2810 N N . THR A 1 370 ? -8.362 -1.881 13.159 1.00 92.12 370 THR A N 1
ATOM 2811 C CA . THR A 1 370 ? -8.126 -2.324 14.536 1.00 92.12 370 THR A CA 1
ATOM 2812 C C . THR A 1 370 ? -8.649 -1.279 15.522 1.00 92.12 370 THR A C 1
ATOM 2814 O O . THR A 1 370 ? -9.269 -1.638 16.517 1.00 92.12 370 THR A O 1
ATOM 2817 N N . LYS A 1 371 ? -8.531 0.017 15.192 1.00 92.19 371 LYS A N 1
ATOM 2818 C CA . LYS A 1 371 ? -9.115 1.135 15.950 1.00 92.19 371 LYS A CA 1
ATOM 2819 C C . LYS A 1 371 ? -10.610 0.952 16.251 1.00 92.19 371 LYS A C 1
ATOM 2821 O O . LYS A 1 371 ? -11.048 1.170 17.379 1.00 92.19 371 LYS A O 1
ATOM 2826 N N . HIS A 1 372 ? -11.398 0.565 15.249 1.00 91.88 372 HIS A N 1
ATOM 2827 C CA . HIS A 1 372 ? -12.837 0.350 15.412 1.00 91.88 372 HIS A CA 1
ATOM 2828 C C . HIS A 1 372 ? -13.134 -0.891 16.258 1.00 91.88 372 HIS A C 1
ATOM 2830 O O . HIS A 1 372 ? -14.039 -0.860 17.091 1.00 91.88 372 HIS A O 1
ATOM 2836 N N . GLY A 1 373 ? -12.350 -1.959 16.083 1.00 91.38 373 GLY A N 1
ATOM 2837 C CA . GLY A 1 373 ? -12.468 -3.170 16.894 1.00 91.38 373 GLY A CA 1
ATOM 2838 C C . GLY A 1 373 ? -12.132 -2.933 18.370 1.00 91.38 373 GLY A C 1
ATOM 2839 O O . GLY A 1 373 ? -12.883 -3.385 19.229 1.00 91.38 373 GLY A O 1
ATOM 2840 N N . ILE A 1 374 ? -11.071 -2.168 18.659 1.00 92.81 374 ILE A N 1
ATOM 2841 C CA . ILE A 1 374 ? -10.674 -1.761 20.019 1.00 92.81 374 ILE A CA 1
ATOM 2842 C C . ILE A 1 374 ? -11.844 -1.079 20.731 1.00 92.81 374 ILE A C 1
ATOM 2844 O O . ILE A 1 374 ? -12.234 -1.521 21.806 1.00 92.81 374 ILE A O 1
ATOM 2848 N N . LEU A 1 375 ? -12.455 -0.063 20.108 1.00 92.19 375 LEU A N 1
ATOM 2849 C CA . LEU A 1 375 ? -13.575 0.679 20.702 1.00 92.19 375 LEU A CA 1
ATOM 2850 C C . LEU A 1 375 ? -14.766 -0.220 21.050 1.00 92.19 375 LEU A C 1
ATOM 2852 O O . LEU A 1 375 ? -15.354 -0.079 22.120 1.00 92.19 375 LEU A O 1
ATOM 2856 N N . LEU A 1 376 ? -15.129 -1.137 20.150 1.00 91.50 376 LEU A N 1
ATOM 2857 C CA . LEU A 1 376 ? -16.256 -2.046 20.362 1.00 91.50 376 LEU A CA 1
ATOM 2858 C C . LEU A 1 376 ? -15.977 -3.055 21.477 1.00 91.50 376 LEU A C 1
ATOM 2860 O O . LEU A 1 376 ? -16.847 -3.289 22.314 1.00 91.50 376 LEU A O 1
ATOM 2864 N N . VAL A 1 377 ? -14.785 -3.653 21.484 1.00 91.75 377 VAL A N 1
ATOM 2865 C CA . VAL A 1 377 ? -14.405 -4.665 22.477 1.00 91.75 377 VAL A CA 1
ATOM 2866 C C . VAL A 1 377 ? -14.234 -4.042 23.854 1.00 91.75 377 VAL A C 1
ATOM 2868 O O . VAL A 1 377 ? -14.742 -4.584 24.830 1.00 91.75 377 VAL A O 1
ATOM 2871 N N . GLU A 1 378 ? -13.603 -2.875 23.940 1.00 89.81 378 GLU A N 1
ATOM 2872 C CA . GLU A 1 378 ? -13.436 -2.163 25.202 1.00 89.81 378 GLU A CA 1
ATOM 2873 C C . GLU A 1 378 ? -14.780 -1.751 25.802 1.00 89.81 378 GLU A C 1
ATOM 2875 O O . GLU A 1 378 ? -15.043 -2.031 26.970 1.00 89.81 378 GLU A O 1
ATOM 2880 N N . PHE A 1 379 ? -15.677 -1.186 24.988 1.00 89.25 379 PHE A N 1
ATOM 2881 C CA . PHE A 1 379 ? -17.025 -0.854 25.441 1.00 89.25 379 PHE A CA 1
ATOM 2882 C C . PHE A 1 379 ? -17.804 -2.105 25.873 1.00 89.25 379 PHE A C 1
ATOM 2884 O O . PHE A 1 379 ? -18.463 -2.103 26.912 1.00 89.25 379 PHE A O 1
ATOM 2891 N N . ALA A 1 380 ? -17.712 -3.202 25.115 1.00 89.25 380 ALA A N 1
ATOM 2892 C CA . ALA A 1 380 ? -18.367 -4.458 25.470 1.00 89.25 380 ALA A CA 1
ATOM 2893 C C . ALA A 1 380 ? -17.832 -5.039 26.789 1.00 89.25 380 ALA A C 1
ATOM 2895 O O . ALA A 1 380 ? -18.624 -5.484 27.622 1.00 89.25 380 ALA A O 1
ATOM 2896 N N . ASN A 1 381 ? -16.517 -5.005 27.006 1.00 87.38 381 ASN A N 1
ATOM 2897 C CA . ASN A 1 381 ? -15.889 -5.487 28.234 1.00 87.38 381 ASN A CA 1
ATOM 2898 C C . ASN A 1 381 ? -16.264 -4.608 29.433 1.00 87.38 381 ASN A C 1
ATOM 2900 O O . ASN A 1 381 ? -16.679 -5.139 30.462 1.00 87.38 381 ASN A O 1
ATOM 2904 N N . GLN A 1 382 ? -16.274 -3.283 29.267 1.00 86.75 382 GLN A N 1
ATOM 2905 C CA . GLN A 1 382 ? -16.753 -2.357 30.294 1.00 86.75 382 GLN A CA 1
ATOM 2906 C C . GLN A 1 382 ? -18.216 -2.639 30.680 1.00 86.75 382 GLN A C 1
ATOM 2908 O O . GLN A 1 382 ? -18.559 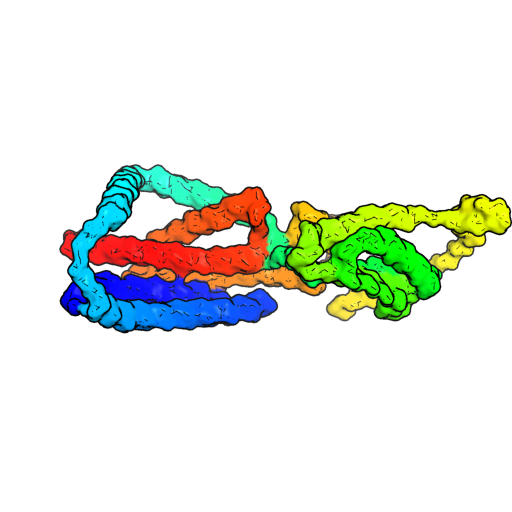-2.681 31.862 1.00 86.75 382 GLN A O 1
ATOM 2913 N N . GLN A 1 383 ? -19.093 -2.892 29.701 1.00 87.44 383 GLN A N 1
ATOM 2914 C CA . GLN A 1 383 ? -20.490 -3.252 29.971 1.00 87.44 383 GLN A CA 1
ATOM 2915 C C . GLN A 1 383 ? -20.628 -4.615 30.659 1.00 87.44 383 GLN A C 1
ATOM 2917 O O . GLN A 1 383 ? -21.483 -4.769 31.534 1.00 87.44 383 GLN A O 1
ATOM 2922 N N . ARG A 1 384 ? -19.798 -5.600 30.298 1.00 86.81 384 ARG A N 1
ATOM 2923 C CA . ARG A 1 384 ? -19.769 -6.915 30.953 1.00 86.81 384 ARG A CA 1
ATOM 2924 C C . ARG A 1 384 ? -19.351 -6.814 32.415 1.00 86.81 384 ARG A C 1
ATOM 2926 O O . ARG A 1 384 ? -19.994 -7.442 33.253 1.00 86.81 384 ARG A O 1
ATOM 2933 N N . GLU A 1 385 ? -18.350 -5.997 32.730 1.00 85.75 385 GLU A N 1
ATOM 2934 C CA . GLU A 1 385 ? -17.918 -5.743 34.108 1.00 85.75 385 GLU A CA 1
ATOM 2935 C C . GLU A 1 385 ? -19.004 -5.046 34.932 1.00 85.75 385 GLU A C 1
ATOM 2937 O O . GLU A 1 385 ? -19.336 -5.512 36.022 1.00 85.75 385 GLU A O 1
ATOM 2942 N N . LEU A 1 386 ? -19.623 -3.991 34.387 1.00 84.88 386 LEU A N 1
ATOM 2943 C CA . LEU A 1 386 ? -20.705 -3.255 35.055 1.00 84.88 386 LEU A CA 1
ATOM 2944 C C . LEU A 1 386 ? -21.924 -4.137 35.370 1.00 84.88 386 LEU A C 1
ATOM 2946 O O . LEU A 1 386 ? -22.570 -3.945 36.398 1.00 84.88 386 LEU A O 1
ATOM 2950 N N . HIS A 1 387 ? -22.226 -5.113 34.510 1.00 83.12 387 HIS A N 1
ATOM 2951 C CA . HIS A 1 387 ? -23.352 -6.039 34.676 1.00 83.12 387 HIS A CA 1
ATOM 2952 C C . HIS A 1 387 ? -22.955 -7.393 35.297 1.00 83.12 387 HIS A C 1
ATOM 2954 O O . HIS A 1 387 ? -23.786 -8.297 35.370 1.00 83.12 387 HIS A O 1
ATOM 2960 N N . GLY A 1 388 ? -21.702 -7.563 35.739 1.00 77.81 388 GLY A N 1
ATOM 2961 C CA . GLY A 1 388 ? -21.222 -8.787 36.393 1.00 77.81 388 GLY A CA 1
ATOM 2962 C C . GLY A 1 388 ? -21.164 -10.037 35.499 1.00 77.81 388 GLY A C 1
ATOM 2963 O O . GLY A 1 388 ? -21.118 -11.157 36.007 1.00 77.81 388 GLY A O 1
ATOM 2964 N N . MET A 1 389 ? -21.168 -9.877 34.175 1.00 68.75 389 MET A N 1
ATOM 2965 C CA . MET A 1 389 ? -21.143 -10.972 33.201 1.00 68.75 389 MET A CA 1
ATOM 2966 C C . MET A 1 389 ? -19.697 -11.332 32.823 1.00 68.75 389 MET A C 1
ATOM 2968 O O . MET A 1 389 ? -19.185 -10.843 31.815 1.00 68.75 389 MET A O 1
ATOM 2972 N N . ARG A 1 390 ? -19.032 -12.176 33.624 1.00 53.16 390 ARG A N 1
ATOM 2973 C CA . ARG A 1 390 ? -17.668 -12.663 33.321 1.00 53.16 390 ARG A CA 1
ATOM 2974 C C . ARG A 1 390 ? -17.580 -13.484 32.038 1.00 53.16 390 ARG A C 1
ATOM 2976 O O . ARG A 1 390 ? -18.552 -14.184 31.685 1.00 53.16 390 ARG A O 1
#

Radius of gyration: 31.37 Å; Cα contacts (8 Å, |Δi|>4): 358; chains: 1; bounding box: 69×54×100 Å

Mean predicted aligned error: 11.06 Å

Solvent-accessible surface area (backbone atoms only — not comparable to full-atom values): 22227 Å² total; per-residue (Å²): 82,70,68,37,55,55,52,45,72,74,42,48,68,52,49,51,48,43,29,53,39,42,31,42,34,28,49,45,41,46,70,40,69,65,75,69,13,58,63,38,22,57,53,26,50,52,52,26,52,51,40,48,51,48,40,52,40,56,74,49,54,47,42,55,48,50,37,70,67,67,71,97,76,83,84,48,76,65,52,51,54,50,54,53,50,52,51,51,52,49,58,49,51,52,51,52,52,57,54,45,66,72,44,51,70,59,52,52,49,51,50,52,50,47,44,52,50,35,56,52,46,63,76,67,35,54,43,34,60,62,82,88,74,76,78,43,59,47,80,44,82,46,78,49,61,92,86,38,45,45,70,55,43,42,55,53,52,53,51,54,54,58,77,53,66,80,49,84,51,55,67,46,76,50,71,40,66,30,60,93,67,52,36,21,29,29,42,41,37,42,32,40,46,58,78,90,77,39,94,70,52,57,66,57,48,50,50,51,51,51,61,58,55,68,71,70,83,77,81,63,46,73,42,99,88,70,50,74,42,55,72,76,79,82,59,88,84,85,78,86,88,68,78,94,66,85,47,66,52,96,91,34,88,47,80,90,85,85,85,79,54,57,99,89,48,41,61,49,56,41,50,48,53,52,50,55,53,44,63,75,71,50,62,92,89,64,83,91,82,65,61,75,68,61,33,49,46,63,62,46,59,59,54,51,56,52,38,49,53,45,18,56,50,44,33,41,51,53,39,20,66,72,68,75,30,76,60,63,30,51,63,29,52,61,54,41,56,60,50,49,32,68,61,44,52,51,29,59,73,66,76,45,57,54,22,59,66,52,52,50,49,51,52,51,46,40,36,58,53,39,40,57,32,48,51,53,51,53,52,52,49,54,51,26,61,77,69,69,56,127

Nearest PDB structures (foldseek):
  7rr8-assembly1_C  TM=8.864E-01  e=1.191E-15  Escherichia coli K-12
  8gk0-assembly1_B  TM=8.153E-01  e=8.817E-16  Campylobacter jejuni
  7b8q-assembly1_A  TM=8.057E-01  e=3.956E-16  Acinetobacter baumannii AYE
  8qzt-assembly1_C  TM=8.535E-01  e=1.026E-14  Escherichia coli K-12
  7oum-assembly1_A  TM=8.009E-01  e=4.850E-14  Escherichia coli K-12

Sequence (390 aa):
MQAAFNGMREISSAVIAMTITLAAVFAPLAFTGGLTGALFREFAVTLAGSVVLSGVVALTVTPMMSARILRAGSHSRFQRIVDNTFRRVENVYERLVSGSLKYRPVTLMIVIALVATTGFMFTKTASELAPEEDQGFLLSLVNAPRYATSDYTETYVNQILGLVNDIPETRARFSAVAFGGPTNSAFVGFAFKDWAERARSSKELQEDITARLAKVAEYFVRSASGEMVPLSAVVKISTNASPAVIEQFNQLNSATISALPLPTITTGDGLRTIEDIARESLPDTFFIDYTGQSRQEKEQGYTIIIAFAAAVLVIYLVLAAQFESFRDPLIIMMSVPLSIFGAIVPLNLGLGTLNIYTQVGLITLIGLITKHGILLVEFANQQRELHGMR

Foldseek 3Di:
DVVLVVVCVQCLLLLVLLLVLLLLLLVLLLVFDDPLSVVSVVVSCVRNVVSNVVSVCVNPVVSVCCVPPDDDDDADPVNVVVVVVVVVVVVVVCVVVVVCVVCVVVVVVVLVVLLVVLVVLVVQFAAAADDDDQPQKDKDKAFAPQPDALVRQVVLLVVLCVLCVPPPQFPDKDKDACPPHRNRMMMIMTGGDDPVVDPDTVVVVVVVSVVSVVVSPDDFDQDPVRDTHRPVVPDDDDDDDDPPDQDDDPNHRDDDDDDDDDPVHYPQVVLVVVVVCCVVPPDPVDDDDDDDRSNCRVVVVVSLVVSLVSSLVSSQVSVCVSVVHNVLSVQLCSVLSVQSSVLSVCSSVVVHGHYSVSSVVSSSSSSVSSSVSSVVSSVVVVVCVVVVND